Protein AF-A0AAV6MX03-F1 (afdb_monomer)

Mean predicted aligned error: 17.37 Å

Secondary structure (DSSP, 8-state):
--TTPPPTTS-TT---TTSTTTTTSGGGTT-TTHHHHHHS--SS-HHHHHHHHHHTTEEEEEEEEESSTTSSHHHHHHHHHHHHHHTT--EEEEE--TTS--HHHHTT-TT--PEEETTEEEPEEEETTEEEEEGGGT-SSTT------HHHHHHHHHHHHHHB---SEEEEEEEPPSSS-HHHHHHHHHHGGG---EEEEEE-SSHHHHHHHHHHHHHHHHTT--EEEEEE-S-SEEEEGGGSPPEEEPTTS-EEE-HHHHHHHHHHH-GGGGGPEEEE-SS--TT-HHHHHHHHHT--EEEE--B-HHHHHHHHTT--SSS-TT-TTHHHHHHHHHHHHHHHTT----PPPPPTT----PPP--------SHHHHHHHHHHHHHHHHHHHHHHHHHHHHTTSSS-----------------PPPTHHHHHHHHHHHHTTS-S-------HHHHHHHHHHHHHHHHHHHHHHHHHHHTTSSSSSS---------------

Solvent-accessible surface area (backbone atoms only — not comparable to full-atom values): 29537 Å² total; per-residue (Å²): 133,73,90,58,66,64,59,94,87,51,56,100,62,54,69,21,63,50,34,94,50,14,39,69,39,80,60,30,65,91,45,94,57,18,69,56,28,52,67,50,88,62,68,79,64,70,64,46,57,47,19,34,64,53,45,65,44,42,74,35,35,37,40,38,35,23,33,51,78,90,41,50,49,60,58,49,50,50,46,53,48,45,49,46,31,64,29,72,36,31,28,37,40,38,46,60,25,67,71,66,62,50,59,45,49,39,52,57,43,69,93,48,66,68,47,81,51,100,80,27,33,42,53,48,62,85,48,99,40,34,31,35,45,48,60,59,38,72,46,93,48,90,86,61,81,54,88,72,58,68,73,61,52,47,50,47,54,50,42,56,47,44,37,43,47,78,66,71,25,51,34,35,40,33,34,49,48,55,38,96,48,71,63,58,56,45,55,49,64,50,34,53,89,62,53,61,76,20,28,38,37,35,29,38,37,40,67,76,45,49,56,32,38,54,51,45,55,51,47,31,61,74,74,72,40,43,64,70,20,35,35,28,24,59,48,25,38,46,45,50,49,82,78,51,83,39,68,45,74,47,99,82,72,46,76,43,84,40,36,67,62,52,51,53,49,35,58,75,76,40,54,78,54,70,79,34,69,44,76,45,76,77,48,74,45,89,85,47,34,58,62,44,51,20,62,79,69,75,45,44,63,52,47,56,28,40,38,37,74,49,49,54,49,23,28,72,65,22,43,54,37,52,80,34,71,75,24,73,59,35,31,61,36,49,50,52,29,50,50,55,50,36,52,75,71,67,55,85,85,69,56,74,68,68,61,62,82,64,94,80,76,79,79,82,77,77,77,71,75,80,79,91,45,75,64,56,57,50,52,53,52,50,51,52,52,51,52,59,55,55,60,62,45,57,63,55,56,54,54,63,63,69,70,66,82,81,77,86,86,83,86,90,87,89,89,86,90,82,85,89,80,93,79,78,88,66,76,68,56,64,55,51,59,53,50,63,64,50,70,78,70,61,77,96,78,76,96,71,89,76,53,72,66,59,56,50,51,55,50,52,62,56,49,63,60,54,55,60,55,50,59,58,52,53,56,58,58,56,71,69,68,76,81,79,83,86,86,88,82,83,91,81,86,86,84,86,86,84,82,88,134

Sequence (501 aa):
MENGEIPEDANENCPGPQSESAGKSDACQGCPNQSICATAPKGPDPDLVSIAERMATVKHKILVLSGKGGVGKSTFSAQLSFALAAMDFQVGLMDIDICGPSIPKMLGLEGQDVHQSNLGWSPVYIESNLGVMSIGFMLPNPDDAVIWRGPRKNGLIKQFLKDVYWGELDFLIVDAPPGTSDEHISIVQCLEATGIDGAIIVTTPQQVSLIDVRKEVSFCKKVGVKVLGVVENMSGLTQPLLDLKFLKITETEEQVDVTEWAAEYIREKAPELLNLITCSEVFDSSGGGAAKMCRDMGVPFLGKVPLDPQLCKAAEEGRSCFGDQKCRVSAPALKKIIENLLESQGCTSFSPLPNSDSHSQSPPFLLLSSPSTTEEKMAMSQIRLVRRSLLNTKEDLIKLTNVRTFAAGGKKKGSKGGGAATDAPKASILSKELLVNYEGRMPKRFPMRISSALLSWILEQGLRKTTLVRRRIDNISVKSRVNLHVEGRTSKSLHNKGKAF

Structure (mmCIF, N/CA/C/O backbone):
data_AF-A0AAV6MX03-F1
#
_entry.id   AF-A0AAV6MX03-F1
#
loop_
_atom_site.group_PDB
_atom_site.id
_atom_site.type_symbol
_atom_site.label_atom_id
_atom_site.label_alt_id
_atom_site.label_comp_id
_atom_site.label_asym_id
_atom_site.label_entity_id
_atom_site.label_seq_id
_atom_site.pdbx_PDB_ins_code
_atom_site.Cartn_x
_atom_site.Cartn_y
_atom_site.Cartn_z
_atom_site.occupancy
_atom_site.B_iso_or_equiv
_atom_site.auth_seq_id
_atom_site.auth_comp_id
_atom_site.auth_asym_id
_atom_site.auth_atom_id
_atom_site.pdbx_PDB_model_num
ATOM 1 N N . MET A 1 1 ? 7.227 14.176 -23.644 1.00 36.78 1 MET A N 1
ATOM 2 C CA . MET A 1 1 ? 8.128 14.264 -24.804 1.00 36.78 1 MET A CA 1
ATOM 3 C C . MET A 1 1 ? 8.393 12.833 -25.199 1.00 36.78 1 MET A C 1
ATOM 5 O O . MET A 1 1 ? 8.976 12.103 -24.405 1.00 36.78 1 MET A O 1
ATOM 9 N N . GLU A 1 2 ? 7.770 12.408 -26.293 1.00 32.97 2 GLU A N 1
ATOM 10 C CA . GLU A 1 2 ? 7.902 11.055 -26.824 1.00 32.97 2 GLU A CA 1
ATOM 11 C C . GLU A 1 2 ? 9.341 10.798 -27.293 1.00 32.97 2 GLU A C 1
ATOM 13 O O . GLU A 1 2 ? 10.149 11.706 -27.493 1.00 32.97 2 GLU A O 1
ATOM 18 N N . ASN A 1 3 ? 9.661 9.516 -27.397 1.00 44.59 3 ASN A N 1
ATOM 19 C CA . ASN A 1 3 ? 10.937 8.950 -27.802 1.00 44.59 3 ASN A CA 1
ATOM 20 C C . ASN A 1 3 ? 11.604 9.675 -28.990 1.00 44.59 3 ASN A C 1
ATOM 22 O O . ASN A 1 3 ? 11.147 9.573 -30.122 1.00 44.59 3 ASN A O 1
ATOM 26 N N . GLY A 1 4 ? 12.761 10.301 -28.754 1.00 54.09 4 GLY A N 1
ATOM 27 C CA . GLY A 1 4 ? 13.724 10.612 -29.818 1.00 54.09 4 GLY A CA 1
ATOM 28 C C . GLY A 1 4 ? 13.406 11.802 -30.726 1.00 54.09 4 GLY A C 1
ATOM 29 O O . GLY A 1 4 ? 14.094 11.960 -31.734 1.00 54.09 4 GLY A O 1
ATOM 30 N N . GLU A 1 5 ? 12.433 12.645 -30.383 1.00 62.66 5 GLU A N 1
ATOM 31 C CA . GLU A 1 5 ? 12.128 13.836 -31.179 1.00 62.66 5 GLU A CA 1
AT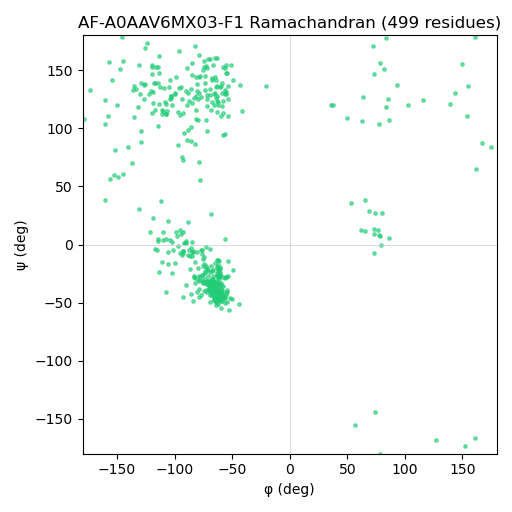OM 32 C C . GLU A 1 5 ? 13.254 14.881 -31.129 1.00 62.66 5 GLU A C 1
ATOM 34 O O . GLU A 1 5 ? 13.921 15.093 -30.110 1.00 62.66 5 GLU A O 1
ATOM 39 N N . ILE A 1 6 ? 13.484 15.518 -32.277 1.00 71.50 6 ILE A N 1
ATOM 40 C CA . ILE A 1 6 ? 14.419 16.628 -32.443 1.00 71.50 6 ILE A CA 1
ATOM 41 C C . ILE A 1 6 ? 13.799 17.861 -31.757 1.00 71.50 6 ILE A C 1
ATOM 43 O O . ILE A 1 6 ? 12.663 18.200 -32.087 1.00 71.50 6 ILE A O 1
ATOM 47 N N . PRO A 1 7 ? 14.497 18.531 -30.818 1.00 69.88 7 PRO A N 1
ATOM 48 C CA . PRO A 1 7 ? 13.995 19.753 -30.188 1.00 69.88 7 PRO A CA 1
ATOM 49 C C . PRO A 1 7 ? 13.622 20.834 -31.213 1.00 69.88 7 PRO A C 1
ATOM 51 O O . PRO A 1 7 ? 14.279 20.950 -32.246 1.00 69.88 7 PRO A O 1
ATOM 54 N N . GLU A 1 8 ? 12.608 21.655 -30.921 1.00 75.56 8 GLU A N 1
ATOM 55 C CA . GLU A 1 8 ? 12.172 22.742 -31.822 1.00 75.56 8 GLU A CA 1
ATOM 56 C C . GLU A 1 8 ? 13.280 23.778 -32.093 1.00 75.56 8 GLU A C 1
ATOM 58 O O . GLU A 1 8 ? 13.272 24.441 -33.127 1.00 75.56 8 GLU A O 1
ATOM 63 N N . ASP A 1 9 ? 14.250 23.898 -31.185 1.00 76.69 9 ASP A N 1
ATOM 64 C CA . ASP A 1 9 ? 15.421 24.774 -31.269 1.00 76.69 9 ASP A CA 1
ATOM 65 C C . ASP A 1 9 ? 16.678 24.073 -31.818 1.00 76.69 9 ASP A C 1
ATOM 67 O O . ASP A 1 9 ? 17.789 24.600 -31.721 1.00 76.69 9 ASP A O 1
ATOM 71 N N . ALA A 1 10 ? 16.539 22.872 -32.382 1.00 76.56 10 ALA A N 1
ATOM 72 C CA . ALA A 1 10 ? 17.668 22.135 -32.924 1.00 76.56 10 ALA A CA 1
ATOM 73 C C . ALA A 1 10 ? 18.171 22.714 -34.258 1.00 76.56 10 ALA A C 1
ATOM 75 O O . ALA A 1 10 ? 17.420 23.268 -35.058 1.00 76.56 10 ALA A O 1
ATOM 76 N N . ASN A 1 11 ? 19.463 22.512 -34.536 1.00 80.31 11 ASN A N 1
ATOM 77 C CA . ASN A 1 11 ? 20.073 22.856 -35.823 1.00 80.31 11 ASN A CA 1
ATOM 78 C C . ASN A 1 11 ? 19.313 22.193 -36.992 1.00 80.31 11 ASN A C 1
ATOM 80 O O . ASN A 1 11 ? 18.880 21.048 -36.858 1.00 80.31 11 ASN A O 1
ATOM 84 N N . GLU A 1 12 ? 19.260 22.852 -38.161 1.00 79.00 12 GLU A N 1
ATOM 85 C CA . GLU A 1 12 ? 18.485 22.435 -39.354 1.00 79.00 12 GLU A CA 1
ATOM 86 C C . GLU A 1 12 ? 18.743 20.993 -39.848 1.00 79.00 12 GLU A C 1
ATOM 88 O O . GLU A 1 12 ? 17.953 20.462 -40.619 1.00 79.00 12 GLU A O 1
ATOM 93 N N . ASN A 1 13 ? 19.811 20.328 -39.390 1.00 85.25 13 ASN A N 1
ATOM 94 C CA . ASN A 1 13 ? 20.147 18.942 -39.741 1.00 85.25 13 ASN A CA 1
ATOM 95 C C . ASN A 1 13 ? 20.468 18.068 -38.516 1.00 85.25 13 ASN A C 1
ATOM 97 O O . ASN A 1 13 ? 21.308 17.169 -38.584 1.00 85.25 13 ASN A O 1
ATOM 101 N N . CYS A 1 14 ? 19.858 18.352 -37.364 1.00 85.94 14 CYS A N 1
ATOM 102 C CA . CYS A 1 14 ? 20.078 17.562 -36.159 1.00 85.94 14 CYS A CA 1
ATOM 103 C C . CYS A 1 14 ? 19.705 16.086 -36.407 1.00 85.94 14 CYS A C 1
ATOM 105 O O . CYS A 1 14 ? 18.557 15.802 -36.742 1.00 85.94 14 CYS A O 1
ATOM 107 N N . PRO A 1 15 ? 20.622 15.120 -36.193 1.00 85.00 15 PRO A N 1
ATOM 108 C CA . PRO A 1 15 ? 20.316 13.699 -36.377 1.00 85.00 15 PRO A CA 1
ATOM 109 C C . PRO A 1 15 ? 19.346 13.146 -35.316 1.00 85.00 15 PRO A C 1
ATOM 111 O O . PRO A 1 15 ? 18.981 11.976 -35.378 1.00 85.00 15 PRO A O 1
ATOM 114 N N . GLY A 1 16 ? 18.964 13.960 -34.328 1.00 84.31 16 GLY A N 1
ATOM 115 C CA . GLY A 1 16 ? 18.185 13.558 -33.162 1.00 84.31 16 GLY A CA 1
ATOM 116 C C . GLY A 1 16 ? 19.054 12.923 -32.068 1.00 84.31 16 GLY A C 1
ATOM 117 O O . GLY A 1 16 ? 20.089 12.322 -32.364 1.00 84.31 16 GLY A O 1
ATOM 118 N N . PRO A 1 17 ? 18.663 13.038 -30.787 1.00 82.00 17 PRO A N 1
ATOM 119 C CA . PRO A 1 17 ? 19.488 12.602 -29.654 1.00 82.00 17 PRO A CA 1
ATOM 120 C C . PRO A 1 17 ? 19.689 11.079 -29.575 1.00 82.00 17 PRO A C 1
ATOM 122 O O . PRO A 1 17 ? 20.673 10.627 -28.998 1.00 82.00 17 PRO A O 1
ATOM 125 N N . GLN A 1 18 ? 18.791 10.289 -30.174 1.00 80.12 18 GLN A N 1
ATOM 126 C CA . GLN A 1 18 ? 18.830 8.818 -30.153 1.00 80.12 18 GLN A CA 1
ATOM 127 C C . GLN A 1 18 ? 19.570 8.195 -31.349 1.00 80.12 18 GLN A C 1
ATOM 129 O O . GLN A 1 18 ? 19.799 6.987 -31.375 1.00 80.12 18 GLN A O 1
ATOM 134 N N . SER A 1 19 ? 19.963 8.995 -32.344 1.00 83.25 19 SER A N 1
ATOM 135 C CA . SER A 1 19 ? 20.658 8.496 -33.534 1.00 83.25 19 SER A CA 1
ATOM 136 C C . SER A 1 19 ? 22.105 8.120 -33.233 1.00 83.25 19 SER A C 1
ATOM 138 O O . SER A 1 19 ? 22.794 8.828 -32.499 1.00 83.25 19 SER A O 1
ATOM 140 N N . GLU A 1 20 ? 22.638 7.074 -33.870 1.00 81.56 20 GLU A N 1
ATOM 141 C CA . GLU A 1 20 ? 24.053 6.689 -33.761 1.00 81.56 20 GLU A CA 1
ATOM 142 C C . GLU A 1 20 ? 25.033 7.818 -34.116 1.00 81.56 20 GLU A C 1
ATOM 144 O O . GLU A 1 20 ? 26.117 7.899 -33.522 1.00 81.56 20 GLU A O 1
ATOM 149 N N . SER A 1 21 ? 24.621 8.752 -34.977 1.00 85.06 21 SER A N 1
ATOM 150 C CA . SER A 1 21 ? 25.400 9.930 -35.372 1.00 85.06 21 SER A CA 1
ATOM 151 C C . SER A 1 21 ? 25.224 11.148 -34.448 1.00 85.06 21 SER A C 1
ATOM 153 O O . SER A 1 21 ? 25.953 12.132 -34.592 1.00 85.06 21 SER A O 1
ATOM 155 N N . ALA A 1 22 ? 24.332 11.085 -33.450 1.00 86.50 22 ALA A N 1
ATOM 156 C CA . ALA A 1 22 ? 24.146 12.142 -32.451 1.00 86.50 22 ALA A CA 1
ATOM 157 C C . ALA A 1 22 ? 25.458 12.474 -31.724 1.00 86.50 22 ALA A C 1
ATOM 159 O O . ALA A 1 22 ? 26.170 11.572 -31.272 1.00 86.50 22 ALA A O 1
ATOM 160 N N . GLY A 1 23 ? 25.799 13.764 -31.667 1.00 87.38 23 GLY A N 1
ATOM 161 C CA . GLY A 1 23 ? 27.051 14.278 -31.103 1.00 87.38 23 GLY A CA 1
ATOM 162 C C . GLY A 1 23 ? 28.312 14.028 -31.945 1.00 87.38 23 GLY A C 1
ATOM 163 O O . GLY A 1 23 ? 29.373 14.558 -31.614 1.00 87.38 23 GLY A O 1
ATOM 164 N N . LYS A 1 24 ? 28.204 13.253 -33.034 1.00 88.50 24 LYS A N 1
ATOM 165 C CA . LYS A 1 24 ? 29.318 12.855 -33.916 1.00 88.50 24 LYS A CA 1
ATOM 166 C C . LYS A 1 24 ? 29.225 13.452 -35.325 1.00 88.50 24 LYS A C 1
ATOM 168 O O . LYS A 1 24 ? 30.243 13.543 -35.995 1.00 88.50 24 LYS A O 1
ATOM 173 N N . SER A 1 25 ? 28.024 13.818 -35.779 1.00 90.25 25 SER A N 1
ATOM 174 C CA . SER A 1 25 ? 27.804 14.400 -37.110 1.00 90.25 25 SER A CA 1
ATOM 175 C C . SER A 1 25 ? 28.271 15.854 -37.208 1.00 90.25 25 SER A C 1
ATOM 177 O O . SER A 1 25 ? 28.302 16.566 -36.202 1.00 90.25 25 SER A O 1
ATOM 179 N N . ASP A 1 26 ? 28.534 16.319 -38.431 1.00 90.06 26 ASP A N 1
ATOM 180 C CA . ASP A 1 26 ? 28.911 17.713 -38.698 1.00 90.06 26 ASP A CA 1
ATOM 181 C C . ASP A 1 26 ? 27.831 18.706 -38.249 1.00 90.06 26 ASP A C 1
ATOM 183 O O . ASP A 1 26 ? 28.143 19.767 -37.716 1.00 90.06 26 ASP A O 1
ATOM 187 N N . ALA A 1 27 ? 26.555 18.318 -38.341 1.00 88.38 27 ALA A N 1
ATOM 188 C CA . ALA A 1 27 ? 25.427 19.118 -37.864 1.00 88.38 27 ALA A CA 1
ATOM 189 C C . ALA A 1 27 ? 25.412 19.323 -36.335 1.00 88.38 27 ALA A C 1
ATOM 191 O O . ALA A 1 27 ? 24.707 20.202 -35.835 1.00 88.38 27 ALA A O 1
ATOM 192 N N . CYS A 1 28 ? 26.177 18.525 -35.580 1.00 87.31 28 CYS A N 1
ATOM 193 C CA . CYS A 1 28 ? 26.321 18.672 -34.133 1.00 87.31 28 CYS A CA 1
ATOM 194 C C . CYS A 1 28 ? 27.458 19.623 -33.732 1.00 87.31 28 CYS A C 1
ATOM 196 O O . CYS A 1 28 ? 27.563 19.936 -32.547 1.00 87.31 28 CYS A O 1
ATOM 198 N N . GLN A 1 29 ? 28.311 20.068 -34.663 1.00 87.62 29 GLN A N 1
ATOM 199 C CA . GLN A 1 29 ? 29.416 20.968 -34.333 1.00 87.62 29 GLN A CA 1
ATOM 200 C C . GLN A 1 29 ? 28.884 22.308 -33.809 1.00 87.62 29 GLN A C 1
ATOM 202 O O . GLN A 1 29 ? 28.021 22.934 -34.419 1.00 87.62 29 GLN A O 1
ATOM 207 N N . GLY A 1 30 ? 29.383 22.735 -32.646 1.00 84.62 30 GLY A N 1
ATOM 208 C CA . GLY A 1 30 ? 28.935 23.965 -31.984 1.00 84.62 30 GLY A CA 1
ATOM 209 C C . GLY A 1 30 ? 27.610 23.835 -31.222 1.00 84.62 30 GLY A C 1
ATOM 210 O O . GLY A 1 30 ? 27.180 24.801 -30.597 1.00 84.62 30 GLY A O 1
ATOM 211 N N . CYS A 1 31 ? 26.979 22.655 -31.215 1.00 86.31 31 CYS A N 1
ATOM 212 C CA . CYS A 1 31 ? 25.797 22.398 -30.396 1.00 86.31 31 CYS A CA 1
ATOM 213 C C . CYS A 1 31 ? 26.188 22.294 -28.906 1.00 86.31 31 CYS A C 1
ATOM 215 O O . CYS A 1 31 ? 27.047 21.473 -28.566 1.00 86.31 31 CYS A O 1
ATOM 217 N N . PRO A 1 32 ? 25.523 23.025 -27.987 1.00 87.31 32 PRO A N 1
ATOM 218 C CA . PRO A 1 32 ? 25.794 22.938 -26.547 1.00 87.31 32 PRO A CA 1
ATOM 219 C C . PRO A 1 32 ? 25.679 21.518 -25.969 1.00 87.31 32 PRO A C 1
ATOM 221 O O . PRO A 1 32 ? 26.369 21.179 -25.011 1.00 87.31 32 PRO A O 1
ATOM 224 N N . ASN A 1 33 ? 24.845 20.668 -26.580 1.00 87.06 33 ASN A N 1
ATOM 225 C CA . ASN A 1 33 ? 24.574 19.298 -26.139 1.00 87.06 33 ASN A CA 1
ATOM 226 C C . ASN A 1 33 ? 25.380 18.231 -26.907 1.00 87.06 33 ASN A C 1
ATOM 228 O O . ASN A 1 33 ? 25.098 17.038 -26.769 1.00 87.06 33 ASN A O 1
ATOM 232 N N . GLN A 1 34 ? 26.376 18.620 -27.718 1.00 88.25 34 GLN A N 1
ATOM 233 C CA . GLN A 1 34 ? 27.132 17.701 -28.580 1.00 88.25 34 GLN A CA 1
ATOM 234 C C . GLN A 1 34 ? 27.782 16.549 -27.796 1.00 88.25 34 GLN A C 1
ATOM 236 O O . GLN A 1 34 ? 27.604 15.383 -28.149 1.00 88.25 34 GLN A O 1
ATOM 241 N N . SER A 1 35 ? 28.509 16.857 -26.719 1.00 86.88 35 SER A N 1
ATOM 242 C CA . SER A 1 35 ? 29.203 15.857 -25.893 1.00 86.88 35 SER A CA 1
ATOM 243 C C . SER A 1 35 ? 28.233 14.906 -25.188 1.00 86.88 35 SER A C 1
ATOM 245 O O . SER A 1 35 ? 28.483 13.702 -25.120 1.00 86.88 35 SER A O 1
ATOM 247 N N . ILE A 1 36 ? 27.098 15.431 -24.723 1.00 84.56 36 ILE A N 1
ATOM 248 C CA . ILE A 1 36 ? 26.024 14.659 -24.091 1.00 84.56 36 ILE A CA 1
ATOM 249 C C . ILE A 1 36 ? 25.434 13.678 -25.107 1.00 84.56 36 ILE A C 1
ATOM 251 O O . ILE A 1 36 ? 25.379 12.485 -24.840 1.00 84.56 36 ILE A O 1
ATOM 255 N N . CYS A 1 37 ? 25.085 14.136 -26.310 1.00 86.62 37 CYS A N 1
ATOM 256 C CA . CYS A 1 37 ? 24.537 13.269 -27.358 1.00 86.62 37 CYS A CA 1
ATOM 257 C C . CYS A 1 37 ? 25.553 12.232 -27.875 1.00 86.62 37 CYS A C 1
ATOM 259 O O . CYS A 1 37 ? 25.172 11.146 -28.310 1.00 86.62 37 CYS A O 1
ATOM 261 N N . ALA A 1 38 ? 26.851 12.554 -27.836 1.00 85.75 38 ALA A N 1
ATOM 262 C CA . ALA A 1 38 ? 27.914 11.637 -28.246 1.00 85.75 38 ALA A CA 1
ATOM 263 C C . ALA A 1 38 ? 28.123 10.483 -27.253 1.00 85.75 38 ALA A C 1
ATOM 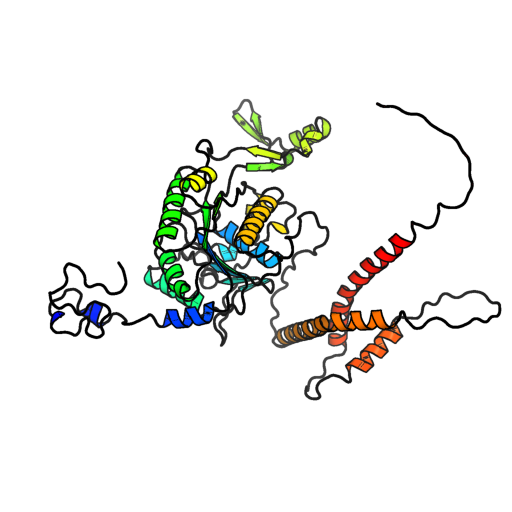265 O O . ALA A 1 38 ? 28.533 9.396 -27.665 1.00 85.75 38 ALA A O 1
ATOM 266 N N . THR A 1 39 ? 27.871 10.737 -25.966 1.00 82.12 39 THR A N 1
ATOM 267 C CA . THR A 1 39 ? 28.140 9.808 -24.855 1.00 82.12 39 THR A CA 1
ATOM 268 C C . THR A 1 39 ? 26.883 9.158 -24.284 1.00 82.12 39 THR A C 1
ATOM 270 O O . THR A 1 39 ? 26.992 8.134 -23.611 1.00 82.12 39 THR A O 1
ATOM 273 N N . ALA A 1 40 ? 25.700 9.710 -24.565 1.00 78.06 40 ALA A N 1
ATOM 274 C CA . ALA A 1 40 ? 24.431 9.133 -24.155 1.00 78.06 40 ALA A CA 1
ATOM 275 C C . ALA A 1 40 ? 24.256 7.725 -24.758 1.00 78.06 40 ALA A C 1
ATOM 277 O O . ALA A 1 40 ? 24.538 7.531 -25.947 1.00 78.06 40 ALA A O 1
ATOM 278 N N . PRO A 1 41 ? 23.803 6.740 -23.960 1.00 70.62 41 PRO A N 1
ATOM 279 C CA . PRO A 1 41 ? 23.477 5.414 -24.469 1.00 70.62 41 PRO A CA 1
ATOM 280 C C . PRO A 1 41 ? 22.383 5.523 -25.534 1.00 70.62 41 PRO A C 1
ATOM 282 O O . PRO A 1 41 ? 21.425 6.280 -25.374 1.00 70.62 41 PRO A O 1
ATOM 285 N N . LYS A 1 42 ? 22.566 4.787 -26.634 1.00 72.31 42 LYS A N 1
ATOM 286 C CA . LYS A 1 42 ? 21.702 4.825 -27.819 1.00 72.31 42 LYS A CA 1
ATOM 287 C C . LYS A 1 42 ? 20.985 3.498 -27.979 1.00 72.31 42 LYS A C 1
ATOM 289 O O . LYS A 1 42 ? 21.561 2.450 -27.690 1.00 72.31 42 LYS A O 1
ATOM 294 N N . GLY A 1 43 ? 19.770 3.556 -28.508 1.00 67.81 43 GLY A N 1
ATOM 295 C CA . GLY A 1 43 ? 18.925 2.380 -28.675 1.00 67.81 43 GLY A CA 1
ATOM 296 C C . GLY A 1 43 ? 18.142 2.023 -27.407 1.00 67.81 43 GLY A C 1
ATOM 297 O O . GLY A 1 43 ? 18.245 2.713 -26.391 1.00 67.81 43 GLY A O 1
ATOM 298 N N . PRO A 1 44 ? 17.306 0.975 -27.478 1.00 70.19 44 PRO A N 1
ATOM 299 C CA . PRO A 1 44 ? 16.488 0.550 -26.353 1.00 70.19 44 PRO A CA 1
ATOM 300 C C . PRO A 1 44 ? 17.383 0.096 -25.199 1.00 70.19 44 PRO A C 1
ATOM 302 O O . PRO A 1 44 ? 18.375 -0.605 -25.402 1.00 70.19 44 PRO A O 1
ATOM 305 N N . ASP A 1 45 ? 17.030 0.510 -23.987 1.00 79.81 45 ASP A N 1
ATOM 306 C CA . ASP A 1 45 ? 17.778 0.164 -22.786 1.00 79.81 45 ASP A CA 1
ATOM 307 C C . ASP A 1 45 ? 17.834 -1.371 -22.617 1.00 79.81 45 ASP A C 1
ATOM 309 O O . ASP A 1 45 ? 16.779 -2.003 -22.493 1.00 79.81 45 ASP A O 1
ATOM 313 N N . PRO A 1 46 ? 19.032 -1.993 -22.619 1.00 83.50 46 PRO A N 1
ATOM 314 C CA . PRO A 1 46 ? 19.171 -3.447 -22.529 1.00 8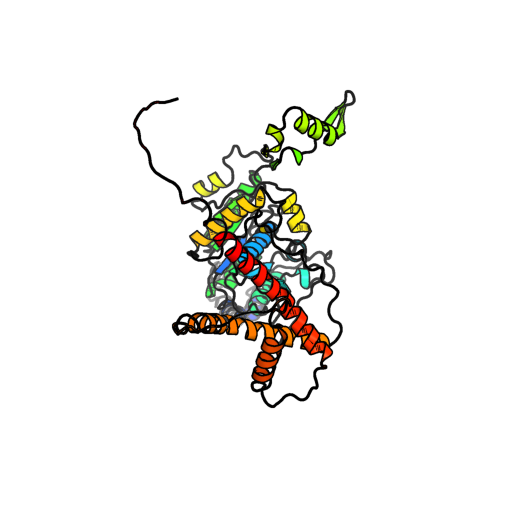3.50 46 PRO A CA 1
ATOM 315 C C . PRO A 1 46 ? 18.597 -4.022 -21.227 1.00 83.50 46 PRO A C 1
ATOM 317 O O . PRO A 1 46 ? 18.210 -5.195 -21.189 1.00 83.50 46 PRO A O 1
ATOM 320 N N . ASP A 1 47 ? 18.487 -3.207 -20.171 1.00 89.69 47 ASP A N 1
ATOM 321 C CA . ASP A 1 47 ? 17.844 -3.626 -18.930 1.00 89.69 47 ASP A CA 1
ATOM 322 C C . ASP A 1 47 ? 16.356 -3.921 -19.138 1.00 89.69 47 ASP A C 1
ATOM 324 O O . ASP A 1 47 ? 15.846 -4.846 -18.513 1.00 89.69 47 ASP A O 1
ATOM 328 N N . LEU A 1 48 ? 15.664 -3.217 -20.043 1.00 90.06 48 LEU A N 1
ATOM 329 C CA . LEU A 1 48 ? 14.232 -3.433 -20.295 1.00 90.06 48 LEU A CA 1
ATOM 330 C C . LEU A 1 48 ? 13.945 -4.830 -20.850 1.00 90.06 48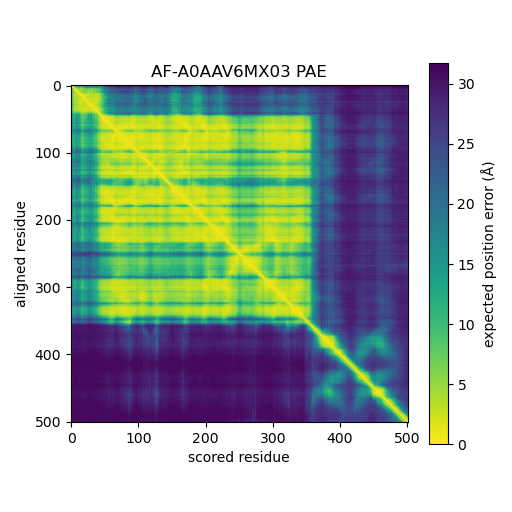 LEU A C 1
ATOM 332 O O . LEU A 1 48 ? 12.938 -5.434 -20.490 1.00 90.06 48 LEU A O 1
ATOM 336 N N . VAL A 1 49 ? 14.844 -5.373 -21.676 1.00 91.06 49 VAL A N 1
ATOM 337 C CA . VAL A 1 49 ? 14.718 -6.745 -22.195 1.00 91.06 49 VAL A CA 1
ATOM 338 C C . VAL A 1 49 ? 14.845 -7.750 -21.052 1.00 91.06 49 VAL A C 1
ATOM 340 O O . VAL A 1 49 ? 13.998 -8.625 -20.892 1.00 91.06 49 VAL A O 1
ATOM 343 N N . SER A 1 50 ? 15.857 -7.571 -20.201 1.00 93.31 50 SER A N 1
ATOM 344 C CA . SER A 1 50 ? 16.097 -8.454 -19.053 1.00 93.31 50 SER A CA 1
ATOM 345 C C . SER A 1 50 ? 14.968 -8.366 -18.015 1.00 93.31 50 SER A C 1
ATOM 347 O O . SER A 1 50 ? 14.587 -9.368 -17.412 1.00 93.31 50 SER A O 1
ATOM 349 N N . ILE A 1 51 ? 14.409 -7.169 -17.814 1.00 95.62 51 ILE A N 1
ATOM 350 C CA . ILE A 1 51 ? 13.235 -6.945 -16.964 1.00 95.62 51 ILE A CA 1
ATOM 351 C C . ILE A 1 51 ? 12.020 -7.662 -17.547 1.00 95.62 51 ILE A C 1
ATOM 353 O O . ILE A 1 51 ? 11.326 -8.354 -16.805 1.00 95.62 51 ILE A O 1
ATOM 357 N N . ALA A 1 52 ? 11.774 -7.547 -18.855 1.00 94.81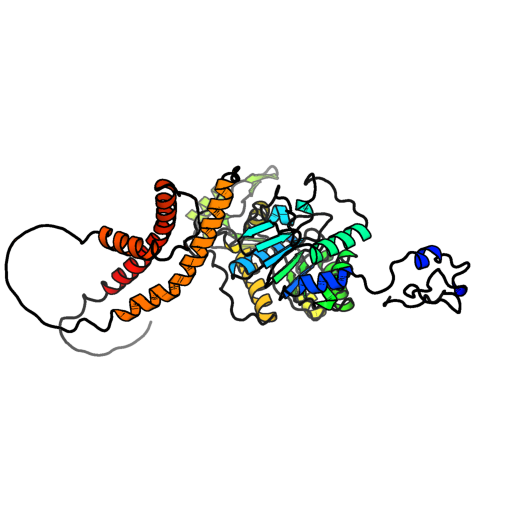 52 ALA A N 1
ATOM 358 C CA . ALA A 1 52 ? 10.643 -8.206 -19.496 1.00 94.81 52 ALA A CA 1
ATOM 359 C C . ALA A 1 52 ? 10.713 -9.734 -19.343 1.00 94.81 52 ALA A C 1
ATOM 361 O O . ALA A 1 52 ? 9.718 -10.363 -18.986 1.00 94.81 52 ALA A O 1
ATOM 362 N N . GLU A 1 53 ? 11.897 -10.323 -19.523 1.00 93.81 53 GLU A N 1
ATOM 363 C CA . GLU A 1 53 ? 12.128 -11.751 -19.284 1.00 93.81 53 GLU A CA 1
ATOM 364 C C . GLU A 1 53 ? 11.881 -12.136 -17.820 1.00 93.81 53 GLU A C 1
ATOM 366 O O . GLU A 1 53 ? 11.184 -13.115 -17.546 1.00 93.81 53 GLU A O 1
ATOM 371 N N . ARG A 1 54 ? 12.406 -11.355 -16.865 1.00 94.62 54 ARG A N 1
ATOM 372 C CA . ARG A 1 54 ? 12.234 -11.632 -15.432 1.00 94.62 54 ARG A CA 1
ATOM 373 C C . ARG A 1 54 ? 10.781 -11.511 -14.985 1.00 94.62 54 ARG A C 1
ATOM 375 O O . ARG A 1 54 ? 10.329 -12.289 -14.152 1.00 94.62 54 ARG A O 1
ATOM 382 N N . MET A 1 55 ? 10.065 -10.524 -15.512 1.00 96.94 55 MET A N 1
ATOM 383 C CA . MET A 1 55 ? 8.690 -10.206 -15.133 1.00 96.94 55 MET A CA 1
ATOM 384 C C . MET A 1 55 ? 7.649 -11.040 -15.886 1.00 96.94 55 MET A C 1
ATOM 386 O O . MET A 1 55 ? 6.471 -10.983 -15.528 1.00 96.94 55 MET A O 1
ATOM 390 N N . ALA A 1 56 ? 8.049 -11.846 -16.873 1.00 95.12 56 ALA A N 1
ATOM 391 C CA . ALA A 1 56 ? 7.147 -12.726 -17.616 1.00 95.12 56 ALA A CA 1
ATOM 392 C C . ALA A 1 56 ? 6.477 -13.805 -16.740 1.00 95.12 56 ALA A C 1
ATOM 394 O O . ALA A 1 56 ? 5.369 -14.236 -17.048 1.00 95.12 56 ALA A O 1
ATOM 395 N N . THR A 1 57 ? 7.109 -14.219 -15.635 1.00 94.69 57 THR A N 1
ATOM 396 C CA . THR A 1 57 ? 6.591 -15.245 -14.702 1.00 94.69 57 THR A CA 1
ATOM 397 C C . THR A 1 57 ? 5.633 -14.691 -13.641 1.00 94.69 57 THR A C 1
ATOM 399 O O . THR A 1 57 ? 5.179 -15.414 -12.753 1.00 94.69 57 THR A O 1
ATOM 402 N N . VAL A 1 58 ? 5.335 -13.391 -13.692 1.00 97.44 58 VAL A N 1
ATOM 403 C CA . VAL A 1 58 ? 4.465 -12.707 -12.731 1.00 97.44 58 VAL A CA 1
ATOM 404 C C . VAL A 1 58 ? 3.132 -12.393 -13.407 1.00 97.44 58 VAL A C 1
ATOM 406 O O . VAL A 1 58 ? 3.090 -11.537 -14.295 1.00 97.44 58 VAL A O 1
ATOM 409 N N . LYS A 1 59 ? 2.051 -13.052 -12.970 1.00 95.81 59 LYS A N 1
ATOM 410 C CA . LYS A 1 59 ? 0.731 -12.977 -13.625 1.00 95.81 59 LYS A CA 1
ATOM 411 C C . LYS A 1 59 ? 0.055 -11.619 -13.474 1.00 95.81 59 LYS A C 1
ATOM 413 O O . LYS A 1 59 ? -0.378 -11.065 -14.476 1.00 95.81 59 LYS A O 1
ATOM 418 N N . HIS A 1 60 ? -0.010 -11.100 -12.247 1.00 96.19 60 HIS A N 1
ATOM 419 C CA . HIS A 1 60 ? -0.622 -9.808 -11.950 1.00 96.19 60 HIS A CA 1
ATOM 420 C C . HIS A 1 60 ? 0.384 -8.856 -11.306 1.00 96.19 60 HIS A C 1
ATOM 422 O O . HIS A 1 60 ? 1.065 -9.214 -10.344 1.00 96.19 60 HIS A O 1
ATOM 428 N N . LYS A 1 61 ? 0.462 -7.624 -11.806 1.00 97.31 61 LYS A N 1
ATOM 429 C CA . LYS A 1 61 ? 1.316 -6.548 -11.290 1.00 97.31 61 LYS A CA 1
ATOM 430 C C . LYS A 1 61 ? 0.433 -5.382 -10.874 1.00 97.31 61 LYS A C 1
ATOM 432 O O . LYS A 1 61 ? -0.205 -4.744 -11.711 1.00 97.31 61 LYS A O 1
ATOM 437 N N . ILE A 1 62 ? 0.397 -5.107 -9.574 1.00 97.69 62 ILE A N 1
ATOM 438 C CA . ILE A 1 62 ? -0.465 -4.079 -8.990 1.00 97.69 62 ILE A CA 1
ATOM 439 C C . ILE A 1 62 ? 0.406 -3.026 -8.317 1.00 97.69 62 ILE A C 1
ATOM 441 O O . ILE A 1 62 ? 1.164 -3.324 -7.393 1.00 97.69 62 ILE A O 1
ATOM 445 N N . LEU A 1 63 ? 0.263 -1.779 -8.760 1.00 97.62 63 LEU A N 1
ATOM 446 C CA . LEU A 1 63 ? 0.915 -0.639 -8.124 1.00 97.62 63 LEU A CA 1
ATOM 447 C C . LEU A 1 63 ? 0.048 -0.125 -6.974 1.00 97.62 63 LEU A C 1
ATOM 449 O O . LEU A 1 63 ? -1.154 0.073 -7.143 1.00 97.62 63 LEU A O 1
ATOM 453 N N . VAL A 1 64 ? 0.644 0.139 -5.817 1.00 97.75 64 VAL A N 1
ATOM 454 C CA . VAL A 1 64 ? -0.017 0.833 -4.709 1.00 97.75 64 VAL A CA 1
ATOM 455 C C . VAL A 1 64 ? 0.568 2.236 -4.615 1.00 97.75 64 VAL A C 1
ATOM 457 O O . VAL A 1 64 ? 1.744 2.419 -4.305 1.00 97.75 64 VAL A O 1
ATOM 460 N N . LEU A 1 65 ? -0.266 3.228 -4.917 1.00 96.31 65 LEU A N 1
ATOM 461 C CA . LEU A 1 65 ? 0.102 4.637 -5.027 1.00 96.31 65 LEU A CA 1
ATOM 462 C C . LEU A 1 65 ? -0.574 5.461 -3.926 1.00 96.31 65 LEU A C 1
ATOM 464 O O . LEU A 1 65 ? -1.575 5.057 -3.327 1.00 96.31 65 LEU A O 1
ATOM 468 N N . SER A 1 66 ? -0.061 6.663 -3.679 1.00 94.44 66 SER A N 1
ATOM 469 C CA . SER A 1 66 ? -0.706 7.637 -2.795 1.00 94.44 66 SER A CA 1
ATOM 470 C C . SER A 1 66 ? -0.299 9.054 -3.161 1.00 94.44 66 SER A C 1
ATOM 472 O O . SER A 1 66 ? 0.874 9.295 -3.412 1.00 94.44 66 SER A O 1
ATOM 474 N N . GLY A 1 67 ? -1.228 10.009 -3.092 1.00 87.88 67 GLY A N 1
ATOM 475 C CA . GLY A 1 67 ? -0.920 11.410 -3.404 1.00 87.88 67 GLY A CA 1
ATOM 476 C C . GLY A 1 67 ? -0.058 12.124 -2.351 1.00 87.88 67 GLY A C 1
ATOM 477 O O . GLY A 1 67 ? 0.584 13.122 -2.663 1.00 87.88 67 GLY A O 1
ATOM 478 N N . LYS A 1 68 ? -0.022 11.625 -1.108 1.00 87.50 68 LYS A N 1
ATOM 479 C CA . LYS A 1 68 ? 0.747 12.217 -0.002 1.00 87.50 68 LYS A CA 1
ATOM 480 C C . LYS A 1 68 ? 1.317 11.147 0.933 1.00 87.50 68 LYS A C 1
ATOM 482 O O . LYS A 1 68 ? 0.765 10.051 1.042 1.00 87.50 68 LYS A O 1
ATOM 487 N N . GLY A 1 69 ? 2.371 11.503 1.666 1.00 87.50 69 GLY A N 1
ATOM 488 C CA . GLY A 1 69 ? 2.921 10.670 2.737 1.00 87.50 69 GLY A CA 1
ATOM 489 C C . GLY A 1 69 ? 1.958 10.514 3.922 1.00 87.50 69 GLY A C 1
ATOM 490 O O . GLY A 1 69 ? 1.096 11.362 4.162 1.00 87.50 69 GLY A O 1
ATOM 491 N N . GLY A 1 70 ? 2.096 9.415 4.668 1.00 87.81 70 GLY A N 1
ATOM 492 C CA . GLY A 1 70 ? 1.364 9.196 5.923 1.00 87.81 70 GLY A CA 1
ATOM 493 C C . GLY A 1 70 ? -0.097 8.741 5.791 1.00 87.81 70 GLY A C 1
ATOM 494 O O . GLY A 1 70 ? -0.786 8.642 6.798 1.00 87.81 70 GLY A O 1
ATOM 495 N N . VAL A 1 71 ? -0.590 8.419 4.588 1.00 91.62 71 VAL A N 1
ATOM 496 C CA . VAL A 1 71 ? -1.962 7.884 4.395 1.00 91.62 71 VAL A CA 1
ATOM 497 C C . VAL A 1 71 ? -2.120 6.409 4.781 1.00 91.62 71 VAL A C 1
ATOM 499 O O . VAL A 1 71 ? -3.219 5.870 4.703 1.00 91.62 71 VAL A O 1
ATOM 502 N N . GLY A 1 72 ? -1.032 5.727 5.151 1.00 93.19 72 GLY A N 1
ATOM 503 C CA . GLY A 1 72 ? -1.023 4.283 5.411 1.00 93.19 72 GLY A CA 1
ATOM 504 C C . GLY A 1 72 ? -0.944 3.412 4.151 1.00 93.19 72 GLY A C 1
ATOM 505 O O . GLY A 1 72 ? -1.410 2.278 4.168 1.00 93.19 72 GLY A O 1
ATOM 506 N N . LYS A 1 73 ? -0.355 3.929 3.063 1.00 95.12 73 LYS A N 1
ATOM 507 C CA . LYS A 1 73 ? -0.099 3.197 1.810 1.00 95.12 73 LYS A CA 1
ATOM 508 C C . LYS A 1 73 ? 0.662 1.890 2.061 1.00 95.12 73 LYS A C 1
ATOM 510 O O . LYS A 1 73 ? 0.139 0.829 1.758 1.00 95.12 73 LYS A O 1
ATOM 515 N N . SER A 1 74 ? 1.829 1.959 2.699 1.00 95.62 74 SER A N 1
ATOM 516 C CA . SER A 1 74 ? 2.663 0.784 2.975 1.00 95.62 74 SER A CA 1
ATOM 517 C C . SER A 1 74 ? 1.979 -0.214 3.913 1.00 95.62 74 SER A C 1
ATOM 519 O O . SER A 1 74 ? 2.077 -1.421 3.709 1.00 95.62 74 SER A O 1
ATOM 521 N N . THR A 1 75 ? 1.185 0.272 4.878 1.00 95.56 75 THR A N 1
ATOM 522 C CA . THR A 1 75 ? 0.344 -0.587 5.727 1.00 95.56 75 THR A CA 1
ATOM 523 C C . THR A 1 75 ? -0.678 -1.344 4.886 1.00 95.56 75 THR A C 1
ATOM 525 O O . THR A 1 75 ? -0.841 -2.549 5.054 1.00 95.56 75 THR A O 1
ATOM 528 N N . PHE A 1 76 ? -1.339 -0.662 3.948 1.00 96.50 76 PHE A N 1
ATOM 529 C CA . PHE A 1 76 ? -2.263 -1.298 3.017 1.00 96.50 76 PHE A CA 1
ATOM 530 C C . PHE A 1 76 ? -1.545 -2.304 2.101 1.00 96.50 76 PHE A C 1
ATOM 532 O O . PHE A 1 76 ? -2.026 -3.425 1.975 1.00 96.50 76 PHE A O 1
ATOM 539 N N . SER A 1 77 ? -0.383 -1.960 1.532 1.00 97.62 77 SER A N 1
ATOM 540 C CA . SER A 1 77 ? 0.439 -2.850 0.691 1.00 97.62 77 SER A CA 1
ATOM 541 C C . SER A 1 77 ? 0.835 -4.137 1.428 1.00 97.62 77 SER A C 1
ATOM 543 O O . SER A 1 77 ? 0.686 -5.239 0.891 1.00 97.62 77 SER A O 1
ATOM 545 N N . ALA A 1 78 ? 1.276 -4.014 2.683 1.00 96.88 78 ALA A N 1
ATOM 546 C CA . ALA A 1 78 ? 1.620 -5.140 3.546 1.00 96.88 78 ALA A CA 1
ATOM 547 C C . ALA A 1 78 ? 0.401 -6.029 3.840 1.00 96.88 78 ALA A C 1
ATOM 549 O O . ALA A 1 78 ? 0.459 -7.244 3.649 1.00 96.88 78 ALA A O 1
ATOM 550 N N . GLN A 1 79 ? -0.727 -5.437 4.250 1.00 96.31 79 GLN A N 1
ATOM 551 C CA . GLN A 1 79 ? -1.929 -6.211 4.568 1.00 96.31 79 GLN A CA 1
ATOM 552 C C . GLN A 1 79 ? -2.564 -6.843 3.328 1.00 96.31 79 GLN A C 1
ATOM 554 O O . GLN A 1 79 ? -2.984 -7.993 3.401 1.00 96.31 79 GLN A O 1
ATOM 559 N N . LEU A 1 80 ? -2.573 -6.164 2.178 1.00 97.06 80 LEU A N 1
ATOM 560 C CA . LEU A 1 80 ? -2.979 -6.753 0.899 1.00 97.06 80 LEU A CA 1
ATOM 561 C C . LEU A 1 80 ? -2.141 -7.999 0.589 1.00 97.06 80 LEU A C 1
ATOM 563 O O . LEU A 1 80 ? -2.696 -9.046 0.265 1.00 97.06 80 LEU A O 1
ATOM 567 N N . SER A 1 81 ? -0.822 -7.907 0.759 1.00 97.50 81 SER A N 1
ATOM 568 C CA . SER A 1 81 ? 0.096 -9.019 0.496 1.00 97.50 81 SER A CA 1
ATOM 569 C C . SER A 1 81 ? -0.125 -10.194 1.453 1.00 97.50 81 SER A C 1
ATOM 571 O O . SER A 1 81 ? -0.197 -11.337 1.006 1.00 97.50 81 SER A O 1
ATOM 573 N N . PHE A 1 82 ? -0.325 -9.925 2.750 1.00 95.81 82 PHE A N 1
ATOM 574 C CA . PHE A 1 82 ? -0.722 -10.953 3.719 1.00 95.81 82 PHE A CA 1
ATOM 575 C C . PHE A 1 82 ? -2.046 -11.619 3.348 1.00 95.81 82 PHE A C 1
ATOM 577 O O . PHE A 1 82 ? -2.173 -12.834 3.468 1.00 95.81 82 PHE A O 1
ATOM 584 N N . ALA A 1 83 ? -3.037 -10.840 2.912 1.00 95.12 83 ALA A N 1
ATOM 585 C CA . ALA A 1 83 ? -4.338 -11.383 2.556 1.00 95.12 83 ALA A CA 1
ATOM 586 C C . ALA A 1 83 ? -4.235 -12.312 1.342 1.00 95.12 83 ALA A C 1
ATOM 588 O O . ALA A 1 83 ? -4.718 -13.438 1.390 1.00 95.12 83 ALA A O 1
ATOM 589 N N . LEU A 1 84 ? -3.567 -11.865 0.277 1.00 95.38 84 LEU A N 1
ATOM 590 C CA . LEU A 1 84 ? -3.362 -12.671 -0.925 1.00 95.38 84 LEU A CA 1
ATOM 591 C C . LEU A 1 84 ? -2.591 -13.962 -0.602 1.00 95.38 84 LEU A C 1
ATOM 593 O O . LEU A 1 84 ? -2.992 -15.039 -1.036 1.00 95.38 84 LEU A O 1
ATOM 597 N N . ALA A 1 85 ? -1.550 -13.885 0.232 1.00 95.19 85 ALA A N 1
ATOM 598 C CA . ALA A 1 85 ? -0.808 -15.065 0.670 1.00 95.19 85 ALA A CA 1
ATOM 599 C C . ALA A 1 85 ? -1.674 -16.025 1.508 1.00 95.19 85 ALA A C 1
ATOM 601 O O . ALA A 1 85 ? -1.596 -17.241 1.329 1.00 95.19 85 ALA A O 1
ATOM 602 N N . ALA A 1 86 ? -2.547 -15.499 2.374 1.00 93.06 86 ALA A N 1
ATOM 603 C CA . ALA A 1 86 ? -3.498 -16.293 3.152 1.00 93.06 86 ALA A CA 1
ATOM 604 C C . ALA A 1 86 ? -4.598 -16.947 2.292 1.00 93.06 86 ALA A C 1
ATOM 606 O O . ALA A 1 86 ? -5.221 -17.910 2.738 1.00 93.06 86 ALA A O 1
ATOM 607 N N . MET A 1 87 ? -4.817 -16.451 1.070 1.00 91.69 87 MET A N 1
ATOM 608 C CA . MET A 1 87 ? -5.645 -17.082 0.034 1.00 91.69 87 MET A CA 1
ATOM 609 C C . MET A 1 87 ? -4.842 -18.068 -0.851 1.00 91.69 87 MET A C 1
ATOM 611 O O . MET A 1 87 ? -5.264 -18.397 -1.959 1.00 91.69 87 MET A O 1
ATOM 615 N N . ASP A 1 88 ? -3.678 -18.529 -0.376 1.00 93.44 88 ASP A N 1
ATOM 616 C CA . ASP A 1 88 ? -2.767 -19.484 -1.029 1.00 93.44 88 ASP A CA 1
ATOM 617 C C . ASP A 1 88 ? -2.106 -19.002 -2.342 1.00 93.44 88 ASP A C 1
ATOM 619 O O . ASP A 1 88 ? -1.462 -19.797 -3.036 1.00 93.44 88 ASP A O 1
ATOM 623 N N . PHE A 1 89 ? -2.189 -17.710 -2.678 1.00 95.75 89 PHE A N 1
ATOM 624 C CA . PHE A 1 89 ? -1.479 -17.152 -3.834 1.00 95.75 89 PHE A CA 1
ATOM 625 C C . PHE A 1 89 ? 0.035 -17.065 -3.595 1.00 95.75 89 PHE A C 1
ATOM 627 O O . PHE A 1 89 ? 0.492 -16.907 -2.460 1.00 95.75 89 PHE A O 1
ATOM 634 N N . GLN A 1 90 ? 0.827 -17.144 -4.671 1.00 97.75 90 GLN A N 1
ATOM 635 C CA . GLN A 1 90 ? 2.246 -16.774 -4.655 1.00 97.75 90 GLN A CA 1
ATOM 636 C C . GLN A 1 90 ? 2.383 -15.257 -4.802 1.00 97.75 90 GLN A C 1
ATOM 638 O O . GLN A 1 90 ? 2.014 -14.692 -5.834 1.00 97.75 90 GLN A O 1
ATOM 643 N N . VAL A 1 91 ? 2.910 -14.598 -3.772 1.00 98.44 91 VAL A N 1
ATOM 644 C CA . VAL A 1 91 ? 2.920 -13.139 -3.654 1.00 98.44 91 VAL A CA 1
ATOM 645 C C . VAL A 1 91 ? 4.343 -12.612 -3.503 1.00 98.44 91 VAL A C 1
ATOM 647 O O . VAL A 1 91 ? 5.107 -13.051 -2.641 1.00 98.44 91 VAL A O 1
ATOM 650 N N . GLY A 1 92 ? 4.679 -11.630 -4.332 1.00 98.50 92 GLY A N 1
ATOM 651 C CA . GLY A 1 92 ? 5.831 -10.757 -4.154 1.00 98.50 92 GLY A CA 1
ATOM 652 C C . GLY A 1 92 ? 5.381 -9.380 -3.681 1.00 98.50 92 GLY A C 1
ATOM 653 O O . GLY A 1 92 ? 4.430 -8.822 -4.226 1.00 98.50 92 GLY A O 1
ATOM 654 N N . LEU A 1 93 ? 6.072 -8.815 -2.696 1.00 98.50 93 LEU A N 1
ATOM 655 C CA . LEU A 1 93 ? 5.919 -7.422 -2.286 1.00 98.50 93 LEU A CA 1
ATOM 656 C C . LEU A 1 93 ? 7.237 -6.684 -2.517 1.00 98.50 93 LEU A C 1
ATOM 658 O O . LEU A 1 93 ? 8.257 -7.000 -1.905 1.00 98.50 93 LEU A O 1
ATOM 662 N N . MET A 1 94 ? 7.211 -5.710 -3.418 1.00 97.75 94 MET A N 1
ATOM 663 C CA . MET A 1 94 ? 8.367 -4.904 -3.786 1.00 97.75 94 MET A CA 1
ATOM 664 C C . MET A 1 94 ? 8.182 -3.471 -3.293 1.00 97.75 94 MET A C 1
ATOM 666 O O . MET A 1 94 ? 7.286 -2.761 -3.739 1.00 97.75 94 MET A O 1
ATOM 670 N N . ASP A 1 95 ? 9.046 -3.047 -2.385 1.00 95.44 95 ASP A N 1
ATOM 671 C CA . ASP A 1 95 ? 9.087 -1.698 -1.837 1.00 95.44 95 ASP A CA 1
ATOM 672 C C . ASP A 1 95 ? 10.064 -0.838 -2.638 1.00 95.44 95 ASP A C 1
ATOM 674 O O . ASP A 1 95 ? 11.275 -1.079 -2.631 1.00 95.44 95 ASP A O 1
ATOM 678 N N . ILE A 1 96 ? 9.525 0.155 -3.344 1.00 92.38 96 ILE A N 1
ATOM 679 C CA . ILE A 1 96 ? 10.310 1.138 -4.098 1.00 92.38 96 ILE A CA 1
ATOM 680 C C . ILE A 1 96 ? 10.250 2.530 -3.448 1.00 92.38 96 ILE A C 1
ATOM 682 O O . ILE A 1 96 ? 10.713 3.502 -4.049 1.00 92.38 96 ILE A O 1
ATOM 686 N N . ASP A 1 97 ? 9.721 2.650 -2.222 1.00 89.00 97 ASP A N 1
ATOM 687 C CA . ASP A 1 97 ? 9.744 3.889 -1.438 1.00 89.00 97 ASP A CA 1
ATOM 688 C C . ASP A 1 97 ? 11.121 4.090 -0.786 1.00 89.00 97 ASP A C 1
ATOM 690 O O . ASP A 1 97 ? 11.334 3.956 0.419 1.00 89.00 97 ASP A O 1
ATOM 694 N N . ILE A 1 98 ? 12.101 4.398 -1.639 1.00 82.62 98 ILE A N 1
ATOM 695 C CA . ILE A 1 98 ? 13.526 4.392 -1.289 1.00 82.62 98 ILE A CA 1
ATOM 696 C C . ILE A 1 98 ? 13.871 5.387 -0.169 1.00 82.62 98 ILE A C 1
ATOM 698 O O . ILE A 1 98 ? 14.825 5.174 0.576 1.00 82.62 98 ILE A O 1
ATOM 702 N N . CYS A 1 99 ? 13.123 6.488 -0.058 1.00 78.69 99 CYS A N 1
ATOM 703 C CA . CYS A 1 99 ? 13.391 7.545 0.919 1.00 78.69 99 CYS A CA 1
ATOM 704 C C . CYS A 1 99 ? 12.885 7.218 2.329 1.00 78.69 99 CYS A C 1
ATOM 706 O O . CYS A 1 99 ? 13.320 7.861 3.282 1.00 78.69 99 CYS A O 1
ATOM 708 N N . GLY A 1 100 ? 11.948 6.281 2.461 1.00 81.12 100 GLY A N 1
ATOM 709 C CA . GLY A 1 100 ? 11.313 5.946 3.731 1.00 81.12 100 GLY A CA 1
ATOM 710 C C . GLY A 1 100 ? 10.822 4.502 3.747 1.00 81.12 100 GLY A C 1
ATOM 711 O O . GLY A 1 100 ? 9.616 4.294 3.908 1.00 81.12 100 GLY A O 1
ATOM 712 N N . PRO A 1 101 ? 11.721 3.512 3.575 1.00 80.75 101 PRO A N 1
ATOM 713 C CA . PRO A 1 101 ? 11.332 2.112 3.495 1.00 80.75 101 PRO A CA 1
ATOM 714 C C . PRO A 1 101 ? 10.690 1.685 4.812 1.00 80.75 101 PRO A C 1
ATOM 716 O O . PRO A 1 101 ? 11.334 1.637 5.859 1.00 80.75 101 PRO A O 1
ATOM 719 N N . SER A 1 102 ? 9.400 1.373 4.768 1.00 89.62 102 SER A N 1
ATOM 720 C CA . SER A 1 102 ? 8.637 0.968 5.955 1.00 89.62 102 SER A CA 1
ATOM 721 C C . SER A 1 102 ? 8.230 -0.502 5.923 1.00 89.62 102 SER A C 1
ATOM 723 O O . SER A 1 102 ? 7.892 -1.080 6.957 1.00 89.62 102 SER A O 1
ATOM 725 N N . ILE A 1 103 ? 8.328 -1.141 4.757 1.00 95.06 103 ILE A N 1
ATOM 726 C CA . ILE A 1 103 ? 7.903 -2.521 4.539 1.00 95.06 103 ILE A CA 1
ATOM 727 C C . ILE A 1 103 ? 8.676 -3.538 5.401 1.00 95.06 103 ILE A C 1
ATOM 729 O O . ILE A 1 103 ? 8.013 -4.378 6.013 1.00 95.06 103 ILE A O 1
ATOM 733 N N . PRO A 1 104 ? 10.018 -3.470 5.558 1.00 93.12 104 PRO A N 1
ATOM 734 C CA . PRO A 1 104 ? 10.738 -4.371 6.462 1.00 93.12 104 PRO A CA 1
ATOM 735 C C . PRO A 1 104 ? 10.201 -4.340 7.896 1.00 93.12 104 PRO A C 1
ATOM 737 O O . PRO A 1 104 ? 9.975 -5.394 8.488 1.00 93.12 104 PRO A O 1
ATOM 740 N N . LYS A 1 105 ? 9.911 -3.143 8.428 1.00 91.00 105 LYS A N 1
ATOM 741 C CA . LYS A 1 105 ? 9.292 -2.975 9.749 1.00 91.00 105 LYS A CA 1
ATOM 742 C C . LYS A 1 105 ? 7.893 -3.574 9.789 1.00 91.00 105 LYS A C 1
ATOM 744 O O . LYS A 1 105 ? 7.601 -4.390 10.657 1.00 91.00 105 LYS A O 1
ATOM 749 N N . MET A 1 106 ? 7.052 -3.192 8.825 1.00 92.19 106 MET A N 1
ATOM 750 C CA . MET A 1 106 ? 5.634 -3.565 8.768 1.00 92.19 106 MET A CA 1
ATOM 751 C C . MET A 1 106 ? 5.381 -5.067 8.615 1.00 92.19 106 MET A C 1
ATOM 753 O O . MET A 1 106 ? 4.255 -5.530 8.793 1.00 92.19 106 MET A O 1
ATOM 757 N N . LEU A 1 107 ? 6.425 -5.819 8.271 1.00 93.31 107 LEU A N 1
ATOM 758 C CA . LEU A 1 107 ? 6.404 -7.262 8.079 1.00 93.31 107 LEU A CA 1
ATOM 759 C C . LEU A 1 107 ? 7.257 -8.020 9.107 1.00 93.31 107 LEU A C 1
ATOM 761 O O . LEU A 1 107 ? 7.368 -9.239 9.016 1.00 93.31 107 LEU A O 1
ATOM 765 N N . GLY A 1 108 ? 7.862 -7.321 10.077 1.00 91.88 108 GLY A N 1
ATOM 766 C CA . GLY A 1 108 ? 8.682 -7.942 11.122 1.00 91.88 108 GLY A CA 1
ATOM 767 C C . GLY A 1 108 ? 9.997 -8.531 10.600 1.00 91.88 108 GLY A C 1
ATOM 768 O O . GLY A 1 108 ? 10.504 -9.501 11.157 1.00 91.88 108 GLY A O 1
ATOM 769 N N . LEU A 1 109 ? 10.535 -7.963 9.518 1.00 92.75 109 LEU A N 1
ATOM 770 C CA . LEU A 1 109 ? 11.747 -8.404 8.820 1.00 92.75 109 LEU A CA 1
ATOM 771 C C . LEU A 1 109 ? 12.951 -7.481 9.078 1.00 92.75 109 LEU A C 1
ATOM 773 O O . LEU A 1 109 ? 13.901 -7.464 8.296 1.00 92.75 109 LEU A O 1
ATOM 777 N N . GLU A 1 110 ? 12.928 -6.689 10.149 1.00 88.69 110 GLU A N 1
ATOM 778 C CA . GLU A 1 110 ? 14.080 -5.868 10.534 1.00 88.69 110 GLU A CA 1
ATOM 779 C C . GLU A 1 110 ? 15.321 -6.736 10.796 1.00 88.69 110 GLU A C 1
ATOM 781 O O . GLU A 1 110 ? 15.239 -7.809 11.398 1.00 88.69 110 GLU A O 1
ATOM 786 N N . GLY A 1 111 ? 16.480 -6.263 10.333 1.00 87.12 111 GLY A N 1
ATOM 787 C CA . GLY A 1 111 ? 17.752 -6.978 10.460 1.00 87.12 111 GLY A CA 1
ATOM 788 C C . GLY A 1 111 ? 17.899 -8.194 9.540 1.00 87.12 111 GLY A C 1
ATOM 789 O O . GLY A 1 111 ? 18.835 -8.970 9.719 1.00 87.12 111 GLY A O 1
ATOM 790 N N . GLN A 1 112 ? 16.982 -8.396 8.589 1.00 90.94 112 GLN A N 1
ATOM 791 C CA . GLN A 1 112 ? 17.175 -9.350 7.498 1.00 90.94 112 GLN A CA 1
ATOM 792 C C . GLN A 1 112 ? 17.950 -8.701 6.350 1.00 90.94 112 GLN A C 1
ATOM 794 O O . GLN A 1 112 ? 17.728 -7.535 6.032 1.00 90.94 112 GLN A O 1
ATOM 799 N N . ASP A 1 113 ? 18.778 -9.504 5.685 1.00 90.12 113 ASP A N 1
ATOM 800 C CA . ASP A 1 113 ? 19.589 -9.080 4.546 1.00 90.12 113 ASP A CA 1
ATOM 801 C C . ASP A 1 113 ? 19.179 -9.813 3.265 1.00 90.12 113 ASP A C 1
ATOM 803 O O . ASP A 1 113 ? 18.714 -10.959 3.276 1.00 90.12 113 ASP A O 1
ATOM 807 N N . VAL A 1 114 ? 19.415 -9.165 2.125 1.00 92.38 114 VAL A N 1
ATOM 808 C CA . VAL A 1 114 ? 19.235 -9.789 0.810 1.00 92.38 114 VAL A CA 1
ATOM 809 C C . VAL A 1 114 ? 20.407 -10.712 0.507 1.00 92.38 114 VAL A C 1
ATOM 811 O O . VAL A 1 114 ? 21.569 -10.307 0.512 1.00 92.38 114 VAL A O 1
ATOM 814 N N . HIS A 1 115 ? 20.106 -11.961 0.160 1.00 90.69 115 HIS A N 1
ATOM 815 C CA . HIS A 1 115 ? 21.123 -12.915 -0.270 1.00 90.69 115 HIS A CA 1
ATOM 816 C C . HIS A 1 115 ? 21.261 -12.933 -1.790 1.00 90.69 115 HIS A C 1
ATOM 818 O O . HIS A 1 115 ? 20.272 -13.037 -2.517 1.00 90.69 115 HIS A O 1
ATOM 824 N N . GLN A 1 116 ? 22.498 -12.927 -2.280 1.00 92.25 116 GLN A N 1
ATOM 825 C CA . GLN A 1 116 ? 22.790 -13.116 -3.697 1.00 92.25 116 GLN A CA 1
ATOM 826 C C . GLN A 1 116 ? 22.996 -14.600 -4.023 1.00 92.25 116 GLN A C 1
ATOM 828 O O . GLN A 1 116 ? 23.740 -15.309 -3.347 1.00 92.25 116 GLN A O 1
ATOM 833 N N . SER A 1 117 ? 22.339 -15.066 -5.082 1.00 90.69 117 SER A N 1
ATOM 834 C CA . SER A 1 117 ? 22.470 -16.415 -5.636 1.00 90.69 117 SER A CA 1
ATOM 835 C C . SER A 1 117 ? 22.860 -16.359 -7.116 1.00 90.69 117 SER A C 1
ATOM 837 O O . SER A 1 117 ? 22.826 -15.296 -7.735 1.00 90.69 117 SER A O 1
ATOM 839 N N . ASN A 1 118 ? 23.150 -17.516 -7.721 1.00 88.75 118 ASN A N 1
ATOM 840 C CA . ASN A 1 118 ? 23.430 -17.611 -9.162 1.00 88.75 118 ASN A CA 1
ATOM 841 C C . ASN A 1 118 ? 22.236 -17.204 -10.045 1.00 88.75 118 ASN A C 1
ATOM 843 O O . ASN A 1 118 ? 22.425 -16.930 -11.225 1.00 88.75 118 ASN A O 1
ATOM 847 N N . LEU A 1 119 ? 21.014 -17.200 -9.499 1.00 88.81 119 LEU A N 1
ATOM 848 C CA . LEU A 1 119 ? 19.793 -16.825 -10.222 1.00 88.81 119 LEU A CA 1
ATOM 849 C C . LEU A 1 119 ? 19.427 -15.344 -10.053 1.00 88.81 119 LEU A C 1
ATOM 851 O O . LEU A 1 119 ? 18.510 -14.871 -10.731 1.00 88.81 119 LEU A O 1
ATOM 855 N N . GLY A 1 120 ? 20.128 -14.639 -9.158 1.00 92.94 120 GLY A N 1
ATOM 856 C CA . GLY A 1 120 ? 19.820 -13.277 -8.742 1.00 92.94 120 GLY A CA 1
ATOM 857 C C . GLY A 1 120 ? 19.703 -13.121 -7.224 1.00 92.94 120 GLY A C 1
ATOM 858 O O . GLY A 1 120 ? 20.069 -14.014 -6.449 1.00 92.94 120 GLY A O 1
ATOM 859 N N . TRP A 1 121 ? 19.189 -11.975 -6.796 1.00 95.50 121 TRP A N 1
ATOM 860 C CA . TRP A 1 121 ? 18.846 -11.669 -5.412 1.00 95.50 121 TRP A CA 1
ATOM 861 C C . TRP A 1 121 ? 17.638 -12.483 -4.957 1.00 95.50 121 TRP A C 1
ATOM 863 O O . TRP A 1 121 ? 16.603 -12.513 -5.620 1.00 95.50 121 TRP A O 1
ATOM 873 N N . SER A 1 122 ? 17.771 -13.152 -3.815 1.00 95.12 122 SER A N 1
ATOM 874 C CA . SER A 1 122 ? 16.668 -13.859 -3.175 1.00 95.12 122 SER A CA 1
ATOM 875 C C . SER A 1 122 ? 15.824 -12.865 -2.378 1.00 95.12 122 SER A C 1
ATOM 877 O O . SER A 1 122 ? 16.383 -12.184 -1.515 1.00 95.12 122 SER A O 1
ATOM 879 N N . PRO A 1 123 ? 14.496 -12.822 -2.585 1.00 96.44 123 PRO A N 1
ATOM 880 C CA . PRO A 1 123 ? 13.591 -12.134 -1.674 1.00 96.44 123 PRO A CA 1
ATOM 881 C C . PRO A 1 123 ? 13.735 -12.652 -0.239 1.00 96.44 123 PRO A C 1
ATOM 883 O O . PRO A 1 123 ? 14.101 -13.814 -0.017 1.00 96.44 123 PRO A O 1
ATOM 886 N N . VAL A 1 124 ? 13.395 -11.798 0.723 1.00 96.62 124 VAL A N 1
ATOM 887 C CA . VAL A 1 124 ? 13.237 -12.177 2.129 1.00 96.62 124 VAL A CA 1
ATOM 888 C C . VAL A 1 124 ? 11.817 -12.706 2.308 1.00 96.62 124 VAL A C 1
ATOM 890 O O . VAL A 1 124 ? 10.850 -12.019 1.991 1.00 96.62 124 VAL A O 1
ATOM 893 N N . TYR A 1 125 ? 11.675 -13.944 2.776 1.00 95.38 125 TYR A N 1
ATOM 894 C CA . TYR A 1 125 ? 10.375 -14.608 2.883 1.00 95.38 125 TYR A CA 1
ATOM 895 C C . TYR A 1 125 ? 9.832 -14.552 4.311 1.00 95.38 125 TYR A C 1
ATOM 897 O O . TYR A 1 125 ? 10.524 -14.948 5.248 1.00 95.38 125 TYR A O 1
ATOM 905 N N . ILE A 1 126 ? 8.574 -14.131 4.454 1.00 91.81 126 ILE A N 1
ATOM 906 C CA . ILE A 1 126 ? 7.820 -14.212 5.720 1.00 91.81 126 ILE A CA 1
ATOM 907 C C . ILE A 1 126 ? 7.196 -15.599 5.847 1.00 91.81 126 ILE A C 1
ATOM 909 O O . ILE A 1 126 ? 7.327 -16.290 6.856 1.00 91.81 126 ILE A O 1
ATOM 913 N N . GLU A 1 127 ? 6.544 -16.020 4.767 1.00 90.06 127 GLU A N 1
ATOM 914 C CA . GLU A 1 127 ? 5.940 -17.331 4.587 1.00 90.06 127 GLU A CA 1
ATOM 915 C C . GLU A 1 127 ? 6.476 -17.952 3.298 1.00 90.06 127 GLU A C 1
ATOM 917 O O . GLU A 1 127 ? 7.123 -17.288 2.492 1.00 90.06 127 GLU A O 1
ATOM 922 N N . SER A 1 128 ? 6.210 -19.237 3.062 1.00 91.94 128 SER A N 1
ATOM 923 C CA . SER A 1 128 ? 6.726 -19.919 1.866 1.00 91.94 128 SER A CA 1
ATOM 924 C C . SER A 1 128 ? 6.233 -19.339 0.535 1.00 91.94 128 SER A C 1
ATOM 926 O O . SER A 1 128 ? 6.831 -19.642 -0.490 1.00 91.94 128 SER A O 1
ATOM 928 N N . ASN A 1 129 ? 5.150 -18.562 0.554 1.00 96.50 129 ASN A N 1
ATOM 929 C CA . ASN A 1 129 ? 4.485 -17.967 -0.605 1.00 96.50 129 ASN A CA 1
ATOM 930 C C . ASN A 1 129 ? 4.409 -16.431 -0.543 1.00 96.50 129 ASN A C 1
ATOM 932 O O . ASN A 1 129 ? 3.702 -15.843 -1.355 1.00 96.50 129 ASN A O 1
ATOM 936 N N . LEU A 1 130 ? 5.110 -15.787 0.398 1.00 97.69 130 LEU A N 1
ATOM 937 C CA . LEU A 1 130 ? 5.178 -14.328 0.509 1.00 97.69 130 LEU A CA 1
ATOM 938 C C . LEU A 1 130 ? 6.637 -13.876 0.601 1.00 97.69 130 LEU A C 1
ATOM 940 O O . LEU A 1 130 ? 7.251 -13.934 1.671 1.00 97.69 130 LEU A O 1
ATOM 944 N N . GLY A 1 131 ? 7.179 -13.461 -0.544 1.00 97.81 131 GLY A N 1
ATOM 945 C CA . GLY A 1 131 ? 8.525 -12.911 -0.679 1.00 97.81 131 GLY A CA 1
ATOM 946 C C . GLY A 1 131 ? 8.509 -11.386 -0.707 1.00 97.81 131 GLY A C 1
ATOM 947 O O . GLY A 1 131 ? 7.607 -10.776 -1.278 1.00 97.81 131 GLY A O 1
ATOM 948 N N . VAL A 1 132 ? 9.522 -10.762 -0.114 1.00 97.94 132 VAL A N 1
ATOM 949 C CA . VAL A 1 132 ? 9.622 -9.308 0.034 1.00 97.94 132 VAL A CA 1
ATOM 950 C C . VAL A 1 132 ? 10.978 -8.821 -0.461 1.00 97.94 132 VAL A C 1
ATOM 952 O O . VAL A 1 132 ? 12.011 -9.431 -0.175 1.00 97.94 132 VAL A O 1
ATOM 955 N N . MET A 1 133 ? 10.982 -7.695 -1.168 1.00 97.25 133 MET A N 1
ATOM 956 C CA . MET A 1 133 ? 12.191 -6.954 -1.514 1.00 97.25 133 MET A CA 1
ATOM 957 C C . MET A 1 133 ? 12.016 -5.481 -1.156 1.00 97.25 133 MET A C 1
ATOM 959 O O . MET A 1 133 ? 11.023 -4.873 -1.540 1.00 97.25 133 MET A O 1
ATOM 963 N N . SER A 1 134 ? 12.975 -4.912 -0.431 1.00 94.62 134 SER A N 1
ATOM 964 C CA . SER A 1 134 ? 13.006 -3.497 -0.052 1.00 94.62 134 SER A CA 1
ATOM 965 C C . SER A 1 134 ? 14.449 -3.022 0.021 1.00 94.62 134 SER A C 1
ATOM 967 O O . SER A 1 134 ? 15.347 -3.794 0.367 1.00 94.62 134 SER A O 1
ATOM 969 N N . ILE A 1 135 ? 14.668 -1.731 -0.235 1.00 87.81 135 ILE A N 1
ATOM 970 C CA . ILE A 1 135 ? 15.969 -1.095 -0.002 1.00 87.81 135 ILE A CA 1
ATOM 971 C C . ILE A 1 135 ? 16.386 -1.173 1.471 1.00 87.81 135 ILE A C 1
ATOM 973 O O . ILE A 1 135 ? 17.579 -1.206 1.754 1.00 87.81 135 ILE A O 1
ATOM 977 N N . GLY A 1 136 ? 15.429 -1.267 2.403 1.00 87.19 136 GLY A N 1
ATOM 978 C CA . GLY A 1 136 ? 15.720 -1.336 3.836 1.00 87.19 136 GLY A CA 1
ATOM 979 C C . GLY A 1 136 ? 16.546 -2.562 4.244 1.00 87.19 136 GLY A C 1
ATOM 980 O O . GLY A 1 136 ? 17.225 -2.505 5.259 1.00 87.19 136 GLY A O 1
ATOM 981 N N . PHE A 1 137 ? 16.569 -3.627 3.433 1.00 90.31 137 PHE A N 1
ATOM 982 C CA . PHE A 1 137 ? 17.430 -4.805 3.639 1.00 90.31 137 PHE A CA 1
ATOM 983 C C . PHE A 1 137 ? 18.877 -4.616 3.159 1.00 90.31 137 PHE A C 1
ATOM 985 O O . PHE A 1 137 ? 19.696 -5.521 3.278 1.00 90.31 137 PHE A O 1
ATOM 992 N N . MET A 1 138 ? 19.178 -3.495 2.504 1.00 85.88 138 MET A N 1
ATOM 993 C CA . MET A 1 138 ? 20.502 -3.199 1.947 1.00 85.88 138 MET A CA 1
ATOM 994 C C . MET A 1 138 ? 21.139 -1.971 2.605 1.00 85.88 138 MET A C 1
ATOM 996 O O . MET A 1 138 ? 22.269 -1.610 2.267 1.00 85.88 138 MET A O 1
ATOM 1000 N N . LEU A 1 139 ? 20.416 -1.298 3.506 1.00 81.81 139 LEU A N 1
ATOM 1001 C CA . LEU A 1 139 ? 20.950 -0.179 4.268 1.00 81.81 139 LEU A CA 1
ATOM 1002 C C . LEU A 1 139 ? 21.807 -0.717 5.420 1.00 81.81 139 LEU A C 1
ATOM 1004 O O . LEU A 1 139 ? 21.340 -1.578 6.163 1.00 81.81 139 LEU A O 1
ATOM 1008 N N . PRO A 1 140 ? 23.042 -0.216 5.596 1.00 75.62 140 PRO A N 1
ATOM 1009 C CA . PRO A 1 140 ? 23.917 -0.675 6.670 1.00 75.62 140 PRO A CA 1
ATOM 1010 C C . PRO A 1 140 ? 23.357 -0.325 8.052 1.00 75.62 140 PRO A C 1
ATOM 1012 O O . PRO A 1 140 ? 23.496 -1.127 8.972 1.00 75.62 140 PRO A O 1
ATOM 1015 N N . ASN A 1 141 ? 22.693 0.832 8.190 1.00 79.12 141 ASN A N 1
ATOM 1016 C CA . ASN A 1 141 ? 21.900 1.165 9.369 1.00 79.12 141 ASN A CA 1
ATOM 1017 C C . ASN A 1 141 ? 20.470 1.561 8.962 1.00 79.12 141 ASN A C 1
ATOM 1019 O O . ASN A 1 141 ? 20.307 2.345 8.024 1.00 79.12 141 ASN A O 1
ATOM 1023 N N . PRO A 1 142 ? 19.436 1.096 9.687 1.00 69.75 142 PRO A N 1
ATOM 1024 C CA . PRO A 1 142 ? 18.040 1.453 9.413 1.00 69.75 142 PRO A CA 1
ATOM 1025 C C . PRO A 1 142 ? 17.733 2.952 9.538 1.00 69.75 142 PRO A C 1
ATOM 1027 O O . PRO A 1 142 ? 16.828 3.445 8.871 1.00 69.75 142 PRO A O 1
ATOM 1030 N N . ASP A 1 143 ? 18.487 3.671 10.374 1.00 72.88 143 ASP A N 1
ATOM 1031 C CA . ASP A 1 143 ? 18.300 5.106 10.626 1.00 72.88 143 ASP A CA 1
ATOM 1032 C C . ASP A 1 143 ? 19.029 6.003 9.604 1.00 72.88 143 ASP A C 1
ATOM 1034 O O . ASP A 1 143 ? 18.925 7.232 9.663 1.00 72.88 143 ASP A O 1
ATOM 1038 N N . ASP A 1 144 ? 19.778 5.416 8.662 1.00 74.25 144 ASP A N 1
ATOM 1039 C CA . ASP A 1 144 ? 20.521 6.185 7.666 1.00 74.25 144 ASP A CA 1
ATOM 1040 C C . ASP A 1 144 ? 19.563 6.819 6.647 1.00 74.25 144 ASP A C 1
ATOM 1042 O O . ASP A 1 144 ? 18.858 6.145 5.893 1.00 74.25 144 ASP A O 1
ATOM 1046 N N . ALA A 1 145 ? 19.578 8.152 6.570 1.00 68.25 145 ALA A N 1
ATOM 1047 C CA . ALA A 1 145 ? 18.787 8.881 5.588 1.00 68.25 145 ALA A CA 1
ATOM 1048 C C . ALA A 1 145 ? 19.273 8.590 4.157 1.00 68.25 145 ALA A C 1
ATOM 1050 O O . ALA A 1 145 ? 20.401 8.915 3.770 1.00 68.25 145 ALA A O 1
ATOM 1051 N N . VAL A 1 146 ? 18.388 8.042 3.323 1.00 71.44 146 VAL A N 1
ATOM 1052 C CA . VAL A 1 146 ? 18.695 7.724 1.924 1.00 71.44 146 VAL A CA 1
ATOM 1053 C C . VAL A 1 146 ? 18.542 8.967 1.043 1.00 71.44 146 VAL A C 1
ATOM 1055 O O . VAL A 1 146 ? 17.504 9.219 0.435 1.00 71.44 146 VAL A O 1
ATOM 1058 N N . ILE A 1 147 ? 19.606 9.766 0.940 1.00 73.06 147 ILE A N 1
ATOM 1059 C CA . ILE A 1 147 ? 19.628 10.974 0.096 1.00 73.06 147 ILE A CA 1
ATOM 1060 C C . ILE A 1 147 ? 20.198 10.629 -1.285 1.00 73.06 147 ILE A C 1
ATOM 1062 O O . ILE A 1 147 ? 21.361 10.893 -1.595 1.00 73.06 147 ILE A O 1
ATOM 1066 N N . TRP A 1 148 ? 19.396 9.968 -2.122 1.00 74.75 148 TRP A N 1
ATOM 1067 C CA . TRP A 1 148 ? 19.823 9.532 -3.459 1.00 74.75 148 TRP A CA 1
ATOM 1068 C C . TRP A 1 148 ? 19.250 10.416 -4.571 1.00 74.75 148 TRP A C 1
ATOM 1070 O O . TRP A 1 148 ? 18.100 10.848 -4.527 1.00 74.75 148 TRP A O 1
ATOM 1080 N N . ARG A 1 149 ? 20.063 10.672 -5.604 1.00 78.88 149 ARG A N 1
ATOM 1081 C CA . ARG A 1 149 ? 19.638 11.378 -6.825 1.00 78.88 149 ARG A CA 1
ATOM 1082 C C . ARG A 1 149 ? 18.793 10.454 -7.713 1.00 78.88 149 ARG A C 1
ATOM 1084 O O . ARG A 1 149 ? 19.041 9.250 -7.743 1.00 78.88 149 ARG A O 1
ATOM 1091 N N . GLY A 1 150 ? 17.865 11.033 -8.483 1.00 80.62 150 GLY A N 1
ATOM 1092 C CA . GLY A 1 150 ? 16.909 10.317 -9.347 1.00 80.62 150 GLY A CA 1
ATOM 1093 C C . GLY A 1 150 ? 17.504 9.168 -10.175 1.00 80.62 150 GLY A C 1
ATOM 1094 O O . GLY A 1 150 ? 17.038 8.042 -10.030 1.00 80.62 150 GLY A O 1
ATOM 1095 N N . PRO A 1 151 ? 18.601 9.363 -10.937 1.00 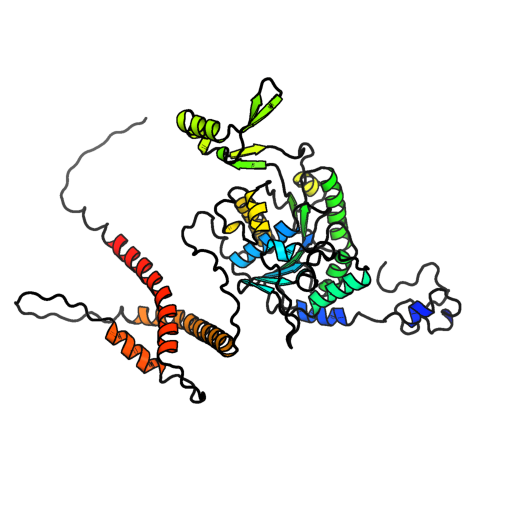82.19 151 PRO A N 1
ATOM 1096 C CA . PRO A 1 151 ? 19.185 8.289 -11.747 1.00 82.19 151 PRO A CA 1
ATOM 1097 C C . PRO A 1 151 ? 19.592 7.046 -10.946 1.00 82.19 151 PRO A C 1
ATOM 1099 O O . PRO A 1 151 ? 19.428 5.922 -11.415 1.00 82.19 151 PRO A O 1
ATOM 1102 N N . ARG A 1 152 ? 20.080 7.231 -9.712 1.00 84.75 152 ARG A N 1
ATOM 1103 C CA . ARG A 1 152 ? 20.458 6.121 -8.827 1.00 84.75 152 ARG A CA 1
ATOM 1104 C C . ARG A 1 152 ? 19.229 5.361 -8.333 1.00 84.75 152 ARG A C 1
ATOM 1106 O O . ARG A 1 152 ? 19.266 4.138 -8.262 1.00 84.75 152 ARG A O 1
ATOM 1113 N N . LYS A 1 153 ? 18.145 6.075 -8.023 1.00 86.88 153 LYS A N 1
ATOM 1114 C CA . LYS A 1 153 ? 16.868 5.463 -7.639 1.00 86.88 153 LYS A CA 1
ATOM 1115 C C . LYS A 1 153 ? 16.260 4.667 -8.793 1.00 86.88 153 LYS A C 1
ATOM 1117 O O . LYS A 1 153 ? 15.886 3.517 -8.603 1.00 86.88 153 LYS A O 1
ATOM 1122 N N . ASN A 1 154 ? 16.261 5.234 -9.999 1.00 87.81 154 ASN A N 1
ATOM 1123 C CA . ASN A 1 154 ? 15.757 4.564 -11.199 1.00 87.81 154 ASN A CA 1
ATOM 1124 C C . ASN A 1 154 ? 16.581 3.309 -11.521 1.00 87.81 154 ASN A C 1
ATOM 1126 O O . ASN A 1 154 ? 16.018 2.270 -11.857 1.00 87.81 154 ASN A O 1
ATOM 1130 N N . GLY A 1 155 ? 17.909 3.383 -11.365 1.00 89.75 155 GLY A N 1
ATOM 1131 C CA . GLY A 1 155 ? 18.791 2.222 -11.483 1.00 89.75 155 GLY A CA 1
ATOM 1132 C C . GLY A 1 155 ? 18.454 1.121 -10.474 1.00 89.75 155 GLY A C 1
ATOM 1133 O O . GLY A 1 155 ? 18.393 -0.044 -10.852 1.00 89.75 155 GLY A O 1
ATOM 1134 N N . LEU A 1 156 ? 18.157 1.478 -9.220 1.00 91.00 156 LEU A N 1
ATOM 1135 C CA . LEU A 1 156 ? 17.757 0.503 -8.204 1.00 91.00 156 LEU A CA 1
ATOM 1136 C C . LEU A 1 156 ? 16.410 -0.162 -8.532 1.00 91.00 156 LEU A C 1
ATOM 1138 O O . LEU A 1 156 ? 16.292 -1.375 -8.401 1.00 91.00 156 LEU A O 1
ATOM 1142 N N . ILE A 1 157 ? 15.415 0.598 -9.003 1.00 93.31 157 ILE A N 1
ATOM 1143 C CA . ILE A 1 157 ? 14.120 0.037 -9.432 1.00 93.31 157 ILE A CA 1
ATOM 1144 C C . ILE A 1 157 ? 14.336 -0.987 -10.556 1.00 93.31 157 ILE A C 1
ATOM 1146 O O . ILE A 1 157 ? 13.806 -2.095 -10.492 1.00 93.31 157 ILE A O 1
ATOM 1150 N N . LYS A 1 158 ? 15.177 -0.659 -11.547 1.00 93.88 158 LYS A N 1
ATOM 1151 C CA . LYS A 1 158 ? 15.556 -1.600 -12.614 1.00 93.88 158 LYS A CA 1
ATOM 1152 C C . LYS A 1 158 ? 16.236 -2.846 -12.061 1.00 93.88 158 LYS A C 1
ATOM 1154 O O . LYS A 1 158 ? 15.891 -3.949 -12.470 1.00 93.88 158 LYS A O 1
ATOM 1159 N N . GLN A 1 159 ? 17.157 -2.694 -11.110 1.00 93.62 159 GLN A N 1
ATOM 1160 C CA . GLN A 1 159 ? 17.803 -3.830 -10.447 1.00 93.62 159 GLN A CA 1
ATOM 1161 C C . GLN A 1 159 ? 16.798 -4.703 -9.690 1.00 93.62 159 GLN A C 1
ATOM 1163 O O . GLN A 1 159 ? 16.853 -5.921 -9.817 1.00 93.62 159 GLN A O 1
ATOM 1168 N N . PHE A 1 160 ? 15.828 -4.132 -8.971 1.00 95.81 160 PHE A N 1
ATOM 1169 C CA . PHE A 1 160 ? 14.787 -4.928 -8.308 1.00 95.81 160 PHE A CA 1
ATOM 1170 C C . PHE A 1 160 ? 13.948 -5.739 -9.299 1.00 95.81 160 PHE A C 1
ATOM 1172 O O . PHE A 1 160 ? 13.634 -6.899 -9.043 1.00 95.81 160 PHE A O 1
ATOM 1179 N N . LEU A 1 161 ? 13.625 -5.164 -10.453 1.00 96.38 161 LEU A N 1
ATOM 1180 C CA . LEU A 1 161 ? 12.854 -5.848 -11.489 1.00 96.38 161 LEU A CA 1
ATOM 1181 C C . LEU A 1 161 ? 13.673 -6.877 -12.277 1.00 96.38 161 LEU A C 1
ATOM 1183 O O . LEU A 1 161 ? 13.122 -7.865 -12.750 1.00 96.38 161 LEU A O 1
ATOM 1187 N N . LYS A 1 162 ? 14.977 -6.655 -12.436 1.00 95.00 162 LYS A N 1
ATOM 1188 C CA . LYS A 1 162 ? 15.863 -7.486 -13.263 1.00 95.00 162 LYS A CA 1
ATOM 1189 C C . LYS A 1 162 ? 16.548 -8.600 -12.478 1.00 95.00 162 LYS A C 1
ATOM 1191 O O . LYS A 1 162 ? 16.629 -9.741 -12.944 1.00 95.00 162 LYS A O 1
ATOM 1196 N N . ASP A 1 163 ? 17.068 -8.258 -11.305 1.00 95.38 163 ASP A N 1
ATOM 1197 C CA . ASP A 1 163 ? 18.025 -9.074 -10.564 1.00 95.38 163 ASP A CA 1
ATOM 1198 C C . ASP A 1 163 ? 17.359 -9.866 -9.438 1.00 95.38 163 ASP A C 1
ATOM 1200 O O . ASP A 1 163 ? 17.947 -10.832 -8.962 1.00 95.38 163 ASP A O 1
ATOM 1204 N N . VAL A 1 164 ? 16.133 -9.530 -9.025 1.00 96.94 164 VAL A N 1
ATOM 1205 C CA . VAL A 1 164 ? 15.412 -10.299 -8.000 1.00 96.94 164 VAL A CA 1
ATOM 1206 C C . VAL A 1 164 ? 14.791 -11.548 -8.612 1.00 96.94 164 VAL A C 1
ATOM 1208 O O . VAL A 1 164 ? 14.014 -11.495 -9.567 1.00 96.94 164 VAL A O 1
ATOM 1211 N N . TYR A 1 165 ? 15.116 -12.701 -8.034 1.00 96.06 165 TYR A N 1
ATOM 1212 C CA . TYR A 1 165 ? 14.559 -13.982 -8.435 1.00 96.06 165 TYR A CA 1
ATOM 1213 C C . TYR A 1 165 ? 13.271 -14.276 -7.660 1.00 96.06 165 TYR A C 1
ATOM 1215 O O . TYR A 1 165 ? 13.288 -14.889 -6.592 1.00 96.06 165 TYR A O 1
ATOM 1223 N N . TRP A 1 166 ? 12.146 -13.838 -8.223 1.00 95.38 166 TRP A N 1
ATOM 1224 C CA . TRP A 1 166 ? 10.811 -14.054 -7.659 1.00 95.38 166 TRP A CA 1
ATOM 1225 C C . TRP A 1 166 ? 10.265 -15.475 -7.863 1.00 95.38 166 TRP A C 1
ATOM 1227 O O . TRP A 1 166 ? 9.448 -15.936 -7.073 1.00 95.38 166 TRP A O 1
ATOM 1237 N N . GLY A 1 167 ? 10.721 -16.180 -8.903 1.00 93.00 167 GLY A N 1
ATOM 1238 C CA . GLY A 1 167 ? 10.095 -17.427 -9.345 1.00 93.00 167 GLY A CA 1
ATOM 1239 C C . GLY A 1 167 ? 8.765 -17.170 -10.061 1.00 93.00 167 GLY A C 1
ATOM 1240 O O . GLY A 1 167 ? 8.632 -16.184 -10.782 1.00 93.00 167 GLY A O 1
ATOM 1241 N N . GLU A 1 168 ? 7.797 -18.064 -9.875 1.00 96.25 168 GLU A N 1
ATOM 1242 C CA . GLU A 1 168 ? 6.433 -17.912 -10.397 1.00 96.25 168 GLU A CA 1
ATOM 1243 C C . GLU A 1 168 ? 5.578 -17.175 -9.364 1.00 96.25 168 GLU A C 1
ATOM 1245 O O . GLU A 1 168 ? 5.404 -17.676 -8.249 1.00 96.25 168 GLU A O 1
ATOM 1250 N N . LEU A 1 169 ? 5.032 -16.012 -9.728 1.00 97.81 169 LEU A N 1
ATOM 1251 C CA . LEU A 1 169 ? 4.141 -15.243 -8.858 1.00 97.81 169 LEU A CA 1
ATOM 1252 C C . LEU A 1 169 ? 2.749 -15.121 -9.469 1.00 97.81 169 LEU A C 1
ATOM 1254 O O . LEU A 1 169 ? 2.591 -14.831 -10.656 1.00 97.81 169 LEU A O 1
ATOM 1258 N N . ASP A 1 170 ? 1.733 -15.253 -8.623 1.00 97.19 170 ASP A N 1
ATOM 1259 C CA . ASP A 1 170 ? 0.373 -14.858 -8.973 1.00 97.19 170 ASP A CA 1
ATOM 1260 C C . ASP A 1 170 ? 0.232 -13.335 -8.896 1.00 97.19 170 ASP A C 1
ATOM 1262 O O . ASP A 1 170 ? -0.315 -12.730 -9.812 1.00 97.19 170 ASP A O 1
ATOM 1266 N N . PHE A 1 171 ? 0.787 -12.709 -7.852 1.00 98.12 171 PHE A N 1
ATOM 1267 C CA . PHE A 1 171 ? 0.722 -11.262 -7.646 1.00 98.12 171 PHE A CA 1
ATOM 1268 C C . PHE A 1 171 ? 2.086 -10.676 -7.284 1.00 98.12 171 PHE A C 1
ATOM 1270 O O . PHE A 1 171 ? 2.763 -11.163 -6.382 1.00 98.12 171 PHE A O 1
ATOM 1277 N N . LEU A 1 172 ? 2.450 -9.575 -7.936 1.00 98.50 172 LEU A N 1
ATOM 1278 C CA . LEU A 1 172 ? 3.493 -8.657 -7.498 1.00 98.50 172 LEU A CA 1
ATOM 1279 C C . LEU A 1 172 ? 2.840 -7.337 -7.087 1.00 98.50 172 LEU A C 1
ATOM 1281 O O . LEU A 1 172 ? 2.300 -6.610 -7.923 1.00 98.50 172 LEU A O 1
ATOM 1285 N N . ILE A 1 173 ? 2.894 -7.043 -5.793 1.00 98.50 173 ILE A N 1
ATOM 1286 C CA . ILE A 1 173 ? 2.435 -5.787 -5.210 1.00 98.50 173 ILE A CA 1
ATOM 1287 C C . ILE A 1 173 ? 3.629 -4.843 -5.128 1.00 98.50 173 ILE A C 1
ATOM 1289 O O . ILE A 1 173 ? 4.656 -5.193 -4.548 1.00 98.50 173 ILE A O 1
ATOM 1293 N N . VAL A 1 174 ? 3.505 -3.651 -5.704 1.00 97.81 174 VAL A N 1
ATOM 1294 C CA . VAL A 1 174 ? 4.567 -2.639 -5.687 1.00 97.81 174 VAL A CA 1
ATOM 1295 C C . VAL A 1 174 ? 4.158 -1.474 -4.798 1.00 97.81 174 VAL A C 1
ATOM 1297 O O . VAL A 1 174 ? 3.213 -0.755 -5.119 1.00 97.81 174 VAL A O 1
ATOM 1300 N N . ASP A 1 175 ? 4.875 -1.270 -3.696 1.00 96.56 175 ASP A N 1
ATOM 1301 C CA . ASP A 1 175 ? 4.684 -0.131 -2.800 1.00 96.56 175 ASP A CA 1
ATOM 1302 C C . ASP A 1 175 ? 5.501 1.066 -3.307 1.00 96.56 175 ASP A C 1
ATOM 1304 O O . ASP A 1 175 ? 6.720 1.114 -3.147 1.00 96.56 175 ASP A O 1
ATOM 1308 N N . ALA A 1 176 ? 4.838 2.017 -3.971 1.00 93.75 176 ALA A N 1
ATOM 1309 C CA . ALA A 1 176 ? 5.489 3.176 -4.589 1.00 93.75 176 ALA A CA 1
ATOM 1310 C C . ALA A 1 176 ? 5.698 4.328 -3.593 1.00 93.75 176 ALA A C 1
ATOM 1312 O O . ALA A 1 176 ? 4.931 4.417 -2.642 1.00 93.75 176 ALA A O 1
ATOM 1313 N N . PRO A 1 177 ? 6.652 5.257 -3.781 1.00 91.56 177 PRO A N 1
ATOM 1314 C CA . PRO A 1 177 ? 6.732 6.463 -2.952 1.00 91.56 177 PRO A CA 1
ATOM 1315 C C . PRO A 1 177 ? 5.483 7.357 -3.103 1.00 91.56 177 PRO A C 1
ATOM 1317 O O . PRO A 1 177 ? 4.747 7.233 -4.086 1.00 91.56 177 PRO A O 1
ATOM 1320 N N . PRO A 1 178 ? 5.207 8.264 -2.149 1.00 89.69 178 PRO A N 1
ATOM 1321 C CA . PRO A 1 178 ? 4.084 9.192 -2.249 1.00 89.69 178 PRO A CA 1
ATOM 1322 C C . PRO A 1 178 ? 4.307 10.318 -3.275 1.00 89.69 178 PRO A C 1
ATOM 1324 O O . PRO A 1 178 ? 5.429 10.778 -3.480 1.00 89.69 178 PRO A O 1
ATOM 1327 N N . GLY A 1 179 ? 3.203 10.847 -3.814 1.00 84.81 179 GLY A N 1
ATOM 1328 C CA . GLY A 1 179 ? 3.181 11.932 -4.800 1.00 84.81 179 GLY A CA 1
ATOM 1329 C C . GLY A 1 179 ? 3.503 11.449 -6.215 1.00 84.81 179 GLY A C 1
ATOM 1330 O O . GLY A 1 179 ? 3.768 10.280 -6.417 1.00 84.81 179 GLY A O 1
ATOM 1331 N N . THR A 1 180 ? 3.516 12.348 -7.199 1.00 72.94 180 THR A N 1
ATOM 1332 C CA . THR A 1 180 ? 3.766 12.008 -8.614 1.00 72.94 180 THR A CA 1
ATOM 1333 C C . THR A 1 180 ? 5.252 12.148 -8.961 1.00 72.94 180 THR A C 1
ATOM 1335 O O . THR A 1 180 ? 5.653 13.142 -9.575 1.00 72.94 180 THR A O 1
ATOM 1338 N N . SER A 1 181 ? 6.086 11.225 -8.491 1.00 76.12 181 SER A N 1
ATOM 1339 C CA . SER A 1 181 ? 7.547 11.314 -8.604 1.00 76.12 181 SER A CA 1
ATOM 1340 C C . SER A 1 181 ? 8.119 10.539 -9.809 1.00 76.12 181 SER A C 1
ATOM 1342 O O . SER A 1 181 ? 7.426 9.730 -10.428 1.00 76.12 181 SER A O 1
ATOM 1344 N N . ASP A 1 182 ? 9.391 10.770 -10.163 1.00 81.50 182 ASP A N 1
ATOM 1345 C CA . ASP A 1 182 ? 10.058 10.105 -11.304 1.00 81.50 182 ASP A CA 1
ATOM 1346 C C . ASP A 1 182 ? 10.115 8.572 -11.152 1.00 81.50 182 ASP A C 1
ATOM 1348 O O . ASP A 1 182 ? 10.153 7.834 -12.143 1.00 81.50 182 ASP A O 1
ATOM 1352 N N . GLU A 1 183 ? 10.088 8.075 -9.913 1.00 88.62 183 GLU A N 1
ATOM 1353 C CA . GLU A 1 183 ? 10.028 6.650 -9.592 1.00 88.62 183 GLU A CA 1
ATOM 1354 C C . GLU A 1 183 ? 8.769 5.989 -10.183 1.00 88.62 183 GLU A C 1
ATOM 1356 O O . GLU A 1 183 ? 8.838 4.850 -10.645 1.00 88.62 183 GLU A O 1
ATOM 1361 N N . HIS A 1 184 ? 7.641 6.711 -10.238 1.00 89.81 184 HIS A N 1
ATOM 1362 C CA . HIS A 1 184 ? 6.386 6.212 -10.811 1.00 89.81 184 HIS A CA 1
ATOM 1363 C C . HIS A 1 184 ? 6.477 6.042 -12.324 1.00 89.81 184 HIS A C 1
ATOM 1365 O O . HIS A 1 184 ? 6.035 5.038 -12.875 1.00 89.81 184 HIS A O 1
ATOM 1371 N N . ILE A 1 185 ? 7.077 7.014 -13.010 1.00 89.75 185 ILE A N 1
ATOM 1372 C CA . ILE A 1 185 ? 7.310 6.927 -14.455 1.00 89.75 185 ILE A CA 1
ATOM 1373 C C . ILE A 1 185 ? 8.263 5.765 -14.741 1.00 89.75 185 ILE A C 1
ATOM 1375 O O . ILE A 1 185 ? 8.019 4.969 -15.644 1.00 89.75 185 ILE A O 1
ATOM 1379 N N . SER A 1 186 ? 9.308 5.629 -13.923 1.00 91.25 186 SER A N 1
ATOM 1380 C CA . SER A 1 186 ? 10.319 4.586 -14.078 1.00 91.25 186 SER A CA 1
ATOM 1381 C C . SER A 1 186 ? 9.728 3.183 -13.950 1.00 91.25 186 SER A C 1
ATOM 1383 O O . SER A 1 186 ? 9.995 2.343 -14.806 1.00 91.25 186 SER A O 1
ATOM 1385 N N . ILE A 1 187 ? 8.904 2.915 -12.927 1.00 94.06 187 ILE A N 1
ATOM 1386 C CA . ILE A 1 187 ? 8.271 1.595 -12.762 1.00 94.06 187 ILE A CA 1
ATOM 1387 C C . ILE A 1 187 ? 7.301 1.283 -13.908 1.00 94.06 187 ILE A C 1
ATOM 1389 O O . ILE A 1 187 ? 7.292 0.156 -14.399 1.00 94.06 187 ILE A O 1
ATOM 1393 N N . VAL A 1 188 ? 6.543 2.278 -14.385 1.00 93.88 188 VAL A N 1
ATOM 1394 C CA . VAL A 1 188 ? 5.615 2.104 -15.513 1.00 93.88 188 VAL A CA 1
ATOM 1395 C C . VAL A 1 188 ? 6.364 1.781 -16.802 1.00 93.88 188 VAL A C 1
ATOM 1397 O O . VAL A 1 188 ? 6.031 0.800 -17.459 1.00 93.88 188 VAL A O 1
ATOM 1400 N N . GLN A 1 189 ? 7.421 2.532 -17.119 1.00 91.44 189 GLN A N 1
ATOM 1401 C CA . GLN A 1 189 ? 8.269 2.273 -18.288 1.00 91.44 189 GLN A CA 1
ATOM 1402 C C . GLN A 1 189 ? 8.950 0.903 -18.216 1.00 91.44 189 GLN A C 1
ATOM 1404 O O . GLN A 1 189 ? 9.003 0.182 -19.207 1.00 91.44 189 GLN A O 1
ATOM 1409 N N . CYS A 1 190 ? 9.453 0.512 -17.041 1.00 93.62 190 CYS A N 1
ATOM 1410 C CA . CYS A 1 190 ? 10.126 -0.777 -16.884 1.00 93.62 190 CYS A CA 1
ATOM 1411 C C . CYS A 1 190 ? 9.177 -1.968 -17.065 1.00 93.62 190 CYS A C 1
ATOM 1413 O O . CYS A 1 190 ? 9.605 -3.020 -17.531 1.00 93.62 190 CYS A O 1
ATOM 1415 N N . LEU A 1 191 ? 7.904 -1.821 -16.691 1.00 94.75 191 LEU A N 1
ATOM 1416 C CA . LEU A 1 191 ? 6.914 -2.897 -16.766 1.00 94.75 191 LEU A CA 1
ATOM 1417 C C . LEU A 1 191 ? 6.069 -2.876 -18.045 1.00 94.75 191 LEU A C 1
ATOM 1419 O O . LEU A 1 191 ? 5.333 -3.836 -18.275 1.00 94.75 191 LEU A O 1
ATOM 1423 N N . GLU A 1 192 ? 6.189 -1.842 -18.884 1.00 91.06 192 GLU A N 1
ATOM 1424 C CA . GLU A 1 192 ? 5.375 -1.626 -20.089 1.00 91.06 192 GLU A CA 1
ATOM 1425 C C . GLU A 1 192 ? 5.308 -2.870 -20.989 1.00 91.06 192 GLU A C 1
ATOM 1427 O O . GLU A 1 192 ? 4.220 -3.308 -21.359 1.00 91.06 192 GLU A O 1
ATOM 1432 N N . ALA A 1 193 ? 6.453 -3.510 -21.253 1.00 89.25 193 ALA A N 1
ATOM 1433 C CA . ALA A 1 193 ? 6.544 -4.694 -22.112 1.00 89.25 193 ALA A CA 1
ATOM 1434 C C . ALA A 1 193 ? 5.782 -5.921 -21.576 1.00 89.25 193 ALA A C 1
ATOM 1436 O O . ALA A 1 193 ? 5.372 -6.785 -22.349 1.00 89.25 193 ALA A O 1
ATOM 1437 N N . THR A 1 194 ? 5.600 -6.011 -20.258 1.00 92.50 194 THR A N 1
ATOM 1438 C CA . THR A 1 194 ? 4.910 -7.129 -19.589 1.00 92.50 194 THR A CA 1
ATOM 1439 C C . THR A 1 194 ? 3.513 -6.774 -19.093 1.00 92.50 194 THR A C 1
ATOM 1441 O O . THR A 1 194 ? 2.789 -7.654 -18.635 1.00 92.50 194 THR A O 1
ATOM 1444 N N . GLY A 1 195 ? 3.135 -5.500 -19.189 1.00 93.31 195 GLY A N 1
ATOM 1445 C CA . GLY A 1 195 ? 1.869 -4.976 -18.703 1.00 93.31 195 GLY A CA 1
ATOM 1446 C C . GLY A 1 195 ? 1.820 -4.752 -17.189 1.00 93.31 195 GLY A C 1
ATOM 1447 O O . GLY A 1 195 ? 2.534 -5.370 -16.397 1.00 93.31 195 GLY A O 1
ATOM 1448 N N . ILE A 1 196 ? 0.926 -3.844 -16.804 1.00 95.88 196 ILE A N 1
ATOM 1449 C CA . ILE A 1 196 ? 0.516 -3.564 -15.427 1.00 95.88 196 ILE A CA 1
ATOM 1450 C C . ILE A 1 196 ? -1.010 -3.676 -15.397 1.00 95.88 196 ILE A C 1
ATOM 1452 O O . ILE A 1 196 ? -1.684 -2.990 -16.167 1.00 95.88 196 ILE A O 1
ATOM 1456 N N . ASP A 1 197 ? -1.566 -4.501 -14.510 1.00 96.12 197 ASP A N 1
ATOM 1457 C CA . ASP A 1 197 ? -3.020 -4.682 -14.378 1.00 96.12 197 ASP A CA 1
ATOM 1458 C C . ASP A 1 197 ? -3.708 -3.390 -13.929 1.00 96.12 197 ASP A C 1
ATOM 1460 O O . ASP A 1 197 ? -4.801 -3.037 -14.385 1.00 96.12 197 ASP A O 1
ATOM 1464 N N . GLY A 1 198 ? -3.035 -2.655 -13.044 1.00 96.38 198 GLY A N 1
ATOM 1465 C CA . GLY A 1 198 ? -3.388 -1.291 -12.705 1.00 96.38 198 GLY A CA 1
ATOM 1466 C C . GLY A 1 198 ? -2.809 -0.813 -11.379 1.00 96.38 198 GLY A C 1
ATOM 1467 O O . GLY A 1 198 ? -1.924 -1.430 -10.786 1.00 96.38 198 GLY A O 1
ATOM 1468 N N . ALA A 1 199 ? -3.341 0.313 -10.916 1.00 97.19 199 ALA A N 1
ATOM 1469 C CA . ALA A 1 199 ? -2.966 0.963 -9.675 1.00 97.19 199 ALA A CA 1
ATOM 1470 C C . ALA A 1 199 ? -4.135 1.033 -8.684 1.00 97.19 199 ALA A C 1
ATOM 1472 O O . ALA A 1 199 ? -5.271 1.352 -9.050 1.00 97.19 199 ALA A O 1
ATOM 1473 N N . ILE A 1 200 ? -3.833 0.791 -7.413 1.00 98.06 200 ILE A N 1
ATOM 1474 C CA . ILE A 1 200 ? -4.684 1.101 -6.267 1.00 98.06 200 ILE A CA 1
ATOM 1475 C C . ILE A 1 200 ? -4.166 2.394 -5.652 1.00 98.06 200 ILE A C 1
ATOM 1477 O O . ILE A 1 200 ? -2.979 2.507 -5.359 1.00 98.06 200 ILE A O 1
ATOM 1481 N N . ILE A 1 201 ? -5.050 3.364 -5.427 1.00 97.25 201 ILE A N 1
ATOM 1482 C CA . ILE A 1 201 ? -4.667 4.641 -4.818 1.00 97.25 201 ILE A CA 1
ATOM 1483 C C . ILE A 1 201 ? -5.191 4.692 -3.385 1.00 97.25 201 ILE A C 1
ATOM 1485 O O . ILE A 1 201 ? -6.399 4.622 -3.154 1.00 97.25 201 ILE A O 1
ATOM 1489 N N . VAL A 1 202 ? -4.288 4.845 -2.420 1.00 96.88 202 VAL A N 1
ATOM 1490 C CA . VAL A 1 202 ? -4.617 4.972 -0.996 1.00 96.88 202 VAL A CA 1
ATOM 1491 C C . VAL A 1 202 ? -4.663 6.448 -0.610 1.00 96.88 202 VAL A C 1
ATOM 1493 O O . VAL A 1 202 ? -3.787 7.236 -0.972 1.00 96.88 202 VAL A O 1
ATOM 1496 N N . THR A 1 203 ? -5.695 6.844 0.134 1.00 94.81 203 THR A N 1
ATOM 1497 C CA . THR A 1 203 ? -5.868 8.223 0.607 1.00 94.81 203 THR A CA 1
ATOM 1498 C C . THR A 1 203 ? -6.522 8.296 1.978 1.00 94.81 203 THR A C 1
ATOM 1500 O O . THR A 1 203 ? -6.891 7.279 2.547 1.00 94.81 203 THR A O 1
ATOM 1503 N N . THR A 1 204 ? -6.686 9.510 2.495 1.00 92.06 204 THR A N 1
ATOM 1504 C CA . THR A 1 204 ? -7.450 9.824 3.706 1.00 92.06 204 THR A CA 1
ATOM 1505 C C . THR A 1 204 ? -8.599 10.776 3.367 1.00 92.06 204 THR A C 1
ATOM 1507 O O . THR A 1 204 ? -8.465 11.548 2.417 1.00 92.06 204 THR A O 1
ATOM 1510 N N . PRO A 1 205 ? -9.697 10.803 4.143 1.00 86.50 205 PRO A N 1
ATOM 1511 C CA . PRO A 1 205 ? -10.876 11.644 3.864 1.00 86.50 205 PRO A CA 1
ATOM 1512 C C . PRO A 1 205 ? -10.616 13.165 3.858 1.00 86.50 205 PRO A C 1
ATOM 1514 O O . PRO A 1 205 ? -11.445 13.930 3.372 1.00 86.50 205 PRO A O 1
ATOM 1517 N N . GLN A 1 206 ? -9.473 13.619 4.377 1.00 84.19 206 GLN A N 1
ATOM 1518 C CA . GLN A 1 206 ? -9.089 15.032 4.438 1.00 84.19 206 GLN A CA 1
ATOM 1519 C C . GLN A 1 206 ? -9.092 15.702 3.053 1.00 84.19 206 GLN A C 1
ATOM 1521 O O . GLN A 1 206 ? -8.461 15.212 2.115 1.00 84.19 206 GLN A O 1
ATOM 1526 N N . GLN A 1 207 ? -9.692 16.893 2.951 1.00 79.44 207 GLN A N 1
ATOM 1527 C CA . GLN A 1 207 ? -9.820 17.631 1.684 1.00 79.44 207 GLN A CA 1
ATOM 1528 C C . GLN A 1 207 ? -8.483 17.863 0.967 1.00 79.44 207 GLN A C 1
ATOM 1530 O O . GLN A 1 207 ? -8.392 17.670 -0.244 1.00 79.44 207 GLN A O 1
ATOM 1535 N N . VAL A 1 208 ? -7.422 18.192 1.713 1.00 82.69 208 VAL A N 1
ATOM 1536 C CA . VAL A 1 208 ? -6.075 18.389 1.146 1.00 82.69 208 VAL A CA 1
ATOM 1537 C C . VAL A 1 208 ? -5.575 17.114 0.458 1.00 82.69 208 VAL A C 1
ATOM 1539 O O . VAL A 1 208 ? -5.003 17.175 -0.622 1.00 82.69 208 VAL A O 1
ATOM 1542 N N . SER A 1 209 ? -5.882 15.942 1.021 1.00 82.50 209 SER A N 1
ATOM 1543 C CA . SER A 1 209 ? -5.461 14.651 0.452 1.00 82.50 209 SER A CA 1
ATOM 1544 C C . SER A 1 209 ? -6.212 14.310 -0.828 1.00 82.50 209 SER A C 1
ATOM 1546 O O . SER A 1 209 ? -5.652 13.685 -1.722 1.00 82.50 209 SER A O 1
ATOM 1548 N N . LEU A 1 210 ? -7.475 14.732 -0.944 1.00 85.56 210 LEU A N 1
ATOM 1549 C CA . LEU A 1 210 ? -8.277 14.497 -2.144 1.00 85.56 210 LEU A CA 1
ATOM 1550 C C . LEU A 1 210 ? -7.739 15.265 -3.355 1.00 85.56 210 LEU A C 1
ATOM 1552 O O . LEU A 1 210 ? -7.844 14.768 -4.474 1.00 85.56 210 LEU A O 1
ATOM 1556 N N . ILE A 1 211 ? -7.142 16.444 -3.152 1.00 87.00 211 ILE A N 1
ATOM 1557 C CA . ILE A 1 211 ? -6.490 17.202 -4.231 1.00 87.00 211 ILE A CA 1
ATOM 1558 C C . ILE A 1 211 ? -5.330 16.389 -4.812 1.00 87.00 211 ILE A C 1
ATOM 1560 O O . ILE A 1 211 ? -5.214 16.270 -6.032 1.00 87.00 211 ILE A O 1
ATOM 1564 N N . ASP A 1 212 ? -4.511 15.783 -3.955 1.00 89.69 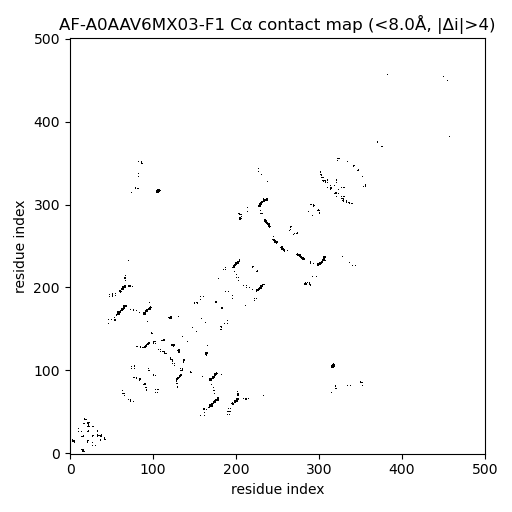212 ASP A N 1
ATOM 1565 C CA . ASP A 1 212 ? -3.366 14.997 -4.407 1.00 89.69 212 ASP A CA 1
ATOM 1566 C C . ASP A 1 212 ? -3.794 13.678 -5.058 1.00 89.69 212 ASP A C 1
ATOM 1568 O O . ASP A 1 212 ? -3.228 13.288 -6.073 1.00 89.69 212 ASP A O 1
ATOM 1572 N N . VAL A 1 213 ? -4.881 13.052 -4.593 1.00 91.50 213 VAL A N 1
ATOM 1573 C CA . VAL A 1 213 ? -5.465 11.890 -5.289 1.00 91.50 213 VAL A CA 1
ATOM 1574 C C . VAL A 1 213 ? -5.955 12.247 -6.689 1.00 91.50 213 VAL A C 1
ATOM 1576 O O . VAL A 1 213 ? -5.777 11.460 -7.613 1.00 91.50 213 VAL A O 1
ATOM 1579 N N . ARG A 1 214 ? -6.551 13.430 -6.891 1.00 92.56 214 ARG A N 1
ATOM 1580 C CA . ARG A 1 214 ? -6.970 13.864 -8.236 1.00 92.56 214 ARG A CA 1
ATOM 1581 C C . ARG A 1 214 ? -5.772 13.993 -9.178 1.00 92.56 214 ARG A C 1
ATOM 1583 O O . ARG A 1 214 ? -5.884 13.630 -10.352 1.00 92.56 214 ARG A O 1
ATOM 1590 N N . LYS A 1 215 ? -4.632 14.482 -8.678 1.00 92.44 215 LYS A N 1
ATOM 1591 C CA . LYS A 1 215 ? -3.376 14.522 -9.443 1.00 92.44 215 LYS A CA 1
ATOM 1592 C C . LYS A 1 215 ? -2.888 13.109 -9.753 1.00 92.44 215 LYS A C 1
ATOM 1594 O O . LYS A 1 215 ? -2.577 12.844 -10.906 1.00 92.44 215 LYS A O 1
ATOM 1599 N N . GLU A 1 216 ? -2.933 12.206 -8.778 1.00 94.12 216 GLU A N 1
ATOM 1600 C CA . GLU A 1 216 ? -2.505 10.809 -8.918 1.00 94.12 216 GLU A CA 1
ATOM 1601 C C . GLU A 1 216 ? -3.342 10.027 -9.945 1.00 94.12 216 GLU A C 1
ATOM 1603 O O . GLU A 1 216 ? -2.815 9.360 -10.834 1.00 94.12 216 GLU A O 1
ATOM 1608 N N . VAL A 1 217 ? -4.669 10.179 -9.907 1.00 94.88 217 VAL A N 1
ATOM 1609 C CA . VAL A 1 217 ? -5.578 9.603 -10.912 1.00 94.88 217 VAL A CA 1
ATOM 1610 C C . VAL A 1 217 ? -5.286 10.181 -12.298 1.00 94.88 217 VAL A C 1
ATOM 1612 O O . VAL A 1 217 ? -5.299 9.459 -13.295 1.00 94.88 217 VAL A O 1
ATOM 1615 N N . SER A 1 218 ? -5.030 11.488 -12.379 1.00 93.94 218 SER A N 1
ATOM 1616 C CA . SER A 1 218 ? -4.691 12.144 -13.646 1.00 93.94 218 SER A CA 1
ATOM 1617 C C . SER A 1 218 ? -3.339 11.674 -14.181 1.00 93.94 218 SER A C 1
ATOM 1619 O O . SER A 1 218 ? -3.200 11.504 -15.389 1.00 93.94 218 SER A O 1
ATOM 1621 N N . PHE A 1 219 ? -2.365 11.439 -13.300 1.00 93.25 219 PHE A N 1
ATOM 1622 C CA . PHE A 1 219 ? -1.081 10.838 -13.636 1.00 93.25 219 PHE A CA 1
ATOM 1623 C C . PHE A 1 219 ? -1.287 9.449 -14.241 1.00 93.25 219 PHE A C 1
ATOM 1625 O O . PHE A 1 219 ? -0.902 9.252 -15.390 1.00 93.25 219 PHE A O 1
ATOM 1632 N N . CYS A 1 220 ? -2.002 8.551 -13.552 1.00 94.56 220 CYS A N 1
ATOM 1633 C CA . CYS A 1 220 ? -2.305 7.202 -14.046 1.00 94.56 220 CYS A CA 1
ATOM 1634 C C . CYS A 1 220 ? -2.918 7.229 -15.455 1.00 94.56 220 CYS A C 1
ATOM 1636 O O . CYS A 1 220 ? -2.457 6.521 -16.346 1.00 94.56 220 CYS A O 1
ATOM 1638 N N . LYS A 1 221 ? -3.899 8.117 -15.693 1.00 93.62 221 LYS A N 1
ATOM 1639 C CA . LYS A 1 221 ? -4.519 8.301 -17.018 1.00 93.62 221 LYS A CA 1
ATOM 1640 C C . LYS A 1 221 ? -3.516 8.741 -18.090 1.00 93.62 221 LYS A C 1
ATOM 1642 O O . LYS A 1 221 ? -3.609 8.272 -19.218 1.00 93.62 221 LYS A O 1
ATOM 1647 N N . LYS A 1 222 ? -2.576 9.633 -17.758 1.00 92.44 222 LYS A N 1
ATOM 1648 C CA . LYS A 1 222 ? -1.551 10.126 -18.696 1.00 92.44 222 LYS A CA 1
ATOM 1649 C C . LYS A 1 222 ? -0.514 9.065 -19.052 1.00 92.44 222 LYS A C 1
ATOM 1651 O O . LYS A 1 222 ? -0.046 9.062 -20.182 1.00 92.44 222 LYS A O 1
ATOM 1656 N N . VAL A 1 223 ? -0.161 8.194 -18.108 1.00 91.31 223 VAL A N 1
ATOM 1657 C CA . VAL A 1 223 ? 0.832 7.125 -18.317 1.00 91.31 223 VAL A CA 1
ATOM 1658 C C . VAL A 1 223 ? 0.206 5.785 -18.720 1.00 91.31 223 VAL A C 1
ATOM 1660 O O . VAL A 1 223 ? 0.891 4.772 -18.745 1.00 91.31 223 VAL A O 1
ATOM 1663 N N . GLY A 1 224 ? -1.098 5.757 -19.015 1.00 92.25 224 GLY A N 1
ATOM 1664 C CA . GLY A 1 224 ? -1.792 4.555 -19.488 1.00 92.25 224 GLY A CA 1
ATOM 1665 C C . GLY A 1 224 ? -2.044 3.480 -18.423 1.00 92.25 224 GLY A C 1
ATOM 1666 O O . GLY A 1 224 ? -2.424 2.365 -18.766 1.00 92.25 224 GLY A O 1
ATOM 1667 N N . VAL A 1 225 ? -1.885 3.792 -17.134 1.00 95.31 225 VAL A N 1
ATOM 1668 C CA . VAL A 1 225 ? -2.137 2.844 -16.038 1.00 95.31 225 VAL A CA 1
ATOM 1669 C C . VAL A 1 225 ? -3.606 2.900 -15.622 1.00 95.31 225 VAL A C 1
ATOM 1671 O O . VAL A 1 225 ? -4.134 3.947 -15.236 1.00 95.31 225 VAL A O 1
ATOM 1674 N N . LYS A 1 226 ? -4.287 1.750 -15.659 1.00 96.31 226 LYS A N 1
ATOM 1675 C CA . LYS A 1 226 ? -5.675 1.615 -15.198 1.00 96.31 226 LYS A CA 1
ATOM 1676 C C . LYS A 1 226 ? -5.755 1.841 -13.688 1.00 96.31 226 LYS A C 1
ATOM 1678 O O . LYS A 1 226 ? -5.057 1.189 -12.924 1.00 96.31 226 LYS A O 1
ATOM 1683 N N . VAL A 1 227 ? -6.663 2.700 -13.230 1.00 97.19 227 VAL A N 1
ATOM 1684 C CA . VAL A 1 227 ? -6.972 2.810 -11.795 1.00 97.19 227 VAL A CA 1
ATOM 1685 C C . VAL A 1 227 ? -7.939 1.684 -11.422 1.00 97.19 227 VAL A C 1
ATOM 1687 O O . VAL A 1 227 ? -9.107 1.722 -11.809 1.00 97.19 227 VAL A O 1
ATOM 1690 N N . LEU A 1 228 ? -7.451 0.679 -10.688 1.00 97.06 228 LEU A N 1
ATOM 1691 C CA . LEU A 1 228 ? -8.258 -0.440 -10.179 1.00 97.06 228 LEU A CA 1
ATOM 1692 C C . LEU A 1 228 ? -9.253 0.034 -9.123 1.00 97.06 228 LEU A C 1
ATOM 1694 O O . LEU A 1 228 ? -10.381 -0.446 -9.061 1.00 97.06 228 LEU A O 1
ATOM 1698 N N . GLY A 1 229 ? -8.845 1.029 -8.341 1.00 96.62 229 GLY A N 1
ATOM 1699 C CA . GLY A 1 229 ? -9.748 1.822 -7.533 1.00 96.62 229 GLY A CA 1
ATOM 1700 C C . GLY A 1 229 ? -9.049 2.570 -6.408 1.00 96.62 229 GLY A C 1
ATOM 1701 O O . GLY A 1 229 ? -7.832 2.494 -6.231 1.00 96.62 229 GLY A O 1
ATOM 1702 N N . VAL A 1 230 ? -9.843 3.327 -5.660 1.00 96.88 230 VAL A N 1
ATOM 1703 C CA . VAL A 1 230 ? -9.369 4.164 -4.555 1.00 96.88 230 VAL A CA 1
ATOM 1704 C C . VAL A 1 230 ? -9.820 3.581 -3.221 1.00 96.88 230 VAL A C 1
ATOM 1706 O O . VAL A 1 230 ? -10.988 3.216 -3.060 1.00 96.88 230 VAL A O 1
ATOM 1709 N N . VAL A 1 231 ? -8.898 3.536 -2.262 1.00 96.69 231 VAL A N 1
ATOM 1710 C CA . VAL A 1 231 ? -9.142 3.151 -0.870 1.00 96.69 231 VAL A CA 1
ATOM 1711 C C . VAL A 1 231 ? -9.045 4.391 0.008 1.00 96.69 231 VAL A C 1
ATOM 1713 O O . VAL A 1 231 ? -8.015 5.064 0.042 1.00 96.69 231 VAL A O 1
ATOM 1716 N N . GLU A 1 232 ? -10.113 4.694 0.742 1.00 94.31 232 GLU A N 1
ATOM 1717 C CA . GLU A 1 232 ? -10.104 5.751 1.755 1.00 94.31 232 GLU A CA 1
ATOM 1718 C C . GLU A 1 232 ? -9.738 5.154 3.116 1.00 94.31 232 GLU A C 1
ATOM 1720 O O . GLU A 1 232 ? -10.580 4.605 3.826 1.00 94.31 232 GLU A O 1
ATOM 1725 N N . ASN A 1 233 ? -8.461 5.235 3.464 1.00 92.94 233 ASN A N 1
ATOM 1726 C CA . ASN A 1 233 ? -7.939 4.822 4.753 1.00 92.94 233 ASN A CA 1
ATOM 1727 C C . ASN A 1 233 ? -8.208 5.881 5.833 1.00 92.94 233 ASN A C 1
ATOM 1729 O O . ASN A 1 233 ? -8.493 7.045 5.539 1.00 92.94 233 ASN A O 1
ATOM 1733 N N . MET A 1 234 ? -8.086 5.476 7.097 1.00 88.75 234 MET A N 1
ATOM 1734 C CA . MET A 1 234 ? -8.297 6.328 8.268 1.00 88.75 234 MET A CA 1
ATOM 1735 C C . MET A 1 234 ? -9.662 7.048 8.256 1.00 88.75 234 MET A C 1
ATOM 1737 O O . MET A 1 234 ? -9.779 8.210 8.655 1.00 88.75 234 MET A O 1
ATOM 1741 N N . SER A 1 235 ? -10.697 6.379 7.739 1.00 85.25 235 SER A N 1
ATOM 1742 C CA . SER A 1 235 ? -12.031 6.953 7.555 1.00 85.25 235 SER A CA 1
ATOM 1743 C C . SER A 1 235 ? -12.860 6.823 8.832 1.00 85.25 235 SER A C 1
ATOM 1745 O O . SER A 1 235 ? -13.552 5.829 9.052 1.00 85.25 235 SER A O 1
ATOM 1747 N N . GLY A 1 236 ? -12.747 7.838 9.690 1.00 85.06 236 GLY A N 1
ATOM 1748 C CA . GLY A 1 236 ? -13.361 7.837 11.015 1.00 85.06 236 GLY A CA 1
ATOM 1749 C C . GLY A 1 236 ? -12.659 6.891 11.990 1.00 85.06 236 GLY A C 1
ATOM 1750 O O . GLY A 1 236 ? -11.785 6.115 11.617 1.00 85.06 236 GLY A O 1
ATOM 1751 N N . LEU A 1 237 ? -13.034 6.975 13.259 1.00 84.56 237 LEU A N 1
ATOM 1752 C CA . LEU A 1 237 ? -12.610 6.082 14.330 1.00 84.56 237 LEU A CA 1
ATOM 1753 C C . LEU A 1 237 ? -13.764 5.138 14.635 1.00 84.56 237 LEU A C 1
ATOM 1755 O O . LEU A 1 237 ? -14.873 5.598 14.893 1.00 84.56 237 LEU A O 1
ATOM 1759 N N . THR A 1 238 ? -13.512 3.833 14.589 1.00 82.94 238 THR A N 1
ATOM 1760 C CA . THR A 1 238 ? -14.518 2.807 14.886 1.00 82.94 238 THR A CA 1
ATOM 1761 C C . THR A 1 238 ? -13.908 1.810 15.857 1.00 82.94 238 THR A C 1
ATOM 1763 O O . THR A 1 238 ? -12.913 1.190 15.520 1.00 82.94 238 THR A O 1
ATOM 1766 N N . GLN A 1 239 ? -14.457 1.649 17.058 1.00 84.00 239 GLN A N 1
ATOM 1767 C CA . GLN A 1 239 ? -13.963 0.648 18.015 1.00 84.00 239 GLN A CA 1
ATOM 1768 C C . GLN A 1 239 ? -15.039 0.268 19.040 1.00 84.00 239 GLN A C 1
ATOM 1770 O O . GLN A 1 239 ? -15.968 1.054 19.256 1.00 84.00 239 GLN A O 1
ATOM 1775 N N . PRO A 1 240 ? -14.953 -0.919 19.667 1.00 85.69 240 PRO A N 1
ATOM 1776 C CA . PRO A 1 240 ? -15.801 -1.275 20.801 1.00 85.69 240 PRO A CA 1
ATOM 1777 C C . PRO A 1 240 ? -15.818 -0.176 21.868 1.00 85.69 240 PRO A C 1
ATOM 1779 O O . PRO A 1 240 ? -14.790 0.433 22.154 1.00 85.69 240 PRO A O 1
ATOM 1782 N N . LEU A 1 241 ? -16.980 0.072 22.477 1.00 87.88 241 LEU A N 1
ATOM 1783 C CA . LEU A 1 241 ? -17.134 1.115 23.499 1.00 87.88 241 LEU A CA 1
ATOM 1784 C C . LEU A 1 241 ? -16.130 0.971 24.653 1.00 87.88 241 LEU A C 1
ATOM 1786 O O . LEU A 1 241 ? -15.590 1.965 25.124 1.00 87.88 241 LEU A O 1
ATOM 1790 N N . LEU A 1 242 ? -15.849 -0.263 25.077 1.00 86.94 242 LEU A N 1
ATOM 1791 C CA . LEU A 1 242 ? -14.915 -0.547 26.170 1.00 86.94 242 LEU A CA 1
ATOM 1792 C C . LEU A 1 242 ? -13.435 -0.374 25.812 1.00 86.94 242 LEU A C 1
ATOM 1794 O O . LEU A 1 242 ? -12.603 -0.396 26.714 1.00 86.94 242 LEU A O 1
ATOM 1798 N N . ASP A 1 243 ? -13.105 -0.205 24.531 1.00 85.69 243 ASP A N 1
ATOM 1799 C CA . ASP A 1 243 ? -11.730 0.069 24.106 1.00 85.69 243 ASP A CA 1
ATOM 1800 C C . ASP A 1 243 ? -11.405 1.576 24.196 1.00 85.69 243 ASP A C 1
ATOM 1802 O O . ASP A 1 243 ? -10.243 1.976 24.094 1.00 85.69 243 ASP A O 1
ATOM 1806 N N . LEU A 1 244 ? -12.416 2.426 24.431 1.00 87.44 244 LEU A N 1
ATOM 1807 C CA . LEU A 1 244 ? -12.232 3.854 24.675 1.00 87.44 244 LEU A CA 1
ATOM 1808 C C . LEU A 1 244 ? -11.757 4.133 26.102 1.00 87.44 244 LEU A C 1
ATOM 1810 O O . LEU A 1 244 ? -12.203 3.517 27.068 1.00 87.44 244 LEU A O 1
ATOM 1814 N N . LYS A 1 245 ? -10.905 5.155 26.232 1.00 90.62 245 LYS A N 1
ATOM 1815 C CA . LYS A 1 245 ? -10.604 5.763 27.528 1.00 90.62 245 LYS A CA 1
ATOM 1816 C C . LYS A 1 245 ? -11.705 6.737 27.922 1.00 90.62 245 LYS A C 1
ATOM 1818 O O . LYS A 1 245 ? -12.067 7.612 27.135 1.00 90.62 245 LYS A O 1
ATOM 1823 N N . PHE A 1 246 ? -12.181 6.626 29.156 1.00 92.62 246 PHE A N 1
ATOM 1824 C CA . PHE A 1 246 ? -13.158 7.547 29.727 1.00 92.62 246 PHE A CA 1
ATOM 1825 C C . PHE A 1 246 ? -12.442 8.507 30.665 1.00 92.62 246 PHE A C 1
ATOM 1827 O O . PHE A 1 246 ? -11.824 8.083 31.638 1.00 92.62 246 PHE A O 1
ATOM 1834 N N . LEU A 1 247 ? -12.522 9.802 30.368 1.00 93.38 247 LEU A N 1
ATOM 1835 C CA . LEU A 1 247 ? -11.893 10.852 31.162 1.00 93.38 247 LEU A CA 1
ATOM 1836 C C . LEU A 1 247 ? -12.969 11.711 31.823 1.00 93.38 247 LEU A C 1
ATOM 1838 O O . LEU A 1 247 ? -13.943 12.105 31.178 1.00 93.38 247 LEU A O 1
ATOM 1842 N N . LYS A 1 248 ? -12.785 12.020 33.106 1.00 93.12 248 LYS A N 1
ATOM 1843 C CA . LYS A 1 248 ? -13.616 12.966 33.852 1.00 93.12 248 LYS A CA 1
ATOM 1844 C C . LYS A 1 248 ? -12.855 14.278 34.001 1.00 93.12 248 LYS A C 1
ATOM 1846 O O . LYS A 1 248 ? -11.721 14.270 34.470 1.00 93.12 248 LYS A O 1
ATOM 1851 N N . ILE A 1 249 ? -13.488 15.384 33.617 1.00 93.06 249 ILE A N 1
ATOM 1852 C CA . ILE A 1 249 ? -12.944 16.731 33.816 1.00 93.06 249 ILE A CA 1
ATOM 1853 C C . ILE A 1 249 ? -13.274 17.168 35.246 1.00 93.06 249 ILE A C 1
ATOM 1855 O O . ILE A 1 249 ? -14.432 17.086 35.669 1.00 93.06 249 ILE A O 1
ATOM 1859 N N . THR A 1 250 ? -12.259 17.567 36.007 1.00 90.44 250 THR A N 1
ATOM 1860 C CA . THR A 1 250 ? -12.412 18.092 37.370 1.00 90.44 250 THR A CA 1
ATOM 1861 C C . THR A 1 250 ? -12.775 19.577 37.355 1.00 90.44 250 THR A C 1
ATOM 1863 O O . THR A 1 250 ? -12.695 20.252 36.331 1.00 90.44 250 THR A O 1
ATOM 1866 N N . GLU A 1 251 ? -13.128 20.119 38.521 1.00 90.31 251 GLU A N 1
ATOM 1867 C CA . GLU A 1 251 ? -13.327 21.565 38.711 1.00 90.31 251 GLU A CA 1
ATOM 1868 C C . GLU A 1 251 ? -12.053 22.386 38.425 1.00 90.31 251 GLU A C 1
ATOM 1870 O O . GLU A 1 251 ? -12.138 23.581 38.164 1.00 90.31 251 GLU A O 1
ATOM 1875 N N . THR A 1 252 ? -10.881 21.743 38.440 1.00 90.12 252 THR A N 1
ATOM 1876 C CA . THR A 1 252 ? -9.572 22.333 38.120 1.00 90.12 252 THR A CA 1
ATOM 1877 C C . THR A 1 252 ? -9.171 22.180 36.646 1.00 90.12 252 THR A C 1
ATOM 1879 O O . THR A 1 252 ? -8.020 22.435 36.311 1.00 90.12 252 THR A O 1
ATOM 1882 N N . GLU A 1 253 ? -10.094 21.758 35.770 1.00 88.56 253 GLU A N 1
ATOM 1883 C CA . GLU A 1 253 ? -9.862 21.449 34.343 1.00 88.56 253 GLU A CA 1
ATOM 1884 C C . GLU A 1 253 ? -8.875 20.295 34.077 1.00 88.56 253 GLU A C 1
ATOM 1886 O O . GLU A 1 253 ? -8.471 20.048 32.938 1.00 88.56 253 GLU A O 1
ATOM 1891 N N . GLU A 1 254 ? -8.522 19.521 35.102 1.00 90.19 254 GLU A N 1
ATOM 1892 C CA . GLU A 1 254 ? -7.685 18.337 34.942 1.00 90.19 254 GLU A CA 1
ATOM 1893 C C . GLU A 1 254 ? -8.506 17.159 34.403 1.00 90.19 254 GLU A C 1
ATOM 1895 O O . GLU A 1 254 ? -9.673 16.963 34.753 1.00 90.19 254 GLU A O 1
ATOM 1900 N N . GLN A 1 255 ? -7.884 16.345 33.549 1.00 93.06 255 GLN A N 1
ATOM 1901 C CA . GLN A 1 255 ? -8.492 15.132 33.008 1.00 93.06 255 GLN A CA 1
ATOM 1902 C C . GLN A 1 255 ? -8.046 13.921 33.825 1.00 93.06 255 GLN A C 1
ATOM 1904 O O . GLN A 1 255 ? -6.875 13.543 33.806 1.00 93.06 255 GLN A O 1
ATOM 1909 N N . VAL A 1 256 ? -8.991 13.290 34.518 1.00 93.94 256 VAL A N 1
ATOM 1910 C CA . VAL A 1 256 ? -8.747 12.086 35.319 1.00 93.94 256 VAL A CA 1
ATOM 1911 C C . VAL A 1 256 ? -9.258 10.864 34.567 1.00 93.94 256 VAL A C 1
ATOM 1913 O O . VAL A 1 256 ? -10.416 10.830 34.152 1.00 93.94 256 VAL A O 1
ATOM 1916 N N . ASP A 1 257 ? -8.402 9.854 34.407 1.00 94.94 257 ASP A N 1
ATOM 1917 C CA . ASP A 1 257 ? -8.784 8.570 33.816 1.00 94.94 257 ASP A CA 1
ATOM 1918 C C . ASP A 1 257 ? -9.736 7.819 34.758 1.00 94.94 257 ASP A C 1
ATOM 1920 O O . ASP A 1 257 ? -9.380 7.456 35.879 1.00 94.94 257 ASP A O 1
ATOM 1924 N N . VAL A 1 258 ? -10.969 7.620 34.297 1.00 95.38 258 VAL A N 1
ATOM 1925 C CA . VAL A 1 258 ? -12.043 6.909 35.001 1.00 95.38 258 VAL A CA 1
ATOM 1926 C C . VAL A 1 258 ? -12.502 5.680 34.213 1.00 95.38 258 VAL A C 1
ATOM 1928 O O . VAL A 1 258 ? -13.625 5.213 34.395 1.00 95.38 258 VAL A O 1
ATOM 1931 N N . THR A 1 259 ? -11.649 5.150 33.330 1.00 94.69 259 THR A N 1
ATOM 1932 C CA . THR A 1 259 ? -11.988 4.053 32.410 1.00 94.69 259 THR A CA 1
ATOM 1933 C C . THR A 1 259 ? -12.479 2.806 33.138 1.00 94.69 259 THR A C 1
ATOM 1935 O O . THR A 1 259 ? -13.514 2.265 32.758 1.00 94.69 259 THR A O 1
ATOM 1938 N N . GLU A 1 260 ? -11.803 2.374 34.210 1.00 94.44 260 GLU A N 1
ATOM 1939 C CA . GLU A 1 260 ? -12.227 1.172 34.946 1.00 94.44 260 GLU A CA 1
ATOM 1940 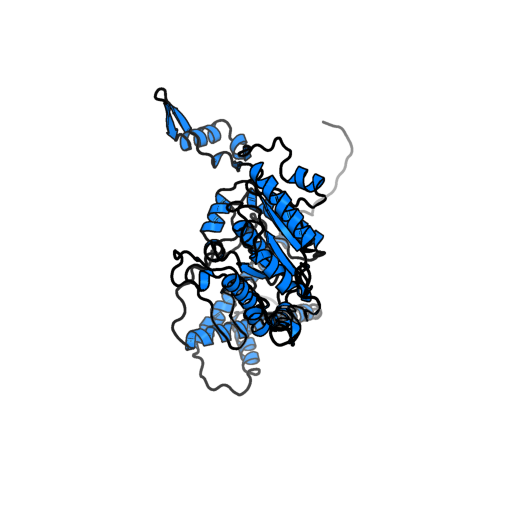C C . GLU A 1 260 ? -13.585 1.380 35.623 1.00 94.44 260 GLU A C 1
ATOM 1942 O O . GLU A 1 260 ? -14.482 0.555 35.474 1.00 94.44 260 GLU A O 1
ATOM 1947 N N . TRP A 1 261 ? -13.781 2.533 36.273 1.00 95.56 261 TRP A N 1
ATOM 1948 C CA . TRP A 1 261 ? -15.065 2.889 36.878 1.00 95.56 261 TRP A CA 1
ATOM 1949 C C . TRP A 1 261 ? -16.192 2.922 35.838 1.00 95.56 261 TRP A C 1
ATOM 1951 O O . TRP A 1 261 ? -17.264 2.368 36.072 1.00 95.56 261 TRP A O 1
ATOM 1961 N N . ALA A 1 262 ? -15.953 3.539 34.677 1.00 94.69 262 ALA A N 1
ATOM 1962 C CA . ALA A 1 262 ? -16.937 3.607 33.603 1.00 94.69 262 ALA A CA 1
ATOM 1963 C C . ALA A 1 262 ? -17.269 2.205 33.070 1.00 94.69 262 ALA A C 1
ATOM 1965 O O . ALA A 1 262 ? -18.440 1.878 32.885 1.00 94.69 262 ALA A O 1
ATOM 1966 N N . ALA A 1 263 ? -16.258 1.355 32.877 1.00 93.75 263 ALA A N 1
ATOM 1967 C CA . ALA A 1 263 ? -16.446 -0.016 32.424 1.00 93.75 263 ALA A CA 1
ATOM 1968 C C . ALA A 1 263 ? -17.239 -0.856 33.439 1.00 93.75 263 ALA A C 1
ATOM 1970 O O . ALA A 1 263 ? -18.171 -1.560 33.048 1.00 93.75 263 ALA A O 1
ATOM 1971 N N . GLU A 1 264 ? -16.917 -0.775 34.732 1.00 95.06 264 GLU A N 1
ATOM 1972 C CA . GLU A 1 264 ? -17.674 -1.433 35.806 1.00 95.06 264 GLU A CA 1
ATOM 1973 C C . GLU A 1 264 ? -19.122 -0.939 35.865 1.00 95.06 264 GLU A C 1
ATOM 1975 O O . GLU A 1 264 ? -20.050 -1.750 35.875 1.00 95.06 264 GLU A O 1
ATOM 1980 N N . TYR A 1 265 ? -19.326 0.379 35.810 1.00 95.56 265 TYR A N 1
ATOM 1981 C CA . TYR A 1 265 ? -20.653 0.985 35.830 1.00 95.56 265 TYR A CA 1
ATOM 1982 C C . TYR A 1 265 ? -21.502 0.542 34.634 1.00 95.56 265 TYR A C 1
ATOM 1984 O O . TYR A 1 265 ? -22.666 0.182 34.805 1.00 95.56 265 TYR A O 1
ATOM 1992 N N . ILE A 1 266 ? -20.924 0.506 33.428 1.00 95.50 266 ILE A N 1
ATOM 1993 C CA . ILE A 1 266 ? -21.606 0.010 32.226 1.00 95.50 266 ILE A CA 1
ATOM 1994 C C . ILE A 1 266 ? -21.963 -1.471 32.386 1.00 95.50 266 ILE A C 1
ATOM 1996 O O . ILE A 1 266 ? -23.101 -1.847 32.125 1.00 95.50 266 ILE A O 1
ATOM 2000 N N . ARG A 1 267 ? -21.036 -2.318 32.855 1.00 94.81 267 ARG A N 1
ATOM 2001 C CA . ARG A 1 267 ? -21.309 -3.753 33.069 1.00 94.81 267 ARG A CA 1
ATOM 2002 C C . ARG A 1 267 ? -22.454 -3.982 34.055 1.00 94.81 267 ARG A C 1
ATOM 2004 O O . ARG A 1 267 ? -23.242 -4.901 33.853 1.00 94.81 267 ARG A O 1
ATOM 2011 N N . GLU A 1 268 ? -22.534 -3.175 35.112 1.00 96.81 268 GLU A N 1
ATOM 2012 C CA . GLU A 1 268 ? -23.556 -3.318 36.150 1.00 96.81 268 GLU A CA 1
ATOM 2013 C C . GLU A 1 268 ? -24.912 -2.735 35.726 1.00 96.81 268 GLU A C 1
ATOM 2015 O O . GLU A 1 268 ? -25.953 -3.345 35.971 1.00 96.81 268 GLU A O 1
ATOM 2020 N N . LYS A 1 269 ? -24.915 -1.538 35.129 1.00 97.25 269 LYS A N 1
ATOM 2021 C CA . LYS A 1 269 ? -26.138 -0.750 34.910 1.00 97.25 269 LYS A CA 1
ATOM 2022 C C . LYS A 1 269 ? -26.679 -0.807 33.486 1.00 97.25 269 LYS A C 1
ATOM 2024 O O . LYS A 1 269 ? -27.870 -0.574 33.315 1.00 97.25 269 LYS A O 1
ATOM 2029 N N . ALA A 1 270 ? -25.831 -1.083 32.498 1.00 95.31 270 ALA A N 1
ATOM 2030 C CA . ALA A 1 270 ? -26.182 -1.041 31.080 1.00 95.31 270 ALA A CA 1
ATOM 2031 C C . ALA A 1 270 ? -25.368 -2.067 30.253 1.00 95.31 270 ALA A C 1
ATOM 2033 O O . ALA A 1 270 ? -24.620 -1.690 29.340 1.00 95.31 270 ALA A O 1
ATOM 2034 N N . PRO A 1 271 ? -25.449 -3.376 30.573 1.00 93.62 271 PRO A N 1
ATOM 2035 C CA . PRO A 1 271 ? -24.654 -4.414 29.912 1.00 93.62 271 PRO A CA 1
ATOM 2036 C C . PRO A 1 271 ? -24.919 -4.522 28.401 1.00 93.62 271 PRO A C 1
ATOM 2038 O O . PRO A 1 271 ? -24.076 -5.017 27.655 1.00 93.62 271 PRO A O 1
ATOM 2041 N N . GLU A 1 272 ? -26.059 -4.034 27.914 1.00 91.94 272 GLU A N 1
ATOM 2042 C CA . GLU A 1 272 ? -26.361 -3.920 26.488 1.00 91.94 272 GLU A CA 1
ATOM 2043 C C . GLU A 1 272 ? -25.371 -3.019 25.731 1.00 91.94 272 GLU A C 1
ATOM 2045 O O . GLU A 1 272 ? -25.123 -3.250 24.546 1.00 91.94 272 GLU A O 1
ATOM 2050 N N . LEU A 1 273 ? -24.743 -2.047 26.408 1.00 90.56 273 LEU A N 1
ATOM 2051 C CA . LEU A 1 273 ? -23.759 -1.150 25.795 1.00 90.56 273 LEU A CA 1
ATOM 2052 C C . LEU A 1 273 ? -22.406 -1.836 25.542 1.00 90.56 273 LEU A C 1
ATOM 2054 O O . LEU A 1 273 ? -21.616 -1.347 24.737 1.00 90.56 273 LEU A O 1
ATOM 2058 N N . LEU A 1 274 ? -22.138 -2.987 26.174 1.00 85.62 274 LEU A N 1
ATOM 2059 C CA . LEU A 1 274 ? -20.876 -3.731 26.029 1.00 85.62 274 LEU A CA 1
ATOM 2060 C C . LEU A 1 274 ? -20.647 -4.231 24.594 1.00 85.62 274 LEU A C 1
ATOM 2062 O O . LEU A 1 274 ? -19.508 -4.452 24.189 1.00 85.62 274 LEU A O 1
ATOM 2066 N N . ASN A 1 275 ? -21.730 -4.398 23.830 1.00 84.75 275 ASN A N 1
ATOM 2067 C CA . ASN A 1 275 ? -21.693 -4.843 22.439 1.00 84.75 275 ASN A CA 1
ATOM 2068 C C . ASN A 1 275 ? -21.785 -3.683 21.436 1.00 84.75 275 ASN A C 1
ATOM 2070 O O . ASN A 1 275 ? -21.912 -3.928 20.235 1.00 84.75 275 ASN A O 1
ATOM 2074 N N . LEU A 1 276 ? -21.743 -2.428 21.899 1.00 86.00 276 LEU A N 1
ATOM 2075 C CA . LEU A 1 276 ? -21.773 -1.274 21.010 1.00 86.00 276 LEU A CA 1
ATOM 2076 C C . LEU A 1 276 ? -20.398 -0.966 20.426 1.00 86.00 276 LEU A C 1
ATOM 2078 O O . LEU A 1 276 ? -19.356 -1.066 21.079 1.00 86.00 276 LEU A O 1
ATOM 2082 N N . ILE A 1 277 ? -20.439 -0.526 19.175 1.00 84.00 277 ILE A N 1
ATOM 2083 C CA . ILE A 1 277 ? -19.305 0.036 18.459 1.00 84.00 277 ILE A CA 1
ATOM 2084 C C . ILE A 1 277 ? -19.490 1.548 18.440 1.00 84.00 277 ILE A C 1
ATOM 2086 O O . ILE A 1 277 ? -20.525 2.054 18.004 1.00 84.00 277 ILE A O 1
ATOM 2090 N N . THR A 1 278 ? -18.475 2.268 18.897 1.00 84.75 278 THR A N 1
ATOM 2091 C CA . THR A 1 278 ? -18.450 3.728 18.853 1.00 84.75 278 THR A CA 1
ATOM 2092 C C . THR A 1 278 ? -17.869 4.165 17.521 1.00 84.75 278 THR A C 1
ATOM 2094 O O . THR A 1 278 ? -16.811 3.677 17.126 1.00 84.75 278 THR A O 1
ATOM 2097 N N . CYS A 1 279 ? -18.554 5.084 16.844 1.00 82.75 279 CYS A N 1
ATOM 2098 C CA . CYS A 1 279 ? -18.110 5.674 15.587 1.00 82.75 279 CYS A CA 1
ATOM 2099 C C . CYS A 1 279 ? -17.933 7.182 15.774 1.00 82.75 279 CYS A C 1
ATOM 2101 O O . CYS A 1 279 ? -18.829 7.844 16.294 1.00 82.75 279 CYS A O 1
ATOM 2103 N N . SER A 1 280 ? -16.798 7.725 15.342 1.00 85.06 280 SER A N 1
ATOM 2104 C CA . SER A 1 280 ? -16.542 9.167 15.336 1.00 85.06 280 SER A CA 1
ATOM 2105 C C . SER A 1 280 ? -15.914 9.591 14.014 1.00 85.06 280 SER A C 1
ATOM 2107 O O . SER A 1 280 ? -15.012 8.923 13.504 1.00 85.06 280 SER A O 1
ATOM 2109 N N . GLU A 1 281 ? -16.372 10.704 13.448 1.00 81.25 281 GLU A N 1
ATOM 2110 C CA . GLU A 1 281 ? -15.715 11.314 12.295 1.00 81.25 281 GLU A CA 1
ATOM 2111 C C . GLU A 1 281 ? -14.498 12.112 12.769 1.00 81.25 281 GLU A C 1
ATOM 2113 O O . GLU A 1 281 ? -14.622 13.170 13.376 1.00 81.25 281 GLU A O 1
ATOM 2118 N N . VAL A 1 282 ? -13.301 11.587 12.501 1.00 81.88 282 VAL A N 1
ATOM 2119 C CA . VAL A 1 282 ? -12.033 12.247 12.868 1.00 81.88 282 VAL A CA 1
ATOM 2120 C C . VAL A 1 282 ? -11.672 13.357 11.879 1.00 81.88 282 VAL A C 1
ATOM 2122 O O . VAL A 1 282 ? -11.043 14.347 12.242 1.00 81.88 282 VAL A O 1
ATOM 2125 N N . PHE A 1 283 ? -12.077 13.201 10.621 1.00 78.62 283 PHE A N 1
ATOM 2126 C CA . PHE A 1 283 ? -11.834 14.164 9.557 1.00 78.62 283 PHE A CA 1
ATOM 2127 C C . PHE A 1 283 ? -13.155 14.533 8.903 1.00 78.62 283 PHE A C 1
ATOM 2129 O O . PHE A 1 283 ? -13.968 13.650 8.631 1.00 78.62 283 PHE A O 1
ATOM 2136 N N . ASP A 1 284 ? -13.327 15.822 8.613 1.00 74.81 284 ASP A N 1
ATOM 2137 C CA . ASP A 1 284 ? -14.530 16.337 7.969 1.00 74.81 284 ASP A CA 1
ATOM 2138 C C . ASP A 1 284 ? -14.769 15.654 6.613 1.00 74.81 284 ASP A C 1
ATOM 2140 O O . ASP A 1 284 ? -13.997 15.804 5.657 1.00 74.81 284 ASP A O 1
ATOM 2144 N N . SER A 1 285 ? -15.858 14.888 6.556 1.00 68.88 285 SER A N 1
ATOM 2145 C CA . SER A 1 285 ? -16.285 14.131 5.386 1.00 68.88 285 SER A CA 1
ATOM 2146 C C . SER A 1 285 ? -17.434 14.800 4.619 1.00 68.88 285 SER A C 1
ATOM 2148 O O . SER A 1 285 ? -17.870 14.269 3.592 1.00 68.88 285 SER A O 1
ATOM 2150 N N . SER A 1 286 ? -17.881 15.990 5.048 1.00 66.75 286 SER A N 1
ATOM 2151 C CA . SER A 1 286 ? -19.048 16.716 4.516 1.00 66.75 286 SER A CA 1
ATOM 2152 C C . SER A 1 286 ? -19.012 16.942 2.998 1.00 66.75 286 SER A C 1
ATOM 2154 O O . SER A 1 286 ? -20.048 16.976 2.334 1.00 66.75 286 SER A O 1
ATOM 2156 N N . GLY A 1 287 ? -17.816 17.000 2.405 1.00 69.56 287 GLY A N 1
ATOM 2157 C CA . GLY A 1 287 ? -17.612 17.082 0.957 1.00 69.56 287 GLY A CA 1
ATOM 2158 C C . GLY A 1 287 ? -17.903 15.793 0.169 1.00 69.56 287 GLY A C 1
ATOM 2159 O O . GLY A 1 287 ? -17.768 15.806 -1.054 1.00 69.56 287 GLY A O 1
ATOM 2160 N N . GLY A 1 288 ? -18.279 14.684 0.819 1.00 78.25 288 GLY A N 1
ATOM 2161 C CA . GLY A 1 288 ? -18.524 13.372 0.198 1.00 78.25 288 GLY A CA 1
ATOM 2162 C C . GLY A 1 288 ? -17.276 12.488 0.028 1.00 78.25 288 GLY A C 1
ATOM 2163 O O . GLY A 1 288 ? -17.370 11.411 -0.571 1.00 78.25 288 GLY A O 1
ATOM 2164 N N . GLY A 1 289 ? -16.128 12.934 0.552 1.00 86.50 289 GLY A N 1
ATOM 2165 C CA . GLY A 1 289 ? -14.869 12.185 0.626 1.00 86.50 289 GLY A CA 1
ATOM 2166 C C . GLY A 1 289 ? -14.333 11.668 -0.714 1.00 86.50 289 GLY A C 1
ATOM 2167 O O . GLY A 1 289 ? -14.646 12.179 -1.797 1.00 86.50 289 GLY A O 1
ATOM 2168 N N . ALA A 1 290 ? -13.535 10.604 -0.646 1.00 90.31 290 ALA A N 1
ATOM 2169 C CA . ALA A 1 290 ? -12.979 9.937 -1.816 1.00 90.31 290 ALA A CA 1
ATOM 2170 C C . ALA A 1 290 ? -14.069 9.294 -2.683 1.00 90.31 290 ALA A C 1
ATOM 2172 O O . ALA A 1 290 ? -13.949 9.296 -3.904 1.00 90.31 290 ALA A O 1
ATOM 2173 N N . ALA A 1 291 ? -15.162 8.808 -2.087 1.00 91.81 291 ALA A N 1
ATOM 2174 C CA . ALA A 1 291 ? -16.252 8.170 -2.825 1.00 91.81 291 ALA A CA 1
ATOM 2175 C C . ALA A 1 291 ? -16.916 9.122 -3.835 1.00 91.81 291 ALA A C 1
ATOM 2177 O O . ALA A 1 291 ? -17.192 8.727 -4.969 1.00 91.81 291 ALA A O 1
ATOM 2178 N N . LYS A 1 292 ? -17.158 10.385 -3.452 1.00 91.88 292 LYS A N 1
ATOM 2179 C CA . LYS A 1 292 ? -17.656 11.406 -4.385 1.00 91.88 292 LYS A CA 1
ATOM 2180 C C . LYS A 1 292 ? -16.621 11.724 -5.460 1.00 91.88 292 LYS A C 1
ATOM 2182 O O . LYS A 1 292 ? -16.956 11.690 -6.637 1.00 91.88 292 LYS A O 1
ATOM 2187 N N . MET A 1 293 ? -15.367 11.948 -5.065 1.00 92.94 293 MET A N 1
ATOM 2188 C CA . MET A 1 293 ? -14.274 12.219 -6.005 1.00 92.94 293 MET A CA 1
ATOM 2189 C C . MET A 1 293 ? -14.132 11.110 -7.060 1.00 92.94 293 MET A C 1
ATOM 2191 O O . MET A 1 293 ? -13.992 11.414 -8.241 1.00 92.94 293 MET A O 1
ATOM 2195 N N . CYS A 1 294 ? -14.252 9.842 -6.660 1.00 94.81 294 CYS A N 1
ATOM 2196 C CA . CYS A 1 294 ? -14.199 8.698 -7.568 1.00 94.81 294 CYS A CA 1
ATOM 2197 C C . CYS A 1 294 ? -15.313 8.738 -8.617 1.00 94.81 294 CYS A C 1
ATOM 2199 O O . CYS A 1 294 ? -15.041 8.542 -9.802 1.00 94.81 294 CYS A O 1
ATOM 2201 N N . ARG A 1 295 ? -16.549 9.064 -8.204 1.00 95.12 295 ARG A N 1
ATOM 2202 C CA . ARG A 1 295 ? -17.675 9.260 -9.133 1.00 95.12 295 ARG A CA 1
ATOM 2203 C C . ARG A 1 295 ? -17.403 10.398 -10.112 1.00 95.12 295 ARG A C 1
ATOM 2205 O O . ARG A 1 295 ? -17.571 10.201 -11.309 1.00 95.12 295 ARG A O 1
ATOM 2212 N N . ASP A 1 296 ? -16.930 11.541 -9.617 1.00 94.69 296 ASP A N 1
ATOM 2213 C CA . ASP A 1 296 ? -16.636 12.715 -10.450 1.00 94.69 296 ASP A CA 1
ATOM 2214 C C . ASP A 1 296 ? -15.533 12.428 -11.485 1.00 94.69 296 ASP A C 1
ATOM 2216 O O . ASP A 1 296 ? -15.544 12.972 -12.586 1.00 94.69 296 ASP A O 1
ATOM 2220 N N . MET A 1 297 ? -14.558 11.582 -11.137 1.00 95.38 297 MET A N 1
ATOM 2221 C CA . MET A 1 297 ? -13.420 11.246 -12.001 1.00 95.38 297 MET A CA 1
ATOM 2222 C C . MET A 1 297 ? -13.628 9.994 -12.864 1.00 95.38 297 MET A C 1
ATOM 2224 O O . MET A 1 297 ? -12.756 9.689 -13.692 1.00 95.38 297 MET A O 1
ATOM 2228 N N . GLY A 1 298 ? -14.742 9.281 -12.672 1.00 95.69 298 GLY A N 1
ATOM 2229 C CA . GLY A 1 298 ? -15.053 8.029 -13.360 1.00 95.69 298 GLY A CA 1
ATOM 2230 C C . GLY A 1 298 ? -14.100 6.885 -13.007 1.00 95.69 298 GLY A C 1
ATOM 2231 O O . GLY A 1 298 ? -13.708 6.135 -13.896 1.00 95.69 298 GLY A O 1
ATOM 2232 N N . VAL A 1 299 ? -13.679 6.774 -11.742 1.00 95.75 299 VAL A N 1
ATOM 2233 C CA . VAL A 1 299 ? -12.803 5.689 -11.258 1.00 95.75 299 VAL A CA 1
ATOM 2234 C C . VAL A 1 299 ? -13.479 4.869 -10.151 1.00 95.75 299 VAL A C 1
ATOM 2236 O O . VAL A 1 299 ? -14.339 5.404 -9.447 1.00 95.75 299 VAL A O 1
ATOM 2239 N N . PRO A 1 300 ? -13.127 3.582 -9.965 1.00 96.06 300 PRO A N 1
ATOM 2240 C CA . PRO A 1 300 ? -13.751 2.750 -8.938 1.00 96.06 300 PRO A CA 1
ATOM 2241 C C . PRO A 1 300 ? -13.399 3.200 -7.516 1.00 96.06 300 PRO A C 1
ATOM 2243 O O . PRO A 1 300 ? -12.266 3.581 -7.222 1.00 96.06 300 PRO A O 1
ATOM 2246 N N . PHE A 1 301 ? -14.366 3.094 -6.607 1.00 95.38 301 PHE A N 1
ATOM 2247 C CA . PHE A 1 301 ? -14.149 3.257 -5.171 1.00 95.38 301 PHE A CA 1
ATOM 2248 C C . PHE A 1 301 ? -14.217 1.885 -4.500 1.00 95.38 301 PHE A C 1
ATOM 2250 O O . PHE A 1 301 ? -15.273 1.253 -4.522 1.00 95.38 301 PHE A O 1
ATOM 2257 N N . LEU A 1 302 ? -13.107 1.418 -3.924 1.00 95.38 302 LEU A N 1
ATOM 2258 C CA . LEU A 1 302 ? -13.022 0.060 -3.373 1.00 95.38 302 LEU A CA 1
ATOM 2259 C C . LEU A 1 302 ? -13.615 -0.035 -1.967 1.00 95.38 302 LEU A C 1
ATOM 2261 O O . LEU A 1 302 ? -14.189 -1.063 -1.606 1.00 95.38 302 LEU A O 1
ATOM 2265 N N . GLY A 1 303 ? -13.498 1.034 -1.177 1.00 93.75 303 GLY A N 1
ATOM 2266 C CA . GLY A 1 303 ? -14.058 1.079 0.166 1.00 93.75 303 GLY A CA 1
ATOM 2267 C C . GLY A 1 303 ? -13.314 2.002 1.121 1.00 93.75 303 GLY A C 1
ATOM 2268 O O . GLY A 1 303 ? -12.411 2.753 0.744 1.00 93.75 303 GLY A O 1
ATOM 2269 N N . LYS A 1 304 ? -13.742 1.930 2.382 1.00 93.44 304 LYS A N 1
ATOM 2270 C CA . LYS A 1 304 ? -13.203 2.693 3.506 1.00 93.44 304 LYS A CA 1
ATOM 2271 C C . LYS A 1 304 ? -12.552 1.747 4.505 1.00 93.44 304 LYS A C 1
ATOM 2273 O O . LYS A 1 304 ? -13.136 0.710 4.808 1.00 93.44 304 LYS A O 1
ATOM 2278 N N . VAL A 1 305 ? -11.405 2.135 5.048 1.00 93.00 305 VAL A N 1
ATOM 2279 C CA . VAL A 1 305 ? -10.769 1.464 6.189 1.00 93.00 305 VAL A CA 1
ATOM 2280 C C . VAL A 1 305 ? -10.795 2.441 7.369 1.00 93.00 305 VAL A C 1
ATOM 2282 O O . VAL A 1 305 ? -10.290 3.558 7.220 1.00 93.00 305 VAL A O 1
ATOM 2285 N N . PRO A 1 306 ? -11.415 2.092 8.510 1.00 90.62 306 PRO A N 1
ATOM 2286 C CA . PRO A 1 306 ? -11.458 2.975 9.673 1.00 90.62 306 PRO A CA 1
ATOM 2287 C C . PRO A 1 306 ? -10.084 3.081 10.349 1.00 90.62 306 PRO A C 1
ATOM 2289 O O . PRO A 1 306 ? -9.234 2.203 10.197 1.00 90.62 306 PRO A O 1
ATOM 2292 N N . LEU A 1 307 ? -9.880 4.138 11.138 1.00 88.88 307 LEU A N 1
ATOM 2293 C CA . LEU A 1 307 ? -8.801 4.185 12.122 1.00 88.88 307 LEU A CA 1
ATOM 2294 C C . LEU A 1 307 ? -9.026 3.077 13.149 1.00 88.88 307 LEU A C 1
ATOM 2296 O O . LEU A 1 307 ? -10.042 3.061 13.844 1.00 88.88 307 LEU A O 1
ATOM 2300 N N . ASP A 1 308 ? -8.055 2.177 13.236 1.00 87.44 308 ASP A N 1
ATOM 2301 C CA . ASP A 1 308 ? -8.056 1.042 14.146 1.00 87.44 308 ASP A CA 1
ATOM 2302 C C . ASP A 1 308 ? -6.671 0.936 14.803 1.00 87.44 308 ASP A C 1
ATOM 2304 O O . ASP A 1 308 ? -5.698 0.585 14.126 1.00 87.44 308 ASP A O 1
ATOM 2308 N N . PRO A 1 309 ? -6.544 1.227 16.111 1.00 85.44 309 PRO A N 1
ATOM 2309 C CA . PRO A 1 309 ? -5.281 1.075 16.829 1.00 85.44 309 PRO A CA 1
ATOM 2310 C C . PRO A 1 309 ? -4.698 -0.342 16.739 1.00 85.44 309 PRO A C 1
ATOM 2312 O O . PRO A 1 309 ? -3.480 -0.507 16.782 1.00 85.44 309 PRO A O 1
ATOM 2315 N N . GLN A 1 310 ? -5.542 -1.369 16.594 1.00 87.69 310 GLN A N 1
ATOM 2316 C CA . GLN A 1 310 ? -5.088 -2.754 16.472 1.00 87.69 310 GLN A CA 1
ATOM 2317 C C . GLN A 1 310 ? -4.462 -3.023 15.103 1.00 87.69 310 GLN A C 1
ATOM 2319 O O . GLN A 1 310 ? -3.490 -3.770 15.033 1.00 87.69 310 GLN A O 1
ATOM 2324 N N . LEU A 1 311 ? -4.932 -2.363 14.037 1.00 90.00 311 LEU A N 1
ATOM 2325 C CA . LEU A 1 311 ? -4.278 -2.416 12.726 1.00 90.00 311 LEU A CA 1
ATOM 2326 C C . LEU A 1 311 ? -2.883 -1.784 12.782 1.00 90.00 311 LEU A C 1
ATOM 2328 O O . LEU A 1 311 ? -1.929 -2.362 12.264 1.00 90.00 311 LEU A O 1
ATOM 2332 N N . CYS A 1 312 ? -2.757 -0.626 13.438 1.00 88.19 312 CYS A N 1
ATOM 2333 C CA . CYS A 1 312 ? -1.459 0.021 13.645 1.00 88.19 312 CYS A CA 1
ATOM 2334 C C . CYS A 1 312 ? -0.512 -0.898 14.419 1.00 88.19 312 CYS A C 1
ATOM 2336 O O . CYS A 1 312 ? 0.602 -1.152 13.973 1.00 88.19 312 CYS A O 1
ATOM 2338 N N . LYS A 1 313 ? -0.992 -1.477 15.525 1.00 88.62 313 LYS A N 1
ATOM 2339 C CA . LYS A 1 313 ? -0.217 -2.412 16.341 1.00 88.62 313 LYS A CA 1
ATOM 2340 C C . LYS A 1 313 ? 0.194 -3.668 15.569 1.00 88.62 313 LYS A C 1
ATOM 2342 O O . LYS A 1 313 ? 1.323 -4.127 15.703 1.00 88.62 313 LYS A O 1
ATOM 2347 N N . ALA A 1 314 ? -0.699 -4.225 14.751 1.00 90.12 314 ALA A N 1
ATOM 2348 C CA . ALA A 1 314 ? -0.377 -5.363 13.899 1.00 90.12 314 ALA A CA 1
ATOM 2349 C C . ALA A 1 314 ? 0.737 -5.012 12.902 1.00 90.12 314 ALA A C 1
ATOM 2351 O O . ALA A 1 314 ? 1.665 -5.797 12.746 1.00 90.12 314 ALA A O 1
ATOM 2352 N N . ALA A 1 315 ? 0.693 -3.824 12.289 1.00 89.19 315 ALA A N 1
ATOM 2353 C CA . ALA A 1 315 ? 1.755 -3.355 11.403 1.00 89.19 315 ALA A CA 1
ATOM 2354 C C . ALA A 1 315 ? 3.084 -3.140 12.149 1.00 89.19 315 ALA A C 1
ATOM 2356 O O . ALA A 1 315 ? 4.117 -3.603 11.686 1.00 89.19 315 ALA A O 1
ATOM 2357 N N . GLU A 1 316 ? 3.076 -2.500 13.320 1.00 87.44 316 GLU A N 1
ATOM 2358 C CA . GLU A 1 316 ? 4.287 -2.286 14.133 1.00 87.44 316 GLU A CA 1
ATOM 2359 C C . GLU A 1 316 ? 4.950 -3.594 14.586 1.00 87.44 316 GLU A C 1
ATOM 2361 O O . GLU A 1 316 ? 6.174 -3.665 14.695 1.00 87.44 316 GLU A O 1
ATOM 2366 N N . GLU A 1 317 ? 4.147 -4.628 14.837 1.00 89.56 317 GLU A N 1
ATOM 2367 C CA . GLU A 1 317 ? 4.609 -5.954 15.248 1.00 89.56 317 GLU A CA 1
ATOM 2368 C C . GLU A 1 317 ? 4.873 -6.903 14.065 1.00 89.56 317 GLU A C 1
ATOM 2370 O O . GLU A 1 317 ? 5.235 -8.059 14.285 1.00 89.56 317 GLU A O 1
ATOM 2375 N N . GLY A 1 318 ? 4.688 -6.456 12.818 1.00 89.31 318 GLY A N 1
ATOM 2376 C CA . GLY A 1 318 ? 4.968 -7.274 11.637 1.00 89.31 318 GLY A CA 1
ATOM 2377 C C . GLY A 1 318 ? 3.952 -8.384 11.355 1.00 89.31 318 GLY A C 1
ATOM 2378 O O . GLY A 1 318 ? 4.308 -9.427 10.810 1.00 89.31 318 GLY A O 1
ATOM 2379 N N . ARG A 1 319 ? 2.693 -8.218 11.774 1.00 89.88 319 ARG A N 1
ATOM 2380 C CA . ARG A 1 319 ? 1.658 -9.261 11.737 1.00 89.88 319 ARG A CA 1
ATOM 2381 C C . ARG A 1 319 ? 0.519 -8.927 10.774 1.00 89.88 319 ARG A C 1
ATOM 2383 O O . ARG A 1 319 ? 0.150 -7.773 10.554 1.00 89.88 319 ARG A O 1
ATOM 2390 N N . SER A 1 320 ? -0.110 -9.979 10.257 1.00 91.81 320 SER A N 1
ATOM 2391 C CA . SER A 1 320 ? -1.365 -9.869 9.512 1.00 91.81 320 SER A CA 1
ATOM 2392 C C . SER A 1 320 ? -2.524 -9.469 10.432 1.00 91.81 320 SER A C 1
ATOM 2394 O O . SER A 1 320 ? -2.725 -10.085 11.482 1.00 91.81 320 SER A O 1
ATOM 2396 N N . CYS A 1 321 ? -3.342 -8.501 10.007 1.00 89.94 321 CYS A N 1
ATOM 2397 C CA . CYS A 1 321 ? -4.567 -8.124 10.714 1.00 89.94 321 CYS A CA 1
ATOM 2398 C C . CYS A 1 321 ? -5.672 -9.188 10.599 1.00 89.94 321 CYS A C 1
ATOM 2400 O O . CYS A 1 321 ? -6.559 -9.237 11.443 1.00 89.94 321 CYS A O 1
ATOM 2402 N N . PHE A 1 322 ? -5.630 -10.066 9.588 1.00 88.06 322 PHE A N 1
ATOM 2403 C CA . PHE A 1 322 ? -6.651 -11.106 9.382 1.00 88.06 322 PHE A CA 1
ATOM 2404 C C . PHE A 1 322 ? -6.519 -12.276 10.365 1.00 88.06 322 PHE A C 1
ATOM 2406 O O . PHE A 1 322 ? -7.504 -12.944 10.670 1.00 88.06 322 PHE A O 1
ATOM 2413 N N . GLY A 1 323 ? -5.308 -12.512 10.878 1.00 78.75 323 GLY A N 1
ATOM 2414 C CA . GLY A 1 323 ? -5.052 -13.479 11.948 1.00 78.75 323 GLY A CA 1
ATOM 2415 C C . GLY A 1 323 ? -5.231 -12.907 13.359 1.00 78.75 323 GLY A C 1
ATOM 2416 O O . GLY A 1 323 ? -5.205 -13.665 14.329 1.00 78.75 323 GLY A O 1
ATOM 2417 N N . ASP A 1 324 ? -5.401 -11.588 13.497 1.00 76.81 324 ASP A N 1
ATOM 2418 C CA . ASP A 1 324 ? -5.510 -10.911 14.788 1.00 76.81 324 ASP A CA 1
ATOM 2419 C C . ASP A 1 324 ? -6.979 -10.716 15.190 1.00 76.81 324 ASP A C 1
ATOM 2421 O O . ASP A 1 324 ? -7.708 -9.903 14.623 1.00 76.81 324 ASP A O 1
ATOM 2425 N N . GLN A 1 325 ? -7.409 -11.427 16.234 1.00 74.00 325 GLN A N 1
ATOM 2426 C CA . GLN A 1 325 ? -8.776 -11.346 16.765 1.00 74.00 325 GLN A CA 1
ATOM 2427 C C . GLN A 1 325 ? -9.153 -9.955 17.304 1.00 74.00 325 GLN A C 1
ATOM 2429 O O . GLN A 1 325 ? -10.331 -9.697 17.578 1.00 74.00 325 GLN A O 1
ATOM 2434 N N . LYS A 1 326 ? -8.175 -9.062 17.491 1.00 80.31 326 LYS A N 1
ATOM 2435 C CA . LYS A 1 326 ? -8.401 -7.692 17.955 1.00 80.31 326 LYS A CA 1
ATOM 2436 C C . LYS A 1 326 ? -8.704 -6.718 16.817 1.00 80.31 326 LYS A C 1
ATOM 2438 O O . LYS A 1 326 ? -9.361 -5.715 17.074 1.00 80.31 326 LYS A O 1
ATOM 2443 N N . CYS A 1 327 ? -8.333 -7.022 15.571 1.00 82.38 327 CYS A N 1
ATOM 2444 C CA . CYS A 1 327 ? -8.605 -6.174 14.399 1.00 82.38 327 CYS A CA 1
ATOM 2445 C C . CYS A 1 327 ? -10.066 -6.297 13.918 1.00 82.38 327 CYS A C 1
ATOM 2447 O O . CYS A 1 327 ? -10.342 -6.635 12.767 1.00 82.38 327 CYS A O 1
ATOM 2449 N N . ARG A 1 328 ? -11.035 -6.052 14.809 1.00 81.94 328 ARG A N 1
ATOM 2450 C CA . ARG A 1 328 ? -12.464 -6.344 14.582 1.00 81.94 328 ARG A CA 1
ATOM 2451 C C . ARG A 1 328 ? -13.133 -5.451 13.542 1.00 81.94 328 ARG A C 1
ATOM 2453 O O . ARG A 1 328 ? -14.150 -5.841 12.979 1.00 81.94 328 ARG A O 1
ATOM 2460 N N . VAL A 1 329 ? -12.596 -4.256 13.310 1.00 85.19 329 VAL A N 1
ATOM 2461 C CA . VAL A 1 329 ? -13.212 -3.246 12.436 1.00 85.19 329 VAL A CA 1
ATOM 2462 C C . VAL A 1 329 ? -12.459 -3.105 11.116 1.00 85.19 329 VAL A C 1
ATOM 2464 O O . VAL A 1 329 ? -13.077 -3.021 10.055 1.00 85.19 329 VAL A O 1
ATOM 2467 N N . SER A 1 330 ? -11.126 -3.137 11.161 1.00 89.88 330 SER A N 1
ATOM 2468 C CA . SER A 1 330 ? -10.273 -2.933 9.994 1.00 89.88 330 SER A CA 1
ATOM 2469 C C . SER A 1 330 ? -10.148 -4.189 9.138 1.00 89.88 330 SER A C 1
ATOM 2471 O O . SER A 1 330 ? -10.239 -4.088 7.915 1.00 89.88 330 SER A O 1
ATOM 2473 N N . ALA A 1 331 ? -10.011 -5.376 9.744 1.00 91.38 331 ALA A N 1
ATOM 2474 C CA . ALA A 1 331 ? -9.837 -6.616 8.990 1.00 91.38 331 ALA A CA 1
ATOM 2475 C C . ALA A 1 331 ? -11.058 -6.952 8.111 1.00 91.38 331 ALA A C 1
ATOM 2477 O O . ALA A 1 331 ? -10.854 -7.245 6.932 1.00 91.38 331 ALA A O 1
ATOM 2478 N N . PRO A 1 332 ? -12.323 -6.839 8.576 1.00 90.62 332 PRO A N 1
ATOM 2479 C CA . PRO A 1 332 ? -13.480 -7.045 7.702 1.00 90.62 332 PRO A CA 1
ATOM 2480 C C . PRO A 1 332 ? -13.578 -6.007 6.576 1.00 90.62 332 PRO A C 1
ATOM 2482 O O . PRO A 1 332 ? -13.943 -6.348 5.451 1.00 90.62 332 PRO A O 1
ATOM 2485 N N . ALA A 1 333 ? -13.230 -4.746 6.858 1.00 91.94 333 ALA A N 1
ATOM 2486 C CA . ALA A 1 333 ? -13.231 -3.682 5.858 1.00 91.94 333 ALA A CA 1
ATOM 2487 C C . ALA A 1 333 ? -12.182 -3.930 4.760 1.00 91.94 333 ALA A C 1
ATOM 2489 O O . ALA A 1 333 ? -12.502 -3.863 3.572 1.00 91.94 333 ALA A O 1
ATOM 2490 N N . LEU A 1 334 ? -10.953 -4.285 5.154 1.00 94.25 334 LEU A N 1
ATOM 2491 C CA . LEU A 1 334 ? -9.875 -4.667 4.241 1.00 94.25 334 LEU A CA 1
ATOM 2492 C C . LEU A 1 334 ? -10.230 -5.925 3.445 1.00 94.25 334 LEU A C 1
ATOM 2494 O O . LEU A 1 334 ? -10.064 -5.931 2.231 1.00 94.25 334 LEU A O 1
ATOM 2498 N N . LYS A 1 335 ? -10.786 -6.955 4.094 1.00 93.25 335 LYS A N 1
ATOM 2499 C CA . LYS A 1 335 ? -11.234 -8.189 3.430 1.00 93.25 335 LYS A CA 1
ATOM 2500 C C . LYS A 1 335 ? -12.201 -7.880 2.288 1.00 93.25 335 LYS A C 1
ATOM 2502 O O . LYS A 1 335 ? -11.955 -8.301 1.165 1.00 93.25 335 LYS A O 1
ATOM 2507 N N . LYS A 1 336 ? -13.224 -7.058 2.545 1.00 92.50 336 LYS A N 1
ATOM 2508 C CA . LYS A 1 336 ? -14.196 -6.645 1.523 1.00 92.50 336 LYS A CA 1
ATOM 2509 C C . LYS A 1 336 ? -13.552 -5.872 0.365 1.00 92.50 336 LYS A C 1
ATOM 2511 O O . LYS A 1 336 ? -13.910 -6.085 -0.788 1.00 92.50 336 LYS A O 1
ATOM 2516 N N . ILE A 1 337 ? -12.608 -4.975 0.659 1.00 94.88 337 ILE A N 1
ATOM 2517 C CA . ILE A 1 337 ? -11.858 -4.227 -0.366 1.00 94.88 337 ILE A CA 1
ATOM 2518 C C . ILE A 1 337 ? -11.071 -5.182 -1.271 1.00 94.88 337 ILE A C 1
ATOM 2520 O O . ILE A 1 337 ? -11.073 -5.014 -2.489 1.00 94.88 337 ILE A O 1
ATOM 2524 N N . ILE A 1 338 ? -10.413 -6.179 -0.681 1.00 93.81 338 ILE A N 1
ATOM 2525 C CA . ILE A 1 338 ? -9.570 -7.142 -1.396 1.00 93.81 338 ILE A CA 1
ATOM 2526 C C . ILE A 1 338 ? -10.423 -8.112 -2.217 1.00 93.81 338 ILE A C 1
ATOM 2528 O O . ILE A 1 338 ? -10.088 -8.391 -3.362 1.00 93.81 338 ILE A O 1
ATOM 2532 N N . GLU A 1 339 ? -11.550 -8.575 -1.680 1.00 89.38 339 GLU A N 1
ATOM 2533 C CA . GLU A 1 339 ? -12.513 -9.399 -2.421 1.00 89.38 339 GLU A CA 1
ATOM 2534 C C . GLU A 1 339 ? -13.045 -8.647 -3.654 1.00 89.38 339 GLU A C 1
ATOM 2536 O O . GLU A 1 339 ? -12.946 -9.161 -4.766 1.00 89.38 339 GLU A O 1
ATOM 2541 N N . ASN A 1 340 ? -13.472 -7.386 -3.497 1.00 88.69 340 ASN A N 1
ATOM 2542 C CA . ASN A 1 340 ? -13.900 -6.538 -4.620 1.00 88.69 340 ASN A CA 1
ATOM 2543 C C . ASN A 1 340 ? -12.790 -6.349 -5.671 1.00 88.69 340 ASN A C 1
ATOM 2545 O O . ASN A 1 340 ? -13.054 -6.327 -6.877 1.00 88.69 340 ASN A O 1
ATOM 2549 N N . LEU A 1 341 ? -11.542 -6.182 -5.220 1.00 91.25 341 LEU A N 1
ATOM 2550 C CA . LEU A 1 341 ? -10.384 -6.064 -6.101 1.00 91.25 341 LEU A CA 1
ATOM 2551 C C . LEU A 1 341 ? -10.207 -7.345 -6.924 1.00 91.25 341 LEU A C 1
ATOM 2553 O O . LEU A 1 341 ? -10.120 -7.259 -8.146 1.00 91.25 341 LEU A O 1
ATOM 2557 N N . LEU A 1 342 ? -10.199 -8.515 -6.286 1.00 88.31 342 LEU A N 1
ATOM 2558 C CA . LEU A 1 342 ? -10.006 -9.804 -6.956 1.00 88.31 342 LEU A CA 1
ATOM 2559 C C . LEU A 1 342 ? -11.130 -10.128 -7.945 1.00 88.31 342 LEU A C 1
ATOM 2561 O O . LEU A 1 342 ? -10.848 -10.550 -9.068 1.00 88.31 342 LEU A O 1
ATOM 2565 N N . GLU A 1 343 ? -12.382 -9.852 -7.575 1.00 83.00 343 GLU A N 1
ATOM 2566 C CA . GLU A 1 343 ? -13.533 -9.994 -8.473 1.00 83.00 343 GLU A CA 1
ATOM 2567 C C . GLU A 1 343 ? -13.368 -9.129 -9.731 1.00 83.00 343 GLU A C 1
ATOM 2569 O O . GLU A 1 343 ? -13.598 -9.596 -10.849 1.00 83.00 343 GLU A O 1
ATOM 2574 N N . SER A 1 344 ? -12.886 -7.889 -9.575 1.00 77.06 344 SER A N 1
ATOM 2575 C CA . SER A 1 344 ? -12.631 -6.983 -10.703 1.00 77.06 344 SER A CA 1
ATOM 2576 C C . SER A 1 344 ? -11.494 -7.440 -11.628 1.00 77.06 344 SER A C 1
ATOM 2578 O O . SER A 1 344 ? -11.448 -7.014 -12.784 1.00 77.06 344 SER A O 1
ATOM 2580 N N . GLN A 1 345 ? -10.591 -8.295 -11.132 1.00 77.50 345 GLN A N 1
ATOM 2581 C CA . GLN A 1 345 ? -9.501 -8.901 -11.906 1.00 77.50 345 GLN A CA 1
ATOM 2582 C C . GLN A 1 345 ? -9.886 -10.257 -12.520 1.00 77.50 345 GLN A C 1
ATOM 2584 O O . GLN A 1 345 ? -9.071 -10.885 -13.188 1.00 77.50 345 GLN A O 1
ATOM 2589 N N . GLY A 1 346 ? -11.123 -10.729 -12.320 1.00 72.50 346 GLY A N 1
ATOM 2590 C CA . GLY A 1 346 ? -11.579 -12.019 -12.846 1.00 72.50 346 GLY A CA 1
ATOM 2591 C C . GLY A 1 346 ? -11.080 -13.234 -12.056 1.00 72.50 346 GLY A C 1
ATOM 2592 O O . GLY A 1 346 ? -11.327 -14.372 -12.465 1.00 72.50 346 GLY A O 1
ATOM 2593 N N . CYS A 1 347 ? -10.438 -13.031 -10.902 1.00 70.00 347 CYS A N 1
ATOM 2594 C CA . CYS A 1 347 ? -10.171 -14.108 -9.958 1.00 70.00 347 CYS A CA 1
ATOM 2595 C C . CYS A 1 347 ? -11.497 -14.487 -9.290 1.00 70.00 347 CYS A C 1
ATOM 2597 O O . CYS A 1 347 ? -12.021 -13.735 -8.483 1.00 70.00 347 CYS A O 1
ATOM 2599 N N . THR A 1 348 ? -12.068 -15.640 -9.637 1.00 57.75 348 THR A N 1
ATOM 2600 C CA . THR A 1 348 ? -13.362 -16.104 -9.086 1.00 57.75 348 THR A CA 1
ATOM 2601 C C . THR A 1 348 ? -13.241 -17.377 -8.245 1.00 57.75 348 THR A C 1
ATOM 2603 O O . THR A 1 348 ? -14.211 -17.807 -7.624 1.00 57.75 348 THR A O 1
ATOM 2606 N N . SER A 1 349 ? -12.047 -17.974 -8.181 1.00 61.19 349 SER A N 1
ATOM 2607 C CA . SER A 1 349 ? -11.760 -19.183 -7.406 1.00 61.19 349 SER A CA 1
ATOM 2608 C C . SER A 1 349 ? -10.531 -18.982 -6.517 1.00 61.19 349 SER A C 1
ATOM 2610 O O . SER A 1 349 ? -9.409 -19.282 -6.921 1.00 61.19 349 SER A O 1
ATOM 2612 N N . PHE A 1 350 ? -10.739 -18.478 -5.305 1.00 70.12 350 PHE A N 1
ATOM 2613 C CA . PHE A 1 350 ? -9.704 -18.368 -4.274 1.00 70.12 350 PHE A CA 1
ATOM 2614 C C . PHE A 1 350 ? -10.210 -18.924 -2.944 1.00 70.12 350 PHE A C 1
ATOM 2616 O O . PHE A 1 350 ? -11.422 -18.983 -2.704 1.00 70.12 350 PHE A O 1
ATOM 2623 N N . SER A 1 351 ? -9.293 -19.381 -2.087 1.00 70.56 351 SER A N 1
ATOM 2624 C CA . SER A 1 351 ? -9.660 -19.757 -0.725 1.00 70.56 351 SER A CA 1
ATOM 2625 C C . SER A 1 351 ? -10.123 -18.493 0.013 1.00 70.56 351 SER A C 1
ATOM 2627 O O . SER A 1 351 ? -9.466 -17.457 -0.063 1.00 70.56 351 SER A O 1
ATOM 2629 N N . PRO A 1 352 ? -11.286 -18.515 0.684 1.00 71.12 352 PRO A N 1
ATOM 2630 C CA . PRO A 1 352 ? -11.763 -17.340 1.396 1.00 71.12 352 PRO A CA 1
ATOM 2631 C C . PRO A 1 352 ? -10.800 -16.998 2.533 1.00 71.12 352 PRO A C 1
ATOM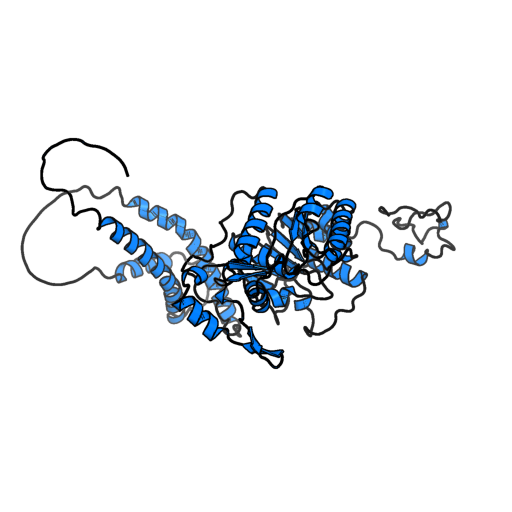 2633 O O . PRO A 1 352 ? -10.326 -17.896 3.235 1.00 71.12 352 PRO A O 1
ATOM 2636 N N . LEU A 1 353 ? -10.568 -15.700 2.757 1.00 73.69 353 LEU A N 1
ATOM 2637 C CA . LEU A 1 353 ? -9.743 -15.240 3.874 1.00 73.69 353 LEU A CA 1
ATOM 2638 C C . LEU A 1 353 ? -10.247 -15.833 5.194 1.00 73.69 353 LEU A C 1
ATOM 2640 O O . LEU A 1 353 ? -11.467 -15.808 5.428 1.00 73.69 353 LEU A O 1
ATOM 2644 N N . PRO A 1 354 ? -9.343 -16.317 6.067 1.00 62.94 354 PRO A N 1
ATOM 2645 C CA . PRO A 1 354 ? -9.727 -16.860 7.358 1.00 62.94 354 PRO A CA 1
ATOM 2646 C C . PRO A 1 354 ? -10.540 -15.822 8.131 1.00 62.94 354 PRO A C 1
ATOM 2648 O O . PRO A 1 354 ? -10.176 -14.651 8.219 1.00 62.94 354 PRO A O 1
ATOM 2651 N N . ASN A 1 355 ? -11.684 -16.248 8.666 1.00 52.22 355 ASN A N 1
ATOM 2652 C CA . ASN A 1 355 ? -12.449 -15.408 9.577 1.00 52.22 355 ASN A CA 1
ATOM 2653 C C . ASN A 1 355 ? -11.715 -15.363 10.923 1.00 52.22 355 ASN A C 1
ATOM 2655 O O . ASN A 1 355 ? -11.276 -16.411 11.418 1.00 52.22 355 ASN A O 1
ATOM 2659 N N . SER A 1 356 ? -11.672 -14.177 11.537 1.00 47.56 356 SER A N 1
ATOM 2660 C CA . SER A 1 356 ? -11.156 -13.933 12.896 1.00 47.56 356 SER A CA 1
ATOM 2661 C C . SER A 1 356 ? -11.732 -14.893 13.950 1.00 47.56 356 SER A C 1
ATOM 2663 O O . SER A 1 356 ? -11.115 -15.139 14.986 1.00 47.56 356 SER A O 1
ATOM 2665 N N . ASP A 1 357 ? -12.895 -15.483 13.663 1.00 36.72 357 ASP A N 1
ATOM 2666 C CA . ASP A 1 357 ? -13.683 -16.296 14.591 1.00 36.72 357 ASP A CA 1
ATOM 2667 C C . ASP A 1 357 ? -13.342 -17.798 14.554 1.00 36.72 357 ASP A C 1
ATOM 2669 O O . ASP A 1 357 ? -13.947 -18.604 15.263 1.00 36.72 357 ASP A O 1
ATOM 2673 N N . SER A 1 358 ? -12.371 -18.220 13.737 1.00 33.22 358 SER A N 1
ATOM 2674 C CA . SER A 1 358 ? -11.993 -19.635 13.643 1.00 33.22 358 SER A CA 1
ATOM 2675 C C . SER A 1 358 ? -10.918 -20.020 14.671 1.00 33.22 358 SER A C 1
ATOM 2677 O O . SER A 1 358 ? -9.717 -19.836 14.486 1.00 33.22 358 SER A O 1
ATOM 2679 N N . HIS A 1 359 ? -11.361 -20.613 15.783 1.00 36.09 359 HIS A N 1
ATOM 2680 C CA . HIS A 1 359 ? -10.502 -21.312 16.739 1.00 36.09 359 HIS A CA 1
ATOM 2681 C C . HIS A 1 359 ? -9.726 -22.454 16.061 1.00 36.09 359 HIS A C 1
ATOM 2683 O O . HIS A 1 359 ? -10.236 -23.567 15.973 1.00 36.09 359 HIS A O 1
ATOM 2689 N N . SER A 1 360 ? -8.491 -22.195 15.622 1.00 33.81 360 SER A N 1
ATOM 2690 C CA . SER A 1 360 ? -7.331 -23.095 15.754 1.00 33.81 360 SER A CA 1
ATOM 2691 C C . SER A 1 360 ? -6.174 -22.629 14.868 1.00 33.81 360 SER A C 1
ATOM 2693 O O . SER A 1 360 ? -6.013 -23.141 13.763 1.00 33.81 360 SER A O 1
ATOM 2695 N N . GLN A 1 361 ? -5.310 -21.744 15.357 1.00 34.53 361 GLN A N 1
ATOM 2696 C CA . GLN A 1 361 ? -3.930 -21.703 14.873 1.00 34.53 361 GLN A CA 1
ATOM 2697 C C . GLN A 1 361 ? -2.978 -21.543 16.057 1.00 34.53 361 GLN A C 1
ATOM 2699 O O . GLN A 1 361 ? -3.234 -20.804 17.004 1.00 34.53 361 GLN A O 1
ATOM 2704 N N . SER A 1 362 ? -1.935 -22.371 16.041 1.00 27.64 362 SER A N 1
ATOM 2705 C CA . SER A 1 362 ? -0.820 -22.365 16.984 1.00 27.64 362 SER A CA 1
ATOM 2706 C C . SER A 1 362 ? -0.137 -20.994 17.017 1.00 27.64 362 SER A C 1
ATOM 2708 O O . SER A 1 362 ? -0.142 -20.318 15.989 1.00 27.64 362 SER A O 1
ATOM 2710 N N . PRO A 1 363 ? 0.486 -20.604 18.145 1.00 25.98 363 PRO A N 1
ATOM 2711 C CA . PRO A 1 363 ? 1.164 -19.316 18.248 1.00 25.98 363 PRO A CA 1
ATOM 2712 C C . PRO A 1 363 ? 2.260 -19.181 17.176 1.00 25.98 363 PRO A C 1
ATOM 2714 O O . PRO A 1 363 ? 2.818 -20.205 16.756 1.00 25.98 363 PRO A O 1
ATOM 2717 N N . PRO A 1 364 ? 2.585 -17.947 16.744 1.00 30.52 364 PRO A N 1
ATOM 2718 C CA . PRO A 1 364 ? 3.713 -17.708 15.857 1.00 30.52 364 PRO A CA 1
ATOM 2719 C C . PRO A 1 364 ? 4.973 -18.283 16.505 1.00 30.52 364 PRO A C 1
ATOM 2721 O O . PRO A 1 364 ? 5.242 -18.071 17.690 1.00 30.52 364 PRO A O 1
ATOM 2724 N N . PHE A 1 365 ? 5.709 -19.079 15.732 1.00 30.08 365 PHE A N 1
ATOM 2725 C CA . PHE A 1 365 ? 7.012 -19.580 16.138 1.00 30.08 365 PHE A CA 1
ATOM 2726 C C . PHE A 1 365 ? 7.907 -18.363 16.390 1.00 30.08 365 PHE A C 1
ATOM 2728 O O . PHE A 1 365 ? 8.303 -17.682 15.448 1.00 30.08 365 PHE A O 1
ATOM 2735 N N . LEU A 1 366 ? 8.252 -18.115 17.655 1.00 26.09 366 LEU A N 1
ATOM 2736 C CA . LEU A 1 366 ? 9.518 -17.468 17.972 1.00 26.09 366 LEU A CA 1
ATOM 2737 C C . LEU A 1 366 ? 10.590 -18.300 17.267 1.00 26.09 366 LEU A C 1
ATOM 2739 O O . LEU A 1 366 ? 10.801 -19.467 17.609 1.00 26.09 366 LEU A O 1
ATOM 2743 N N . LEU A 1 367 ? 11.195 -17.723 16.231 1.00 31.84 367 LEU A N 1
ATOM 2744 C CA . LEU A 1 367 ? 12.413 -18.228 15.620 1.00 31.84 367 LEU A CA 1
ATOM 2745 C C . LEU A 1 367 ? 13.456 -18.317 16.736 1.00 31.84 367 LEU A C 1
ATOM 2747 O O . LEU A 1 367 ? 14.111 -17.339 17.085 1.00 31.84 367 LEU A O 1
ATOM 2751 N N . LEU A 1 368 ? 13.584 -19.506 17.328 1.00 27.97 368 LEU A N 1
ATOM 2752 C CA . LEU A 1 368 ? 14.830 -19.896 17.961 1.00 27.97 368 LEU A CA 1
ATOM 2753 C C . LEU A 1 368 ? 15.907 -19.717 16.889 1.00 27.97 368 LEU A C 1
ATOM 2755 O O . LEU A 1 368 ? 15.753 -20.193 15.763 1.00 27.97 368 LEU A O 1
ATOM 2759 N N . SER A 1 369 ? 16.916 -18.940 17.267 1.00 29.39 369 SER A N 1
ATOM 2760 C CA . SER A 1 369 ? 18.132 -18.578 16.542 1.00 29.39 369 SER A CA 1
ATOM 2761 C C . SER A 1 369 ? 18.512 -19.521 15.395 1.00 29.39 369 SER A C 1
ATOM 2763 O O . SER A 1 369 ? 18.508 -20.744 15.543 1.00 29.39 369 SER A O 1
ATOM 2765 N N . SER A 1 370 ? 18.897 -18.919 14.271 1.00 39.22 370 SER A N 1
ATOM 2766 C CA . SER A 1 370 ? 19.377 -19.564 13.048 1.00 39.22 370 SER A CA 1
ATOM 2767 C C . SER A 1 370 ? 20.369 -20.724 13.297 1.00 39.22 370 SER A C 1
ATOM 2769 O O . SER A 1 370 ? 21.278 -20.592 14.118 1.00 39.22 370 SER A O 1
ATOM 2771 N N . PRO A 1 371 ? 20.246 -21.862 12.577 1.00 36.53 371 PRO A N 1
ATOM 2772 C CA . PRO A 1 371 ? 21.165 -22.991 12.714 1.00 36.53 371 PRO A CA 1
ATOM 2773 C C . PRO A 1 371 ? 22.562 -22.618 12.203 1.00 36.53 371 PRO A C 1
ATOM 2775 O O . PRO A 1 371 ? 22.738 -22.211 11.046 1.00 36.53 371 PRO A O 1
ATOM 2778 N N . SER A 1 372 ? 23.556 -22.758 13.079 1.00 37.19 372 SER A N 1
ATOM 2779 C CA . SER A 1 372 ? 24.939 -22.318 12.869 1.00 37.19 372 SER A CA 1
ATOM 2780 C C . SER A 1 372 ? 25.791 -23.335 12.104 1.00 37.19 372 SER A C 1
ATOM 2782 O O . SER A 1 372 ? 26.917 -23.018 11.722 1.00 37.19 372 SER A O 1
ATOM 2784 N N . THR A 1 373 ? 25.269 -24.537 11.823 1.00 37.88 373 THR A N 1
ATOM 2785 C CA . THR A 1 373 ? 26.050 -25.632 11.229 1.00 37.88 373 THR A CA 1
ATOM 2786 C C . THR A 1 373 ? 25.511 -26.114 9.875 1.00 37.88 373 THR A C 1
ATOM 2788 O O . THR A 1 373 ? 24.311 -26.110 9.590 1.00 37.88 373 THR A O 1
ATOM 2791 N N . THR A 1 374 ? 26.422 -26.544 8.998 1.00 38.97 374 THR A N 1
ATOM 2792 C CA . THR A 1 374 ? 26.120 -27.047 7.643 1.00 38.97 374 THR A CA 1
ATOM 2793 C C . THR A 1 374 ? 25.266 -28.325 7.665 1.00 38.97 374 THR A C 1
ATOM 2795 O O . THR A 1 374 ? 24.437 -28.528 6.776 1.00 38.97 374 THR A O 1
ATOM 2798 N N . GLU A 1 375 ? 25.402 -29.154 8.706 1.00 34.75 375 GLU A N 1
ATOM 2799 C CA . GLU A 1 375 ? 24.615 -30.382 8.894 1.00 34.75 375 GLU A CA 1
ATOM 2800 C C . GLU A 1 375 ? 23.135 -30.094 9.199 1.00 34.75 375 GLU A C 1
ATOM 2802 O O . GLU A 1 375 ? 22.254 -30.742 8.631 1.00 34.75 375 GLU A O 1
ATOM 2807 N N . GLU A 1 376 ? 22.833 -29.069 10.002 1.00 38.31 376 GLU A N 1
ATOM 2808 C CA . GLU A 1 376 ? 21.453 -28.661 10.314 1.00 38.31 376 GLU A CA 1
ATOM 2809 C C . GLU A 1 376 ? 20.732 -28.078 9.089 1.00 38.31 376 GLU A C 1
ATOM 2811 O O . GLU A 1 376 ? 19.549 -28.352 8.854 1.00 38.31 376 GLU A O 1
ATOM 2816 N N . LYS A 1 377 ? 21.461 -27.343 8.237 1.00 43.41 377 LYS A N 1
ATOM 2817 C CA . LYS A 1 377 ? 20.941 -26.830 6.958 1.00 43.41 377 LYS A CA 1
ATOM 2818 C C . LYS A 1 377 ? 20.617 -27.970 5.981 1.00 43.41 377 LYS A C 1
ATOM 2820 O O . LYS A 1 377 ? 19.577 -27.929 5.315 1.00 43.41 377 LYS A O 1
ATOM 2825 N N . MET A 1 378 ? 21.444 -29.020 5.932 1.00 40.56 378 MET A N 1
ATOM 2826 C CA . MET A 1 378 ? 21.169 -30.221 5.128 1.00 40.56 378 MET A CA 1
ATOM 2827 C C . MET A 1 378 ? 19.998 -31.038 5.686 1.00 40.56 378 MET A C 1
ATOM 2829 O O . MET A 1 378 ? 19.147 -31.473 4.908 1.00 40.56 378 MET A O 1
ATOM 2833 N N . ALA A 1 379 ? 19.888 -31.191 7.008 1.00 39.38 379 ALA A N 1
ATOM 2834 C CA . ALA A 1 379 ? 18.771 -31.890 7.645 1.00 39.38 379 ALA A CA 1
ATOM 2835 C C . ALA A 1 379 ? 17.423 -31.207 7.346 1.00 39.38 379 ALA A C 1
ATOM 2837 O O . ALA A 1 379 ? 16.451 -31.873 6.987 1.00 39.38 379 ALA A O 1
ATOM 2838 N N . MET A 1 380 ? 17.373 -29.873 7.386 1.00 43.00 380 MET A N 1
ATOM 2839 C CA . MET A 1 380 ? 16.168 -29.106 7.051 1.00 43.00 380 MET A CA 1
ATOM 2840 C C . MET A 1 380 ? 15.793 -29.195 5.564 1.00 43.00 380 MET A C 1
ATOM 2842 O O . MET A 1 380 ? 14.607 -29.264 5.233 1.00 43.00 380 MET A O 1
ATOM 2846 N N . SER A 1 381 ? 16.778 -29.267 4.662 1.00 42.31 381 SER A N 1
ATOM 2847 C CA . SER A 1 381 ? 16.552 -29.532 3.232 1.00 42.31 381 SER A CA 1
ATOM 2848 C C . SER A 1 381 ? 15.972 -30.937 2.990 1.00 42.31 381 SER A C 1
ATOM 2850 O O . SER A 1 381 ? 14.987 -31.093 2.264 1.00 42.31 381 SER A O 1
ATOM 2852 N N . GLN A 1 382 ? 16.494 -31.953 3.685 1.00 39.19 382 GLN A N 1
ATOM 2853 C CA . GLN A 1 382 ? 15.991 -33.332 3.621 1.00 39.19 382 GLN A CA 1
ATOM 2854 C C . GLN A 1 382 ? 14.570 -33.460 4.195 1.00 39.19 382 GLN A C 1
ATOM 2856 O O . GLN A 1 382 ? 13.720 -34.122 3.600 1.00 39.19 382 GLN A O 1
ATOM 2861 N N . ILE A 1 383 ? 14.256 -32.752 5.287 1.00 42.38 383 ILE A N 1
ATOM 2862 C CA . ILE A 1 383 ? 12.898 -32.685 5.854 1.00 42.38 383 ILE A CA 1
ATOM 2863 C C . ILE A 1 383 ? 11.913 -32.047 4.861 1.00 42.38 383 ILE A C 1
ATOM 2865 O O . ILE A 1 383 ? 10.785 -32.527 4.721 1.00 42.38 383 ILE A O 1
ATOM 2869 N N . ARG A 1 384 ? 12.324 -31.007 4.119 1.00 44.97 384 ARG A N 1
ATOM 2870 C CA . ARG A 1 384 ? 11.500 -30.404 3.053 1.00 44.97 384 ARG A CA 1
ATOM 2871 C C . ARG A 1 384 ? 11.243 -31.386 1.906 1.00 44.97 384 ARG A C 1
ATOM 2873 O O . ARG A 1 384 ? 10.115 -31.453 1.419 1.00 44.97 384 ARG A O 1
ATOM 2880 N N . LEU A 1 385 ? 12.243 -32.183 1.522 1.00 42.00 385 LEU A N 1
ATOM 2881 C CA . LEU A 1 385 ? 12.124 -33.184 0.455 1.00 42.00 385 LEU A CA 1
ATOM 2882 C C . LEU A 1 385 ? 11.190 -34.343 0.854 1.00 42.00 385 LEU A C 1
ATOM 2884 O O . LEU A 1 385 ? 10.305 -34.727 0.088 1.00 42.00 385 LEU A O 1
ATOM 2888 N N . VAL A 1 386 ? 11.319 -34.835 2.091 1.00 39.19 386 VAL A N 1
ATOM 2889 C CA . VAL A 1 386 ? 10.434 -35.862 2.669 1.00 39.19 386 VAL A CA 1
ATOM 2890 C C . VAL A 1 386 ? 8.999 -35.341 2.803 1.00 39.19 386 VAL A C 1
ATOM 2892 O O . VAL A 1 386 ? 8.054 -36.059 2.479 1.00 39.19 386 VAL A O 1
ATOM 2895 N N . ARG A 1 387 ? 8.810 -34.069 3.184 1.00 37.81 387 ARG A N 1
ATOM 2896 C CA . ARG A 1 387 ? 7.488 -33.417 3.246 1.00 37.81 387 ARG A CA 1
ATOM 2897 C C . ARG A 1 387 ? 6.827 -33.313 1.866 1.00 37.81 387 ARG A C 1
ATOM 2899 O O . ARG A 1 387 ? 5.626 -33.554 1.764 1.00 37.81 387 ARG A O 1
ATOM 2906 N N . ARG A 1 388 ? 7.600 -33.014 0.815 1.00 39.12 388 ARG A N 1
ATOM 2907 C CA . ARG A 1 388 ? 7.122 -32.959 -0.581 1.00 39.12 388 ARG A CA 1
ATOM 2908 C C . ARG A 1 388 ? 6.710 -34.346 -1.097 1.00 39.12 388 ARG A C 1
ATOM 2910 O O . ARG A 1 388 ? 5.701 -34.460 -1.780 1.00 39.12 388 ARG A O 1
ATOM 2917 N N . SER A 1 389 ? 7.427 -35.398 -0.694 1.00 39.28 389 SER A N 1
ATOM 2918 C CA . SER A 1 389 ? 7.101 -36.793 -1.037 1.00 39.28 389 SER A CA 1
ATOM 2919 C C . SER A 1 389 ? 5.870 -37.331 -0.280 1.00 39.28 389 SER A C 1
ATOM 2921 O O . SER A 1 389 ? 5.003 -37.971 -0.872 1.00 39.28 389 SER A O 1
ATOM 2923 N N . LEU A 1 390 ? 5.716 -36.992 1.008 1.00 38.34 390 LEU A N 1
ATOM 2924 C CA . LEU A 1 390 ? 4.546 -37.370 1.820 1.00 38.34 390 LEU A CA 1
ATOM 2925 C C . LEU A 1 390 ? 3.240 -36.711 1.345 1.00 38.34 390 LEU A C 1
ATOM 2927 O O . LEU A 1 390 ? 2.173 -37.318 1.445 1.00 38.34 390 LEU A O 1
ATOM 2931 N N . LEU A 1 391 ? 3.298 -35.496 0.793 1.00 41.03 391 LEU A N 1
ATOM 2932 C CA . LEU A 1 391 ? 2.123 -34.819 0.229 1.00 41.03 391 LEU A CA 1
ATOM 2933 C C . LEU A 1 391 ? 1.585 -35.519 -1.032 1.00 41.03 391 LEU A C 1
ATOM 2935 O O . LEU A 1 391 ? 0.370 -35.553 -1.214 1.00 41.03 391 LEU A O 1
ATOM 2939 N N . ASN A 1 392 ? 2.445 -36.181 -1.814 1.00 38.19 392 ASN A N 1
ATOM 2940 C CA . ASN A 1 392 ? 2.022 -36.966 -2.981 1.00 38.19 392 ASN A CA 1
ATOM 2941 C C . ASN A 1 392 ? 1.340 -38.295 -2.603 1.00 38.19 392 ASN A C 1
ATOM 2943 O O . ASN A 1 392 ? 0.506 -38.792 -3.350 1.00 38.19 392 ASN A O 1
ATOM 2947 N N . THR A 1 393 ? 1.592 -38.846 -1.409 1.00 43.00 393 THR A N 1
ATOM 2948 C CA . THR A 1 393 ? 0.892 -40.062 -0.932 1.00 43.00 393 THR A CA 1
ATOM 2949 C C . THR A 1 393 ? -0.535 -39.818 -0.428 1.00 43.00 393 THR A C 1
ATOM 2951 O O . THR A 1 393 ? -1.251 -40.769 -0.108 1.00 43.00 393 THR A O 1
ATOM 2954 N N . LYS A 1 394 ? -0.989 -38.558 -0.374 1.00 38.50 394 LYS A N 1
ATOM 2955 C CA . LYS A 1 394 ? -2.359 -38.211 0.034 1.00 38.50 394 LYS A CA 1
ATOM 2956 C C . LYS A 1 394 ? -3.397 -38.751 -0.962 1.00 38.50 394 LYS A C 1
ATOM 2958 O O . LYS A 1 394 ? -4.464 -39.179 -0.533 1.00 38.50 394 LYS A O 1
ATOM 2963 N N . GLU A 1 395 ? -3.059 -38.818 -2.252 1.00 39.66 395 GLU A N 1
ATOM 2964 C CA . GLU A 1 395 ? -3.901 -39.437 -3.289 1.00 39.66 395 GLU A CA 1
ATOM 2965 C C . GLU A 1 395 ? -3.876 -40.976 -3.240 1.00 39.66 395 GLU A C 1
ATOM 2967 O O . GLU A 1 395 ? -4.904 -41.620 -3.462 1.00 39.66 395 GLU A O 1
ATOM 2972 N N . ASP A 1 396 ? -2.751 -41.584 -2.855 1.00 37.22 396 ASP A N 1
ATOM 2973 C CA . ASP A 1 396 ? -2.626 -43.046 -2.737 1.00 37.22 396 ASP A CA 1
ATOM 2974 C C . ASP A 1 396 ? -3.317 -43.607 -1.479 1.00 37.22 396 ASP A C 1
ATOM 2976 O O . ASP A 1 396 ? -3.902 -44.694 -1.509 1.00 37.22 396 ASP A O 1
ATOM 2980 N N . LEU A 1 397 ? -3.345 -42.844 -0.382 1.00 36.56 397 LEU A N 1
ATOM 2981 C CA . LEU A 1 397 ? -4.091 -43.191 0.836 1.00 36.56 397 LEU A CA 1
ATOM 2982 C C . LEU A 1 397 ? -5.617 -43.142 0.633 1.00 36.56 397 LEU A C 1
ATOM 2984 O O . LEU A 1 397 ? -6.344 -43.933 1.244 1.00 36.56 397 LEU A O 1
ATOM 2988 N N . ILE A 1 398 ? -6.102 -42.271 -0.259 1.00 39.25 398 ILE A N 1
ATOM 2989 C CA . ILE A 1 398 ? -7.518 -42.209 -0.665 1.00 39.25 398 ILE A CA 1
ATOM 2990 C C . ILE A 1 398 ? -7.883 -43.412 -1.556 1.00 39.25 398 ILE A C 1
ATOM 2992 O O . ILE A 1 398 ? -8.975 -43.968 -1.439 1.00 39.25 398 ILE A O 1
ATOM 2996 N N . LYS A 1 399 ? -6.952 -43.906 -2.384 1.00 34.28 399 LYS A N 1
ATOM 2997 C CA . LYS A 1 399 ? -7.159 -45.135 -3.172 1.00 34.28 399 LYS A CA 1
ATOM 2998 C C . LYS A 1 399 ? -7.177 -46.400 -2.304 1.00 34.28 399 LYS A C 1
ATOM 3000 O O . LYS A 1 399 ? -7.990 -47.287 -2.546 1.00 34.28 399 LYS A O 1
ATOM 3005 N N . LEU A 1 400 ? -6.361 -46.473 -1.249 1.00 31.92 400 LEU A N 1
ATOM 3006 C CA . LEU A 1 400 ? -6.318 -47.624 -0.329 1.00 31.92 400 LEU A CA 1
ATOM 3007 C C . LEU A 1 400 ? -7.552 -47.751 0.581 1.00 31.92 400 LEU A C 1
ATOM 3009 O O . LEU A 1 400 ? -7.906 -48.859 0.986 1.00 31.92 400 LEU A O 1
ATOM 3013 N N . THR A 1 401 ? -8.234 -46.645 0.885 1.00 34.50 401 THR A N 1
ATOM 3014 C CA . THR A 1 401 ? -9.469 -46.655 1.692 1.00 34.50 401 THR A CA 1
ATOM 3015 C C . THR A 1 401 ? -10.698 -47.095 0.890 1.00 34.50 401 THR A C 1
ATOM 3017 O O . THR A 1 401 ? -11.582 -47.740 1.452 1.00 34.50 401 THR A O 1
ATOM 3020 N N . ASN A 1 402 ? -10.711 -46.877 -0.428 1.00 30.31 402 ASN A N 1
ATOM 3021 C CA . ASN A 1 402 ? -11.816 -47.278 -1.308 1.00 30.31 402 ASN A CA 1
ATOM 3022 C C . ASN A 1 402 ? -11.765 -48.743 -1.791 1.00 30.31 402 ASN A C 1
ATOM 3024 O O . ASN A 1 402 ? -12.724 -49.215 -2.393 1.00 30.31 402 ASN A O 1
ATOM 3028 N N . VAL A 1 403 ? -10.701 -49.499 -1.495 1.00 29.83 403 VAL A N 1
ATOM 3029 C CA . VAL A 1 403 ? -10.565 -50.914 -1.914 1.00 29.83 403 VAL A CA 1
ATOM 3030 C C . VAL A 1 403 ? -11.086 -51.912 -0.859 1.00 29.83 403 VAL A C 1
ATOM 3032 O O . VAL A 1 403 ? -11.198 -53.105 -1.133 1.00 29.83 403 VAL A O 1
ATOM 3035 N N . ARG A 1 404 ? -11.490 -51.470 0.344 1.00 30.14 404 ARG A N 1
ATOM 3036 C CA . ARG A 1 404 ? -11.939 -52.380 1.426 1.00 30.14 404 ARG A CA 1
ATOM 3037 C C . ARG A 1 404 ? -13.448 -52.467 1.674 1.00 30.14 404 ARG A C 1
ATOM 3039 O O . ARG A 1 404 ? -13.858 -53.224 2.548 1.00 30.14 404 ARG A O 1
ATOM 3046 N N . THR A 1 405 ? -14.288 -51.804 0.885 1.00 29.86 405 THR A N 1
ATOM 3047 C CA . THR A 1 405 ? -15.758 -51.897 1.015 1.00 29.86 405 THR A CA 1
ATOM 3048 C C . THR A 1 405 ? -16.418 -53.001 0.178 1.00 29.86 405 THR A C 1
ATOM 3050 O O . THR A 1 405 ? -17.630 -53.160 0.265 1.00 29.86 405 THR A O 1
ATOM 3053 N N . PHE A 1 406 ? -15.660 -53.831 -0.552 1.00 27.09 406 PHE A N 1
ATOM 3054 C CA . PHE A 1 406 ? -16.229 -54.904 -1.393 1.00 27.09 406 PHE A CA 1
ATOM 3055 C C . PHE A 1 406 ? -15.987 -56.351 -0.922 1.00 27.09 406 PHE A C 1
ATOM 3057 O O . PHE A 1 406 ? -16.416 -57.284 -1.596 1.00 27.09 406 PHE A O 1
ATOM 3064 N N . ALA A 1 407 ? -15.364 -56.585 0.239 1.00 29.03 407 ALA A N 1
ATOM 3065 C CA . ALA A 1 407 ? -15.022 -57.944 0.679 1.00 29.03 407 ALA A CA 1
ATOM 3066 C C . ALA A 1 407 ? -15.321 -58.202 2.167 1.00 29.03 407 ALA A C 1
ATOM 3068 O O . ALA A 1 407 ? -14.408 -58.360 2.970 1.00 29.03 407 ALA A O 1
ATOM 3069 N N . ALA A 1 408 ? -16.601 -58.267 2.548 1.00 28.89 408 ALA A N 1
ATOM 3070 C CA . ALA A 1 408 ? -17.017 -58.877 3.819 1.00 28.89 408 ALA A CA 1
ATOM 3071 C C . ALA A 1 408 ? -18.483 -59.357 3.788 1.00 28.89 408 ALA A C 1
ATOM 3073 O O . ALA A 1 408 ? -19.302 -58.977 4.619 1.00 28.89 408 ALA A O 1
ATOM 3074 N N . GLY A 1 409 ? -18.826 -60.214 2.824 1.00 27.59 409 GLY A N 1
ATOM 3075 C CA . GLY A 1 409 ? -20.017 -61.062 2.890 1.00 27.59 409 GLY A CA 1
ATOM 3076 C C . GLY A 1 409 ? -19.588 -62.525 2.960 1.00 27.59 409 GLY A C 1
ATOM 3077 O O . GLY A 1 409 ? -19.210 -63.088 1.939 1.00 27.59 409 GLY A O 1
ATOM 3078 N N . GLY A 1 410 ? -19.611 -63.155 4.143 1.00 25.52 410 GLY A N 1
ATOM 3079 C CA . GLY A 1 410 ? -19.208 -64.564 4.239 1.00 25.52 410 GLY A CA 1
ATOM 3080 C C . GLY A 1 410 ? -19.136 -65.196 5.633 1.00 25.52 410 GLY A C 1
ATOM 3081 O O . GLY A 1 410 ? -18.059 -65.354 6.178 1.00 25.52 410 GLY A O 1
ATOM 3082 N N . LYS A 1 411 ? -20.300 -65.657 6.112 1.00 28.45 411 LYS A N 1
ATOM 3083 C CA . LYS A 1 411 ? -20.573 -66.866 6.933 1.00 28.45 411 LYS A CA 1
ATOM 3084 C C . LYS A 1 411 ? -20.009 -67.068 8.367 1.00 28.45 411 LYS A C 1
ATOM 3086 O O . LYS A 1 411 ? -18.822 -67.125 8.642 1.00 28.45 411 LYS A O 1
ATOM 3091 N N . LYS A 1 412 ? -21.004 -67.362 9.223 1.00 31.11 412 LYS A N 1
ATOM 3092 C CA . LYS A 1 412 ? -21.086 -67.895 10.602 1.00 31.11 412 LYS A CA 1
ATOM 3093 C C . LYS A 1 412 ? -20.307 -69.186 10.934 1.00 31.11 412 LYS A C 1
ATOM 3095 O O . LYS A 1 412 ? -20.279 -70.097 10.110 1.00 31.11 412 LYS A O 1
ATOM 3100 N N . LYS A 1 413 ? -19.966 -69.316 12.234 1.00 29.69 413 LYS A N 1
ATOM 3101 C CA . LYS A 1 413 ? -20.194 -70.410 13.243 1.00 29.69 413 LYS A CA 1
ATOM 3102 C C . LYS A 1 413 ? -19.063 -70.282 14.295 1.00 29.69 413 LYS A C 1
ATOM 3104 O O . LYS A 1 413 ? -17.943 -70.045 13.884 1.00 29.69 413 LYS A O 1
ATOM 3109 N N . GLY A 1 414 ? -19.170 -70.370 15.623 1.00 27.14 414 GLY A N 1
ATOM 3110 C CA . GLY A 1 414 ? -20.155 -70.819 16.609 1.00 27.14 414 GLY A CA 1
ATOM 3111 C C . GLY A 1 414 ? -19.384 -71.578 17.715 1.00 27.14 414 GLY A C 1
ATOM 3112 O O . GLY A 1 414 ? -18.714 -72.538 17.365 1.00 27.14 414 GLY A O 1
ATOM 3113 N N . SER A 1 415 ? -19.442 -71.151 18.991 1.00 26.62 415 SER A N 1
ATOM 3114 C CA . SER A 1 415 ? -19.322 -71.942 20.252 1.00 26.62 415 SER A CA 1
ATOM 3115 C C . SER A 1 415 ? -18.718 -71.131 21.423 1.00 26.62 415 SER A C 1
ATOM 3117 O O . SER A 1 415 ? -18.065 -70.116 21.221 1.00 26.62 415 SER A O 1
ATOM 3119 N N . LYS A 1 416 ? -19.042 -71.569 22.644 1.00 27.89 416 LYS A N 1
ATOM 3120 C CA . LYS A 1 416 ? -19.153 -70.861 23.932 1.00 27.89 416 LYS A CA 1
ATOM 3121 C C . LYS A 1 416 ? -17.863 -70.790 24.777 1.00 27.89 416 LYS A C 1
ATOM 3123 O O . LYS A 1 416 ? -17.136 -71.770 24.843 1.00 27.89 416 LYS A O 1
ATOM 3128 N N . GLY A 1 417 ? -17.776 -69.727 25.594 1.00 25.45 417 GLY A N 1
ATOM 3129 C CA . GLY A 1 417 ? -17.466 -69.796 27.039 1.00 25.45 417 GLY A CA 1
ATOM 3130 C C . GLY A 1 417 ? -16.050 -69.426 27.514 1.00 25.45 417 GLY A C 1
ATOM 3131 O O . GLY A 1 417 ? -15.102 -70.132 27.204 1.00 25.45 417 GLY A O 1
ATOM 3132 N N . GLY A 1 418 ? -15.938 -68.403 28.377 1.00 23.69 418 GLY A N 1
ATOM 3133 C CA . GLY A 1 418 ? -14.799 -68.212 29.300 1.00 23.69 418 GLY A CA 1
ATOM 3134 C C . GLY A 1 418 ? -14.380 -66.751 29.511 1.00 23.69 418 GLY A C 1
ATOM 3135 O O . GLY A 1 418 ? -14.241 -66.012 28.548 1.00 23.69 418 GLY A O 1
ATOM 3136 N N . GLY A 1 419 ? -14.234 -66.326 30.769 1.00 25.03 419 GLY A N 1
ATOM 3137 C CA . GLY A 1 419 ? -14.051 -64.932 31.191 1.00 25.03 419 GLY A CA 1
ATOM 3138 C C . GLY A 1 419 ? -12.720 -64.246 30.832 1.00 25.03 419 GLY A C 1
ATOM 3139 O O . GLY A 1 419 ? -11.703 -64.892 30.627 1.00 25.03 419 GLY A O 1
ATOM 3140 N N . ALA A 1 420 ? -12.794 -62.909 30.850 1.00 29.92 420 ALA A N 1
ATOM 3141 C CA . ALA A 1 420 ? -11.762 -61.903 31.144 1.00 29.92 420 ALA A CA 1
ATOM 3142 C C . ALA A 1 420 ? -10.382 -61.972 30.448 1.00 29.92 420 ALA A C 1
ATOM 3144 O O . ALA A 1 420 ? -9.510 -62.725 30.858 1.00 29.92 420 ALA A O 1
ATOM 3145 N N . ALA A 1 421 ? -10.138 -61.033 29.525 1.00 25.16 421 ALA A N 1
ATOM 3146 C CA . ALA A 1 421 ? -8.944 -60.175 29.488 1.00 25.16 421 ALA A CA 1
ATOM 3147 C C . ALA A 1 421 ? -9.102 -59.119 28.380 1.00 25.16 421 ALA A C 1
ATOM 3149 O O . ALA A 1 421 ? -9.501 -59.412 27.255 1.00 25.16 421 ALA A O 1
ATOM 3150 N N . THR A 1 422 ? -8.804 -57.871 28.721 1.00 34.47 422 THR A N 1
ATOM 3151 C CA . THR A 1 422 ? -8.582 -56.758 27.799 1.00 34.47 422 THR A CA 1
ATOM 3152 C C . THR A 1 422 ? -7.366 -57.041 26.922 1.00 34.47 422 THR A C 1
ATOM 3154 O O . THR A 1 422 ? -6.286 -57.200 27.474 1.00 34.47 422 THR A O 1
ATOM 3157 N N . ASP A 1 423 ? -7.501 -57.023 25.595 1.00 25.91 423 ASP A N 1
ATOM 3158 C CA . ASP A 1 423 ? -6.370 -56.756 24.699 1.00 25.91 423 ASP A CA 1
ATOM 3159 C C . ASP A 1 423 ? -6.858 -56.267 23.327 1.00 25.91 423 ASP A C 1
ATOM 3161 O O . ASP A 1 423 ? -7.465 -56.995 22.540 1.00 25.91 423 ASP A O 1
ATOM 3165 N N . ALA A 1 424 ? -6.598 -54.991 23.043 1.00 26.72 424 ALA A N 1
ATOM 3166 C CA . ALA A 1 424 ? -6.705 -54.420 21.706 1.00 26.72 424 ALA A CA 1
ATOM 3167 C C . ALA A 1 424 ? -5.430 -54.771 20.909 1.00 26.72 424 ALA A C 1
ATOM 3169 O O . ALA A 1 424 ? -4.331 -54.655 21.461 1.00 26.72 424 ALA A O 1
ATOM 3170 N N . PRO A 1 425 ? -5.511 -55.147 19.617 1.00 28.34 425 PRO A N 1
ATOM 3171 C CA . PRO A 1 425 ? -4.318 -55.437 18.828 1.00 28.34 425 PRO A CA 1
ATOM 3172 C C . PRO A 1 425 ? -3.436 -54.186 18.703 1.00 28.34 425 PRO A C 1
ATOM 3174 O O . PRO A 1 425 ? -3.874 -53.130 18.240 1.00 28.34 425 PRO A O 1
ATOM 3177 N N . LYS A 1 426 ? -2.182 -54.311 19.149 1.00 29.45 426 LYS A N 1
ATOM 3178 C CA . LYS A 1 426 ? -1.183 -53.240 19.229 1.00 29.45 426 LYS A CA 1
ATOM 3179 C C . LYS A 1 426 ? -0.813 -52.700 17.843 1.00 29.45 426 LYS A C 1
ATOM 3181 O O . LYS A 1 426 ? -0.459 -53.448 16.934 1.00 29.45 426 LYS A O 1
ATOM 3186 N N . ALA A 1 427 ? -0.751 -51.372 17.751 1.00 30.92 427 ALA A N 1
ATOM 3187 C CA . ALA A 1 427 ? -0.234 -50.562 16.642 1.00 30.92 427 ALA A CA 1
ATOM 3188 C C . ALA A 1 427 ? 1.232 -50.859 16.226 1.00 30.92 427 ALA A C 1
ATOM 3190 O O . ALA A 1 427 ? 1.778 -50.184 15.359 1.00 30.92 427 ALA A O 1
ATOM 3191 N N . SER A 1 428 ? 1.876 -51.866 16.821 1.00 29.78 428 SER A N 1
ATOM 3192 C CA . SER A 1 428 ? 3.263 -52.260 16.566 1.00 29.78 428 SER A CA 1
ATOM 3193 C C . SER A 1 428 ? 3.453 -53.159 15.338 1.00 29.78 428 SER A C 1
ATOM 3195 O O . SER A 1 428 ? 4.586 -53.350 14.907 1.00 29.78 428 SER A O 1
ATOM 3197 N N . ILE A 1 429 ? 2.380 -53.753 14.800 1.00 30.62 429 ILE A N 1
ATOM 3198 C CA . ILE A 1 429 ? 2.455 -54.621 13.607 1.00 30.62 429 ILE A CA 1
ATOM 3199 C C . ILE A 1 429 ? 2.384 -53.772 12.327 1.00 30.62 429 ILE A C 1
ATOM 3201 O O . ILE A 1 429 ? 3.216 -53.929 11.438 1.00 30.62 429 ILE A O 1
ATOM 3205 N N . LEU A 1 430 ? 1.490 -52.775 12.296 1.00 32.59 430 LEU A N 1
ATOM 3206 C CA . LEU A 1 430 ? 1.361 -51.812 11.192 1.00 32.59 430 LEU A CA 1
ATOM 3207 C C . LEU A 1 430 ? 2.624 -50.963 10.987 1.00 32.59 430 LEU A C 1
ATOM 3209 O O . LEU A 1 430 ? 2.983 -50.666 9.851 1.00 32.59 430 LEU A O 1
ATOM 3213 N N . SER A 1 431 ? 3.329 -50.599 12.063 1.00 33.28 431 SER A N 1
ATOM 3214 C CA . SER A 1 431 ? 4.578 -49.837 11.960 1.00 33.28 431 SER A CA 1
ATOM 3215 C C . SER A 1 431 ? 5.729 -50.659 11.374 1.00 33.28 431 SER A C 1
ATOM 3217 O O . SER A 1 431 ? 6.532 -50.113 10.623 1.00 33.28 431 SER A O 1
ATOM 3219 N N . LYS A 1 432 ? 5.791 -51.970 11.649 1.00 30.00 432 LYS A N 1
ATOM 3220 C CA . LYS A 1 432 ? 6.827 -52.859 11.098 1.00 30.00 432 LYS A CA 1
ATOM 3221 C C . LYS A 1 432 ? 6.607 -53.181 9.618 1.00 30.00 432 LYS A C 1
ATOM 3223 O O . LYS A 1 432 ? 7.571 -53.160 8.862 1.00 30.00 432 LYS A O 1
ATOM 3228 N N . GLU A 1 433 ? 5.368 -53.403 9.177 1.00 32.94 433 GLU A N 1
ATOM 3229 C CA . GLU A 1 433 ? 5.070 -53.654 7.753 1.00 32.94 433 GLU A CA 1
ATOM 3230 C C . GLU A 1 433 ? 5.263 -52.413 6.863 1.00 32.94 433 GLU A C 1
ATOM 3232 O O . GLU A 1 433 ? 5.670 -52.534 5.705 1.00 32.94 433 GLU A O 1
ATOM 3237 N N . LEU A 1 434 ? 5.028 -51.208 7.396 1.00 35.75 434 LEU A N 1
ATOM 3238 C CA . LEU A 1 434 ? 5.326 -49.949 6.701 1.00 35.75 434 LEU A CA 1
ATOM 3239 C C . LEU A 1 434 ? 6.836 -49.689 6.586 1.00 35.75 434 LEU A C 1
ATOM 3241 O O . LEU A 1 434 ? 7.283 -49.228 5.539 1.00 35.75 434 LEU A O 1
ATOM 3245 N N . LEU A 1 435 ? 7.619 -50.028 7.618 1.00 33.59 435 LEU A N 1
ATOM 3246 C CA . LEU A 1 435 ? 9.083 -49.897 7.607 1.00 33.59 435 LEU A CA 1
ATOM 3247 C C . LEU A 1 435 ? 9.744 -50.832 6.581 1.00 33.59 435 LEU A C 1
ATOM 3249 O O . LEU A 1 435 ? 10.584 -50.384 5.803 1.00 33.59 435 LEU A O 1
ATOM 3253 N N . VAL A 1 436 ? 9.311 -52.098 6.515 1.00 33.47 436 VAL A N 1
ATOM 3254 C CA . VAL A 1 436 ? 9.857 -53.096 5.572 1.00 33.47 436 VAL A CA 1
ATOM 3255 C C . VAL A 1 436 ? 9.577 -52.721 4.110 1.00 33.47 436 VAL A C 1
ATOM 3257 O O . VAL A 1 436 ? 10.424 -52.923 3.243 1.00 33.47 436 VAL A O 1
ATOM 3260 N N . ASN A 1 437 ? 8.428 -52.103 3.819 1.00 35.28 437 ASN A N 1
ATOM 3261 C CA . ASN A 1 437 ? 8.103 -51.641 2.465 1.00 35.28 437 ASN A CA 1
ATOM 3262 C C . ASN A 1 437 ? 8.858 -50.365 2.042 1.00 35.28 437 ASN A C 1
ATOM 3264 O O . ASN A 1 437 ? 8.938 -50.075 0.846 1.00 35.28 437 ASN A O 1
ATOM 3268 N N . TYR A 1 438 ? 9.414 -49.606 2.993 1.00 36.16 438 TYR A N 1
ATOM 3269 C CA . TYR A 1 438 ? 10.106 -48.342 2.720 1.00 36.16 438 TYR A CA 1
ATOM 3270 C C . TYR A 1 438 ? 11.609 -48.526 2.459 1.00 36.16 438 TYR A C 1
ATOM 3272 O O . TYR A 1 438 ? 12.164 -47.852 1.589 1.00 36.16 438 TYR A O 1
ATOM 3280 N N . GLU A 1 439 ? 12.266 -49.483 3.127 1.00 37.31 439 GLU A N 1
ATOM 3281 C CA . GLU A 1 439 ? 13.686 -49.799 2.882 1.00 37.31 439 GLU A CA 1
ATOM 3282 C C . GLU A 1 439 ? 13.945 -50.298 1.447 1.00 37.31 439 GLU A C 1
ATOM 3284 O O . GLU A 1 439 ? 15.015 -50.061 0.887 1.00 37.31 439 GLU A O 1
ATOM 3289 N N . GLY A 1 440 ? 12.944 -50.900 0.795 1.00 32.69 440 GLY A N 1
ATOM 3290 C CA . GLY A 1 440 ? 13.038 -51.379 -0.589 1.00 32.69 440 GLY A CA 1
ATOM 3291 C C . GLY A 1 440 ? 12.973 -50.302 -1.684 1.00 32.69 440 GLY A C 1
ATOM 3292 O O . GLY A 1 440 ? 13.184 -50.632 -2.850 1.00 32.69 440 GLY A O 1
ATOM 3293 N N . ARG A 1 441 ? 12.675 -49.032 -1.356 1.00 37.72 441 ARG A N 1
ATOM 3294 C CA . ARG A 1 441 ? 12.461 -47.945 -2.344 1.00 37.72 441 ARG A CA 1
ATOM 3295 C C . ARG A 1 441 ? 13.502 -46.817 -2.304 1.00 37.72 441 ARG A C 1
ATOM 3297 O O . ARG A 1 441 ? 13.372 -45.846 -3.047 1.00 37.72 441 ARG A O 1
ATOM 3304 N N . MET A 1 442 ? 14.542 -46.932 -1.478 1.00 32.62 442 MET A N 1
ATOM 3305 C CA . MET A 1 442 ? 15.644 -45.962 -1.441 1.00 32.62 442 MET A CA 1
ATOM 3306 C C . MET A 1 442 ? 16.567 -46.119 -2.672 1.00 32.62 442 MET A C 1
ATOM 3308 O O . MET A 1 442 ? 16.986 -47.240 -2.979 1.00 32.62 442 MET A O 1
ATOM 3312 N N . PRO A 1 443 ? 16.950 -45.033 -3.372 1.00 30.83 443 PRO A N 1
ATOM 3313 C CA . PRO A 1 443 ? 17.970 -45.087 -4.421 1.00 30.83 443 PRO A CA 1
ATOM 3314 C C . PRO A 1 443 ? 19.309 -45.610 -3.867 1.00 30.83 443 PRO A C 1
ATOM 3316 O O . PRO A 1 443 ? 19.814 -45.097 -2.872 1.00 30.83 443 PRO A O 1
ATOM 3319 N N . LYS A 1 444 ? 19.925 -46.603 -4.528 1.00 32.66 444 LYS A N 1
ATOM 3320 C CA . LYS A 1 444 ? 21.155 -47.313 -4.092 1.00 32.66 444 LYS A CA 1
ATOM 3321 C C . LYS A 1 444 ? 22.462 -46.484 -4.094 1.00 32.66 444 LYS A C 1
ATOM 3323 O O . LYS A 1 444 ? 23.546 -47.049 -4.218 1.00 32.66 444 LYS A O 1
ATOM 3328 N N . ARG A 1 445 ? 22.419 -45.158 -3.958 1.00 32.88 445 ARG A N 1
ATOM 3329 C CA . ARG A 1 445 ? 23.629 -44.318 -3.871 1.00 32.88 445 ARG A CA 1
ATOM 3330 C C . ARG A 1 445 ? 23.464 -43.197 -2.852 1.00 32.88 445 ARG A C 1
ATOM 3332 O O . ARG A 1 445 ? 23.173 -42.076 -3.234 1.00 32.88 445 ARG A O 1
ATOM 3339 N N . PHE A 1 446 ? 23.710 -43.495 -1.578 1.00 27.39 446 PHE A N 1
ATOM 3340 C CA . PHE A 1 446 ? 24.040 -42.483 -0.570 1.00 27.39 446 PHE A CA 1
ATOM 3341 C C . PHE A 1 446 ? 24.950 -43.095 0.508 1.00 27.39 446 PHE A C 1
ATOM 3343 O O . PHE A 1 446 ? 24.540 -44.061 1.154 1.00 27.39 446 PHE A O 1
ATOM 3350 N N . PRO A 1 447 ? 26.173 -42.575 0.727 1.00 29.86 447 PRO A N 1
ATOM 3351 C CA . PRO A 1 447 ? 27.042 -43.034 1.796 1.00 29.86 447 PRO A CA 1
ATOM 3352 C C . PRO A 1 447 ? 26.895 -42.090 2.994 1.00 29.86 447 PRO A C 1
ATOM 3354 O O . PRO A 1 447 ? 27.650 -41.137 3.124 1.00 29.86 447 PRO A O 1
ATOM 3357 N N . MET A 1 448 ? 25.916 -42.318 3.868 1.00 32.75 448 MET A N 1
ATOM 3358 C CA . MET A 1 448 ? 25.963 -41.789 5.237 1.00 32.75 448 MET A CA 1
ATOM 3359 C C . MET A 1 448 ? 25.008 -42.575 6.139 1.00 32.75 448 MET A C 1
ATOM 3361 O O . MET A 1 448 ? 23.818 -42.697 5.855 1.00 32.75 448 MET A O 1
ATOM 3365 N N . ARG A 1 449 ? 25.540 -43.135 7.233 1.00 32.00 449 ARG A N 1
ATOM 3366 C CA . ARG A 1 449 ? 24.746 -43.775 8.290 1.00 32.00 449 ARG A CA 1
ATOM 3367 C C . ARG A 1 449 ? 24.008 -42.684 9.068 1.00 32.00 449 ARG A C 1
ATOM 3369 O O . ARG A 1 449 ? 24.579 -42.075 9.965 1.00 32.00 449 ARG A O 1
ATOM 3376 N N . ILE A 1 450 ? 22.744 -42.447 8.732 1.00 39.81 450 ILE A N 1
ATOM 3377 C CA . ILE A 1 450 ? 21.838 -41.652 9.569 1.00 39.81 450 ILE A CA 1
ATOM 3378 C C . ILE A 1 450 ? 21.658 -42.408 10.893 1.00 39.81 450 ILE A C 1
ATOM 3380 O O . ILE A 1 450 ? 21.332 -43.597 10.885 1.00 39.81 450 ILE A O 1
ATOM 3384 N N . SER A 1 451 ? 21.910 -41.755 12.031 1.00 38.09 451 SER A N 1
ATOM 3385 C CA . SER A 1 451 ? 21.750 -42.397 13.340 1.00 38.09 451 SER A CA 1
ATOM 3386 C C . SER A 1 451 ? 20.278 -42.747 13.589 1.00 38.09 451 SER A C 1
ATOM 3388 O O . SER A 1 451 ? 19.369 -42.003 13.208 1.00 38.09 451 SER A O 1
ATOM 3390 N N . SER A 1 452 ? 20.018 -43.879 14.250 1.00 35.84 452 SER A N 1
ATOM 3391 C CA . SER A 1 452 ? 18.650 -44.322 14.568 1.00 35.84 452 SER A CA 1
ATOM 3392 C C . SER A 1 452 ? 17.875 -43.290 15.397 1.00 35.84 452 SER A C 1
ATOM 3394 O O . SER A 1 452 ? 16.655 -43.189 15.271 1.00 35.84 452 SER A O 1
ATOM 3396 N N . ALA A 1 453 ? 18.582 -42.472 16.183 1.00 37.81 453 ALA A N 1
ATOM 3397 C CA . ALA A 1 453 ? 18.013 -41.384 16.967 1.00 37.81 453 ALA A CA 1
ATOM 3398 C C . ALA A 1 453 ? 17.450 -40.254 16.086 1.00 37.81 453 ALA A C 1
ATOM 3400 O O . ALA A 1 453 ? 16.338 -39.791 16.334 1.00 37.81 453 ALA A O 1
ATOM 3401 N N . LEU A 1 454 ? 18.163 -39.856 15.023 1.00 43.12 454 LEU A N 1
ATOM 3402 C CA . LEU A 1 454 ? 17.704 -38.802 14.112 1.00 43.12 454 LEU A CA 1
ATOM 3403 C C . LEU A 1 454 ? 16.491 -39.266 13.294 1.00 43.12 454 LEU A C 1
ATOM 3405 O O . LEU A 1 454 ? 15.533 -38.514 13.121 1.00 43.12 454 LEU A O 1
ATOM 3409 N N . LEU A 1 455 ? 16.490 -40.530 12.858 1.00 42.16 455 LEU A N 1
ATOM 3410 C CA . LEU A 1 455 ? 15.353 -41.117 12.149 1.00 42.16 455 LEU A CA 1
ATOM 3411 C C . LEU A 1 455 ? 14.111 -41.215 13.054 1.00 42.16 455 LEU A C 1
ATOM 3413 O O . LEU A 1 455 ? 13.005 -40.883 12.628 1.00 42.16 455 LEU A O 1
ATOM 3417 N N . SER A 1 456 ? 14.298 -41.615 14.317 1.00 39.81 456 SER A N 1
ATOM 3418 C CA . SER A 1 456 ? 13.219 -41.689 15.309 1.00 39.81 456 SER A CA 1
ATOM 3419 C C . SER A 1 456 ? 12.640 -40.309 15.623 1.00 39.81 456 SER A C 1
ATOM 3421 O O . SER A 1 456 ? 11.422 -40.167 15.689 1.00 39.81 456 SER A O 1
ATOM 3423 N N . TRP A 1 457 ? 13.484 -39.280 15.744 1.00 45.28 457 TRP A N 1
ATOM 3424 C CA . TRP A 1 457 ? 13.044 -37.904 15.984 1.00 45.28 457 TRP A CA 1
ATOM 3425 C C . TRP A 1 457 ? 12.253 -37.332 14.797 1.00 45.28 457 TRP A C 1
ATOM 3427 O O . TRP A 1 457 ? 11.173 -36.777 14.990 1.00 45.28 457 TRP A O 1
ATOM 3437 N N . ILE A 1 458 ? 12.718 -37.541 13.557 1.00 44.00 458 ILE A N 1
ATOM 3438 C CA . ILE A 1 458 ? 12.006 -37.109 12.339 1.00 44.00 458 ILE A CA 1
ATOM 3439 C C . ILE A 1 458 ? 10.626 -37.782 12.239 1.00 44.00 458 ILE A C 1
ATOM 3441 O O . ILE A 1 458 ? 9.628 -37.121 11.934 1.00 44.00 458 ILE A O 1
ATOM 3445 N N . LEU A 1 459 ? 10.546 -39.084 12.533 1.00 43.44 459 LEU A N 1
ATOM 3446 C CA . LEU A 1 459 ? 9.287 -39.832 12.526 1.00 43.44 459 LEU A CA 1
ATOM 3447 C C . LEU A 1 459 ? 8.341 -39.384 13.648 1.00 43.44 459 LEU A C 1
ATOM 3449 O O . LEU A 1 459 ? 7.137 -39.279 13.418 1.00 43.44 459 LEU A O 1
ATOM 3453 N N . GLU A 1 460 ? 8.862 -39.057 14.831 1.00 42.53 460 GLU A N 1
ATOM 3454 C CA . GLU A 1 460 ? 8.062 -38.560 15.954 1.00 42.53 460 GLU A CA 1
ATOM 3455 C C . GLU A 1 460 ? 7.459 -37.173 15.661 1.00 42.53 460 GLU A C 1
ATOM 3457 O O . GLU A 1 460 ? 6.280 -36.938 15.942 1.00 42.53 460 GLU A O 1
ATOM 3462 N N . GLN A 1 461 ? 8.213 -36.280 15.009 1.00 42.84 461 GLN A N 1
ATOM 3463 C CA . GLN A 1 461 ? 7.708 -34.971 14.570 1.00 42.84 461 GLN A CA 1
ATOM 3464 C C . GLN A 1 461 ? 6.674 -35.089 13.438 1.00 42.84 461 GLN A C 1
ATOM 3466 O O . GLN A 1 461 ? 5.686 -34.350 13.416 1.00 42.84 461 GLN A O 1
ATOM 3471 N N . GLY A 1 462 ? 6.847 -36.055 12.529 1.00 38.53 462 GLY A N 1
ATOM 3472 C CA . GLY A 1 462 ? 5.856 -36.380 11.500 1.00 38.53 462 GLY A CA 1
ATOM 3473 C C . GLY A 1 462 ? 4.556 -36.945 12.086 1.00 38.53 462 GLY A C 1
ATOM 3474 O O . GLY A 1 462 ? 3.461 -36.517 11.710 1.00 38.53 462 GLY A O 1
ATOM 3475 N N . LEU A 1 463 ? 4.663 -37.852 13.064 1.00 37.00 463 LEU A N 1
ATOM 3476 C CA . LEU A 1 463 ? 3.521 -38.527 13.685 1.00 37.00 463 LEU A CA 1
ATOM 3477 C C . LEU A 1 463 ? 2.677 -37.602 14.577 1.00 37.00 463 LEU A C 1
ATOM 3479 O O . LEU A 1 463 ? 1.452 -37.762 14.613 1.00 37.00 463 LEU A O 1
ATOM 3483 N N . ARG A 1 464 ? 3.285 -36.593 15.223 1.00 34.25 464 ARG A N 1
ATOM 3484 C CA . ARG A 1 464 ? 2.574 -35.600 16.056 1.00 34.25 464 ARG A CA 1
ATOM 3485 C C . ARG A 1 464 ? 1.553 -34.755 15.277 1.00 34.25 464 ARG A C 1
ATOM 3487 O O . ARG A 1 464 ? 0.583 -34.298 15.879 1.00 34.25 464 ARG A O 1
ATOM 3494 N N . LYS A 1 465 ? 1.687 -34.608 13.948 1.00 36.44 465 LYS A N 1
ATOM 3495 C CA . LYS A 1 465 ? 0.670 -33.954 13.092 1.00 36.44 465 LYS A CA 1
ATOM 3496 C C . LYS A 1 465 ? -0.469 -34.887 12.662 1.00 36.44 465 LYS A C 1
ATOM 3498 O O . LYS A 1 465 ? -1.595 -34.426 12.481 1.00 36.44 465 LYS A O 1
ATOM 3503 N N . THR A 1 466 ? -0.240 -36.197 12.575 1.00 33.94 466 THR A N 1
ATOM 3504 C CA . THR A 1 466 ? -1.298 -37.190 12.285 1.00 33.94 466 THR A CA 1
ATOM 3505 C C . THR A 1 466 ? -2.260 -37.423 13.452 1.00 33.94 466 THR A C 1
ATOM 3507 O O . THR A 1 466 ? -3.401 -37.826 13.229 1.00 33.94 466 THR A O 1
ATOM 3510 N N . THR A 1 467 ? -1.887 -37.089 14.690 1.00 32.25 467 THR A N 1
ATOM 3511 C CA . THR A 1 467 ? -2.800 -37.141 15.848 1.00 32.25 467 THR A CA 1
ATOM 3512 C C . THR A 1 467 ? -3.980 -36.163 15.722 1.00 32.25 467 THR A C 1
ATOM 3514 O O . THR A 1 467 ? -5.029 -36.382 16.328 1.00 32.25 467 THR A O 1
ATOM 3517 N N . LEU A 1 468 ? -3.866 -35.134 14.870 1.00 32.62 468 LEU A N 1
ATOM 3518 C CA . LEU A 1 468 ? -4.959 -34.211 14.541 1.00 32.62 468 LEU A CA 1
ATOM 3519 C C . LEU A 1 468 ? -6.018 -34.848 13.615 1.00 32.62 468 LEU A C 1
ATOM 3521 O O . LEU A 1 468 ? -7.183 -34.455 13.642 1.00 32.62 468 LEU A O 1
ATOM 3525 N N . VAL A 1 469 ? -5.647 -35.884 12.852 1.00 32.31 469 VAL A N 1
ATOM 3526 C CA . VAL A 1 469 ? -6.586 -36.682 12.041 1.00 32.31 469 VAL A CA 1
ATOM 3527 C C . VAL A 1 469 ? -7.429 -37.599 12.936 1.00 32.31 469 VAL A C 1
ATOM 3529 O O . VAL A 1 469 ? -8.604 -37.824 12.654 1.00 32.31 469 VAL A O 1
ATOM 3532 N N . ARG A 1 470 ? -6.887 -38.037 14.082 1.00 29.47 470 ARG A N 1
ATOM 3533 C CA . ARG A 1 470 ? -7.611 -38.868 15.059 1.00 29.47 470 ARG A CA 1
ATOM 3534 C C . ARG A 1 470 ? -8.782 -38.114 15.701 1.00 29.47 470 ARG A C 1
ATOM 3536 O O . ARG A 1 470 ? -9.889 -38.634 15.723 1.00 29.47 470 ARG A O 1
ATOM 3543 N N . ARG A 1 471 ? -8.602 -36.833 16.057 1.00 30.66 471 ARG A N 1
ATOM 3544 C CA . ARG A 1 471 ? -9.692 -35.986 16.595 1.00 30.66 471 ARG A CA 1
ATOM 3545 C C . ARG A 1 471 ? -10.808 -35.688 15.586 1.00 30.66 471 ARG A C 1
ATOM 3547 O O . ARG A 1 471 ? -11.945 -35.474 15.997 1.00 30.66 471 ARG A O 1
ATOM 3554 N N . ARG A 1 472 ? -10.522 -35.694 14.277 1.00 30.30 472 ARG A N 1
ATOM 3555 C CA . ARG A 1 472 ? -11.541 -35.481 13.230 1.00 30.30 472 ARG A CA 1
ATOM 3556 C C . ARG A 1 472 ? -12.315 -36.764 12.898 1.00 30.30 472 ARG A C 1
ATOM 3558 O O . ARG A 1 472 ? -13.491 -36.672 12.570 1.00 30.30 472 ARG A O 1
ATOM 3565 N N . ILE A 1 473 ? -11.700 -37.939 13.061 1.00 31.69 473 ILE A N 1
ATOM 3566 C CA . ILE A 1 473 ? -12.363 -39.248 12.913 1.00 31.69 473 ILE A CA 1
ATOM 3567 C C . ILE A 1 473 ? -13.179 -39.604 14.169 1.00 31.69 473 ILE A C 1
ATOM 3569 O O . ILE A 1 473 ? -14.315 -40.063 14.049 1.00 31.69 473 ILE A O 1
ATOM 3573 N N . ASP A 1 474 ? -12.677 -39.291 15.367 1.00 32.62 474 ASP A N 1
ATOM 3574 C CA . ASP A 1 474 ? -13.414 -39.516 16.618 1.00 32.62 474 ASP A CA 1
ATOM 3575 C C . ASP A 1 474 ? -14.673 -38.623 16.703 1.00 32.62 474 ASP A C 1
ATOM 3577 O O . ASP A 1 474 ? -15.733 -39.087 17.124 1.00 32.62 474 ASP A O 1
ATOM 3581 N N . ASN A 1 475 ? -14.632 -37.390 16.173 1.00 32.00 475 ASN A N 1
ATOM 3582 C CA . ASN A 1 475 ? -15.811 -36.510 16.085 1.00 32.00 475 ASN A CA 1
ATOM 3583 C C . ASN A 1 475 ? -16.852 -36.927 15.025 1.00 32.00 475 ASN A C 1
ATOM 3585 O O . ASN A 1 475 ? -18.011 -36.517 15.117 1.00 32.00 475 ASN A O 1
ATOM 3589 N N . ILE A 1 476 ? -16.484 -37.761 14.047 1.00 32.66 476 ILE A N 1
ATOM 3590 C CA . ILE A 1 476 ? -17.435 -38.360 13.089 1.00 32.66 476 ILE A CA 1
ATOM 3591 C C . ILE A 1 476 ? -18.105 -39.608 13.702 1.00 32.66 476 ILE A C 1
ATOM 3593 O O . ILE A 1 476 ? -19.270 -39.897 13.421 1.00 32.66 476 ILE A O 1
ATOM 3597 N N . SER A 1 477 ? -17.428 -40.296 14.628 1.00 30.88 477 SER A N 1
ATOM 3598 C CA . SER A 1 477 ? -17.973 -41.456 15.353 1.00 30.88 477 SER A CA 1
ATOM 3599 C C . SER A 1 477 ? -18.919 -41.069 16.508 1.00 30.88 477 SER A C 1
ATOM 3601 O O . SER A 1 477 ? -19.858 -41.797 16.823 1.00 30.88 477 SER A O 1
ATOM 3603 N N . VAL A 1 478 ? -18.752 -39.882 17.107 1.00 31.70 478 VAL A N 1
ATOM 3604 C CA . VAL A 1 478 ? -19.651 -39.391 18.175 1.00 31.70 478 VAL A CA 1
ATOM 3605 C C . VAL A 1 478 ? -20.971 -38.827 17.617 1.00 31.70 478 VAL A C 1
ATOM 3607 O O . VAL A 1 478 ? -22.021 -39.019 18.228 1.00 31.70 478 VAL A O 1
ATOM 3610 N N . LYS A 1 479 ? -20.979 -38.236 16.411 1.00 29.81 479 LYS A N 1
ATOM 3611 C CA . LYS A 1 479 ? -22.215 -37.735 15.766 1.00 29.81 479 LYS A CA 1
ATOM 3612 C C . LYS A 1 479 ? -23.129 -38.823 15.183 1.00 29.81 479 LYS A C 1
ATOM 3614 O O . LYS A 1 479 ? -24.285 -38.538 14.895 1.00 29.81 479 LYS A O 1
ATOM 3619 N N . SER A 1 480 ? -22.664 -40.067 15.067 1.00 31.23 480 SER A N 1
ATOM 3620 C CA . SER A 1 480 ? -23.482 -41.214 14.632 1.00 31.23 480 SER A CA 1
ATOM 3621 C C . SER A 1 480 ? -24.035 -42.064 15.790 1.00 31.23 480 SER A C 1
ATOM 3623 O O . SER A 1 480 ? -24.801 -42.993 15.550 1.00 31.23 480 SER A O 1
ATOM 3625 N N . ARG A 1 481 ? -23.724 -41.727 17.054 1.00 30.59 481 ARG A N 1
ATOM 3626 C CA . ARG A 1 481 ? -24.233 -42.427 18.256 1.00 30.59 481 ARG A CA 1
ATOM 3627 C C . ARG A 1 481 ? -25.274 -41.660 19.079 1.00 30.59 481 ARG A C 1
ATOM 3629 O O . ARG A 1 481 ? -25.721 -42.178 20.094 1.00 30.59 481 ARG A O 1
ATOM 3636 N N . VAL A 1 482 ? -25.713 -40.484 18.628 1.00 29.77 482 VAL A N 1
ATOM 3637 C CA . VAL A 1 482 ? -26.785 -39.701 19.287 1.00 29.77 482 VAL A CA 1
ATOM 3638 C C . VAL A 1 482 ? -28.148 -39.833 18.574 1.00 29.77 482 VAL A C 1
ATOM 3640 O O . VAL A 1 482 ? -29.161 -39.410 19.111 1.00 29.77 482 VAL A O 1
ATOM 3643 N N . ASN A 1 483 ? -28.223 -40.530 17.431 1.00 28.86 483 ASN A N 1
ATOM 3644 C CA . ASN A 1 483 ? -29.468 -40.748 16.667 1.00 28.86 483 ASN A CA 1
ATOM 3645 C C . ASN A 1 483 ? -29.968 -42.206 16.667 1.00 28.86 483 ASN A C 1
ATOM 3647 O O . ASN A 1 483 ? -30.476 -42.699 15.667 1.00 28.86 483 ASN A O 1
ATOM 3651 N N . LEU A 1 484 ? -29.832 -42.914 17.790 1.00 27.83 484 LEU A N 1
ATOM 3652 C CA . LEU A 1 484 ? -30.423 -44.245 17.985 1.00 27.83 484 LEU A CA 1
ATOM 3653 C C . LEU A 1 484 ? -30.859 -44.417 19.446 1.00 27.83 484 LEU A C 1
ATOM 3655 O O . LEU A 1 484 ? -30.329 -45.279 20.138 1.00 27.83 484 LEU A O 1
ATOM 3659 N N . HIS A 1 485 ? -31.774 -43.575 19.946 1.00 29.08 485 HIS A N 1
ATOM 3660 C CA . HIS A 1 485 ? -32.507 -43.872 21.190 1.00 29.08 485 HIS A CA 1
ATOM 3661 C C . HIS A 1 485 ? -33.811 -43.081 21.401 1.00 29.08 485 HIS A C 1
ATOM 3663 O O . HIS A 1 485 ? -34.117 -42.740 22.530 1.00 29.08 485 HIS A O 1
ATOM 3669 N N . VAL A 1 486 ? -34.623 -42.824 20.369 1.00 30.12 486 VAL A N 1
ATOM 3670 C CA . VAL A 1 486 ? -36.062 -42.537 20.564 1.00 30.12 486 VAL A CA 1
ATOM 3671 C C . VAL A 1 486 ? -36.831 -42.980 19.319 1.00 30.12 486 VAL A C 1
ATOM 3673 O O . VAL A 1 486 ? -37.131 -42.168 18.460 1.00 30.12 486 VAL A O 1
ATOM 3676 N N . GLU A 1 487 ? -37.143 -44.267 19.192 1.00 25.67 487 GLU A N 1
ATOM 3677 C CA . GLU A 1 487 ? -38.271 -44.704 18.358 1.00 25.67 487 GLU A CA 1
ATOM 3678 C C . GLU A 1 487 ? -38.686 -46.117 18.766 1.00 25.67 487 GLU A C 1
ATOM 3680 O O . GLU A 1 487 ? -38.008 -47.106 18.498 1.00 25.67 487 GLU A O 1
ATOM 3685 N N . GLY A 1 488 ? -39.793 -46.201 19.500 1.00 25.23 488 GLY A N 1
ATOM 3686 C CA . GLY A 1 488 ? -40.348 -47.479 19.916 1.00 25.23 488 GLY A CA 1
ATOM 3687 C C . GLY A 1 488 ? -41.322 -47.374 21.076 1.00 25.23 488 GLY A C 1
ATOM 3688 O O . GLY A 1 488 ? -41.026 -47.913 22.138 1.00 25.23 488 GLY A O 1
ATOM 3689 N N . ARG A 1 489 ? -42.473 -46.710 20.870 1.00 26.02 489 ARG A N 1
ATOM 3690 C CA . ARG A 1 489 ? -43.793 -47.134 21.395 1.00 26.02 489 ARG A CA 1
ATOM 3691 C C . ARG A 1 489 ? -44.937 -46.190 20.971 1.00 26.02 489 ARG A C 1
ATOM 3693 O O . ARG A 1 489 ? -45.094 -45.097 21.492 1.00 26.02 489 ARG A O 1
ATOM 3700 N N . THR A 1 490 ? -45.753 -46.717 20.054 1.00 27.02 490 THR A N 1
ATOM 3701 C CA . THR A 1 490 ? -47.234 -46.735 20.053 1.00 27.02 490 THR A CA 1
ATOM 3702 C C . THR A 1 490 ? -48.054 -45.433 20.012 1.00 27.02 490 THR A C 1
ATOM 3704 O O . THR A 1 490 ? -48.292 -44.797 21.027 1.00 27.02 490 THR A O 1
ATOM 3707 N N . SER A 1 491 ? -48.629 -45.185 18.826 1.00 27.25 491 SER A N 1
ATOM 3708 C CA . SER A 1 491 ? -50.066 -45.003 18.508 1.00 27.25 491 SER A CA 1
ATOM 3709 C C . SER A 1 491 ? -50.999 -44.292 19.515 1.00 27.25 491 SER A C 1
ATOM 3711 O O . SER A 1 491 ? -51.290 -44.853 20.573 1.00 27.25 491 SER A O 1
ATOM 3713 N N . LYS A 1 492 ? -51.601 -43.172 19.068 1.00 27.91 492 LYS A N 1
ATOM 3714 C CA . LYS A 1 492 ? -53.018 -42.711 19.190 1.00 27.91 492 LYS A CA 1
ATOM 3715 C C . LYS A 1 492 ? -53.026 -41.170 19.114 1.00 27.91 492 LYS A C 1
ATOM 3717 O O . LYS A 1 492 ? -52.393 -40.525 19.928 1.00 27.91 492 LYS A O 1
ATOM 3722 N N . SER A 1 493 ? -53.545 -40.566 18.041 1.00 25.92 493 SER A N 1
ATOM 3723 C CA . SER A 1 493 ? -54.951 -40.148 17.856 1.00 25.92 493 SER A CA 1
ATOM 3724 C C . SER A 1 493 ? -55.213 -38.690 18.280 1.00 25.92 493 SER A C 1
ATOM 3726 O O . SER A 1 493 ? -54.834 -38.302 19.374 1.00 25.92 493 SER A O 1
ATOM 3728 N N . LEU A 1 494 ? -55.990 -37.989 17.436 1.00 28.23 494 LEU A N 1
ATOM 3729 C CA . LEU A 1 494 ? -56.709 -36.706 17.616 1.00 28.23 494 LEU A CA 1
ATOM 3730 C C . LEU A 1 494 ? -55.903 -35.419 17.340 1.00 28.23 494 LEU A C 1
ATOM 3732 O O . LEU A 1 494 ? -54.916 -35.127 17.991 1.00 28.23 494 LEU A O 1
ATOM 3736 N N . HIS A 1 495 ? -56.176 -34.725 16.229 1.00 28.89 495 HIS A N 1
ATOM 3737 C CA . HIS A 1 495 ? -57.246 -33.729 16.002 1.00 28.89 495 HIS A CA 1
ATOM 3738 C C . HIS A 1 495 ? -56.971 -32.336 16.608 1.00 28.89 495 HIS A C 1
ATOM 3740 O O . HIS A 1 495 ? -57.245 -32.092 17.772 1.00 28.89 495 HIS A O 1
ATOM 3746 N N . ASN A 1 496 ? -56.608 -31.421 15.700 1.00 28.09 496 ASN A N 1
ATOM 3747 C CA . ASN A 1 496 ? -57.254 -30.125 15.446 1.00 28.09 496 ASN A CA 1
ATOM 3748 C C . ASN A 1 496 ? -57.103 -28.945 16.441 1.00 28.09 496 ASN A C 1
ATOM 3750 O O . ASN A 1 496 ? -57.188 -29.105 17.653 1.00 28.09 496 ASN A O 1
ATOM 3754 N N . LYS A 1 497 ? -57.088 -27.739 15.835 1.00 29.34 497 LYS A N 1
ATOM 3755 C CA . LYS A 1 497 ? -57.016 -26.354 16.374 1.00 29.34 497 LYS A CA 1
ATOM 3756 C C . LYS A 1 497 ? -55.579 -25.864 16.635 1.00 29.34 497 LYS A C 1
ATOM 3758 O O . LYS A 1 497 ? -54.829 -26.520 17.330 1.00 29.34 497 LYS A O 1
ATOM 3763 N N . GLY A 1 498 ? -55.088 -24.742 16.109 1.00 27.12 498 GLY A N 1
ATOM 3764 C CA . GLY A 1 498 ? -55.737 -23.562 15.543 1.00 27.12 498 GLY A CA 1
ATOM 3765 C C . GLY A 1 498 ? -55.419 -22.329 16.400 1.00 27.12 498 GLY A C 1
ATOM 3766 O O . GLY A 1 498 ? -55.787 -22.317 17.567 1.00 27.12 498 GLY A O 1
ATOM 3767 N N . LYS A 1 499 ? -54.856 -21.299 15.747 1.00 29.70 499 LYS A N 1
ATOM 3768 C CA . LYS A 1 499 ? -54.730 -19.874 16.135 1.00 29.70 499 LYS A CA 1
ATOM 3769 C C . LYS A 1 499 ? -53.569 -19.428 17.047 1.00 29.70 499 LYS A C 1
ATOM 3771 O O . LYS A 1 499 ? -53.489 -19.805 18.205 1.00 29.70 499 LYS A O 1
ATOM 3776 N N . ALA A 1 500 ? -52.758 -18.545 16.450 1.00 31.80 500 ALA A N 1
ATOM 3777 C CA . ALA A 1 500 ? -52.393 -17.189 16.884 1.00 31.80 500 ALA A CA 1
ATOM 3778 C C . ALA A 1 500 ? -52.184 -16.920 18.383 1.00 31.80 500 ALA A C 1
ATOM 3780 O O . ALA A 1 500 ? -53.144 -16.962 19.148 1.00 31.80 500 ALA A O 1
ATOM 3781 N N . PHE A 1 501 ? -50.974 -16.486 18.741 1.00 33.75 501 PHE A N 1
ATOM 3782 C CA . PHE A 1 501 ? -50.647 -15.076 18.997 1.00 33.75 501 PHE A CA 1
ATOM 3783 C C . PHE A 1 501 ? -49.160 -14.834 18.729 1.00 33.75 501 PHE A C 1
ATOM 3785 O O . PHE A 1 501 ? -48.390 -15.809 18.887 1.00 33.75 501 PHE A O 1
#

InterPro domains:
  IPR000808 Iron-sulfur cluster carrier protein-like, conserved site [PS01215] (166-182)
  IPR019591 Mrp/NBP35 ATP-binding protein [MF_02040] (53-342)
  IPR019591 Mrp/NBP35 ATP-binding protein [PTHR23264] (14-344)
  IPR019591 Mrp/NBP35 ATP-binding protein [cd02037] (60-313)
  IPR028601 Cytosolic Fe-S cluster assembly factor NUBP1/Nbp35 [MF_03038] (7-346)
  IPR033756 Flagellum site-determining protein YlxH/ Fe-S cluster assembling factor NBP35 [PF10609] (58-240)
  IPR033756 Flagellum site-determining protein YlxH/ Fe-S cluster assembling factor NBP35 [PF10609] (279-341)

Nearest PDB structures (foldseek):
  6g2g-assembly1_B  TM=8.029E-01  e=1.907E-22  Thermochaetoides thermophila DSM 1495
  5aup-assembly1_I  TM=8.910E-01  e=1.351E-18  Thermococcus kodakarensis KOD1
  6oby-assembly1_A  TM=8.796E-01  e=3.024E-18  Archaeoglobus fulgidus
  5aun-assembly1_B  TM=8.989E-01  e=9.563E-17  Thermococcus kodakarensis KOD1
  2ph1-assembly1_A  TM=8.394E-01  e=3.594E-17  Archaeoglobus fulgidus DSM 4304

Foldseek 3Di:
DDPFDDDPPAQPDQPTLQDCCQLPDPSCVPPPCSVVSNPPDHDDDPLLVLLLVQCLLEAAEEEQAFLDPPLCSLLLLLQLLVQCVLLVFQEEEEELQQQQDQNCQLQVNQPAAWDADPQATEFDDSDPRYGYDDCCRVDPDNPDGDPDDPVVSLVVLSNCSRGYRSHHGHYYYYRHHHRDDPNVVSNLVSCVSVDHQAYEYGFAQAPVRLVSVVVVLVSCVVSVGAHLAYEHEQFWAKAFPLVDFDWDQDPVRDTDTCSVVVVVCCVVPPVVSRPDIDTGGPHDNVVVGVCVSCVVSVGHHLFYAHDDVVSVVCSSNSHHLLCDLRNVRRNVRSLSSSVSSCVSVVNPDTDRRDHSPDPDDDDPDPPPDDDPDPVVVVLVVVLVVVVVVVVVCVVVVVVVVVVPPPDDDDDDDDDDDDDDDDDDPDPVVVVVVVVVVVVVPDDPDDPDPDDPVSVVVSVVVVVVVCVVVVVVVVVVVVVVPVPPDDDDDDDDDDDDDDDDD

pLDDT: mean 72.24, std 26.35, range [23.69, 98.5]

Radius of gyration: 32.22 Å; Cα contacts (8 Å, |Δi|>4): 660; chains: 1; bounding box: 87×97×78 Å

Organism: NCBI:txid37648